Protein AF-0000000087528826 (afdb_homodimer)

Structure (mmCIF, N/CA/C/O backbone):
data_AF-0000000087528826-model_v1
#
loop_
_entity.id
_entity.type
_entity.pdbx_description
1 polymer 'AAA ATPase domain-containing protein'
#
loop_
_atom_site.group_PDB
_atom_site.id
_atom_site.type_symbol
_atom_site.label_atom_id
_atom_site.label_alt_id
_atom_site.label_comp_id
_atom_site.label_asym_id
_atom_site.label_entity_id
_atom_site.label_seq_id
_atom_site.pdbx_PDB_ins_code
_atom_site.Cartn_x
_atom_site.Cartn_y
_atom_site.Cartn_z
_atom_site.occupancy
_atom_site.B_iso_or_equiv
_atom_site.auth_seq_id
_atom_site.auth_comp_id
_atom_site.auth_asym_id
_atom_site.auth_atom_id
_atom_site.pdbx_PDB_model_num
ATOM 1 N N . MET A 1 1 ? -8.898 23.094 -22.859 1 55.03 1 MET A N 1
ATOM 2 C CA . MET A 1 1 ? -9.219 23.172 -21.438 1 55.03 1 MET A CA 1
ATOM 3 C C . MET A 1 1 ? -9.359 24.625 -21 1 55.03 1 MET A C 1
ATOM 5 O O . MET A 1 1 ? -10.336 25 -20.344 1 55.03 1 MET A O 1
ATOM 9 N N . ALA A 1 2 ? -8.43 25.484 -21.453 1 52.28 2 ALA A N 1
ATOM 10 C CA . ALA A 1 2 ? -8.445 26.891 -21.078 1 52.28 2 ALA A CA 1
ATOM 11 C C . ALA A 1 2 ? -9.695 27.594 -21.594 1 52.28 2 ALA A C 1
ATOM 13 O O . ALA A 1 2 ? -10.297 28.406 -20.891 1 52.28 2 ALA A O 1
ATOM 14 N N . THR A 1 3 ? -10.031 27.234 -22.734 1 51.81 3 THR A N 1
ATOM 15 C CA . THR A 1 3 ? -11.203 27.875 -23.328 1 51.81 3 THR A CA 1
ATOM 16 C C . THR A 1 3 ? -12.469 27.484 -22.578 1 51.81 3 THR A C 1
ATOM 18 O O . THR A 1 3 ? -13.359 28.312 -22.375 1 51.81 3 THR A O 1
ATOM 21 N N . VAL A 1 4 ? -12.492 26.25 -22.141 1 56.53 4 VAL A N 1
ATOM 22 C CA . VAL A 1 4 ? -13.656 25.75 -21.422 1 56.53 4 VAL A CA 1
ATOM 23 C C . VAL A 1 4 ? -13.797 26.5 -20.094 1 56.53 4 VAL A C 1
ATOM 25 O O . VAL A 1 4 ? -14.898 26.922 -19.719 1 56.53 4 VAL A O 1
ATOM 28 N N . LEU A 1 5 ? -12.648 26.75 -19.516 1 59.44 5 LEU A N 1
ATOM 29 C CA . LEU A 1 5 ? -12.625 27.422 -18.219 1 59.44 5 LEU A CA 1
ATOM 30 C C . LEU A 1 5 ? -13.094 28.875 -18.359 1 59.44 5 LEU A C 1
ATOM 32 O O . LEU A 1 5 ? -13.805 29.375 -17.484 1 59.44 5 LEU A O 1
ATOM 36 N N . ALA A 1 6 ? -12.703 29.406 -19.469 1 56.25 6 ALA A N 1
ATOM 37 C CA . ALA A 1 6 ? -13.07 30.781 -19.75 1 56.25 6 ALA A CA 1
ATOM 38 C C . ALA A 1 6 ? -14.57 30.938 -19.953 1 56.25 6 ALA A C 1
ATOM 40 O O . ALA A 1 6 ? -15.172 31.906 -19.469 1 56.25 6 ALA A O 1
ATOM 41 N N . GLU A 1 7 ? -15.109 30.016 -20.578 1 58.19 7 GLU A N 1
ATOM 42 C CA . GLU A 1 7 ? -16.531 30.062 -20.859 1 58.19 7 GLU A CA 1
ATOM 43 C C . GLU A 1 7 ? -17.375 29.844 -19.609 1 58.19 7 GLU A C 1
ATOM 45 O O . GLU A 1 7 ? -18.438 30.438 -19.453 1 58.19 7 GLU A O 1
ATOM 50 N N . LEU A 1 8 ? -16.844 29.062 -18.719 1 60.78 8 LEU A N 1
ATOM 51 C CA . LEU A 1 8 ? -17.562 28.766 -17.469 1 60.78 8 LEU A CA 1
ATOM 52 C C . LEU A 1 8 ? -17.625 30 -16.578 1 60.78 8 LEU A C 1
ATOM 54 O O . LEU A 1 8 ? -18.594 30.188 -15.844 1 60.78 8 LEU A O 1
ATOM 58 N N . THR A 1 9 ? -16.594 30.844 -16.656 1 59.03 9 THR A N 1
ATOM 59 C CA . THR A 1 9 ? -16.5 32.031 -15.789 1 59.03 9 THR A CA 1
ATOM 60 C C . THR A 1 9 ? -17.344 33.156 -16.344 1 59.03 9 THR A C 1
ATOM 62 O O . THR A 1 9 ? -17.719 34.094 -15.617 1 59.03 9 THR A O 1
ATOM 65 N N . SER A 1 10 ? -17.438 33.188 -17.625 1 55.78 10 SER A N 1
ATOM 66 C CA . SER A 1 10 ? -18.078 34.344 -18.219 1 55.78 10 SER A CA 1
ATOM 67 C C . SER A 1 10 ? -19.562 34.375 -17.906 1 55.78 10 SER A C 1
ATOM 69 O O . SER A 1 10 ? -20.172 35.469 -17.859 1 55.78 10 SER A O 1
ATOM 71 N N . GLU A 1 11 ? -20.406 33.312 -17.953 1 53.75 11 GLU A N 1
ATOM 72 C CA . GLU A 1 11 ? -21.844 33.5 -18.109 1 53.75 11 GLU A CA 1
ATOM 73 C C . GLU A 1 11 ? -22.547 33.594 -16.766 1 53.75 11 GLU A C 1
ATOM 75 O O . GLU A 1 11 ? -22.875 32.562 -16.156 1 53.75 11 GLU A O 1
ATOM 80 N N . GLU A 1 12 ? -22.25 34.562 -16.016 1 49.72 12 GLU A N 1
ATOM 81 C CA . GLU A 1 12 ? -23.062 34.875 -14.859 1 49.72 12 GLU A CA 1
ATOM 82 C C . GLU A 1 12 ? -24.562 34.75 -15.172 1 49.72 12 GLU A C 1
ATOM 84 O O . GLU A 1 12 ? -25.391 34.875 -14.273 1 49.72 12 GLU A O 1
ATOM 89 N N . GLY A 1 13 ? -24.953 35.219 -16.312 1 47.28 13 GLY A N 1
ATOM 90 C CA . GLY A 1 13 ? -26.266 35.812 -16.422 1 47.28 13 GLY A CA 1
ATOM 91 C C . GLY A 1 13 ? -27.391 34.781 -16.219 1 47.28 13 GLY A C 1
ATOM 92 O O . GLY A 1 13 ? -28.375 35.062 -15.531 1 47.28 13 GLY A O 1
ATOM 93 N N . GLN A 1 14 ? -27.781 33.938 -17.25 1 49.28 14 GLN A N 1
ATOM 94 C CA . GLN A 1 14 ? -29.188 33.531 -17.312 1 49.28 14 GLN A CA 1
ATOM 95 C C . GLN A 1 14 ? -29.453 32.344 -16.406 1 49.28 14 GLN A C 1
ATOM 97 O O . GLN A 1 14 ? -28.875 31.266 -16.594 1 49.28 14 GLN A O 1
ATOM 102 N N . GLN A 1 15 ? -29.828 32.562 -15.18 1 52.69 15 GLN A N 1
ATOM 103 C CA . GLN A 1 15 ? -30.234 31.719 -14.055 1 52.69 15 GLN A CA 1
ATOM 104 C C . GLN A 1 15 ? -30.938 30.453 -14.531 1 52.69 15 GLN A C 1
ATOM 106 O O . GLN A 1 15 ? -30.891 29.422 -13.859 1 52.69 15 GLN A O 1
ATOM 111 N N . ASP A 1 16 ? -31.766 30.531 -15.539 1 56.53 16 ASP A N 1
ATOM 112 C CA . ASP A 1 16 ? -32.844 29.547 -15.711 1 56.53 16 ASP A CA 1
ATOM 113 C C . ASP A 1 16 ? -32.312 28.312 -16.469 1 56.53 16 ASP A C 1
ATOM 115 O O . ASP A 1 16 ? -33.062 27.359 -16.688 1 56.53 16 ASP A O 1
ATOM 119 N N . ASN A 1 17 ? -31.125 28.328 -17.062 1 64 17 ASN A N 1
ATOM 120 C CA . ASN A 1 17 ? -30.875 27.188 -17.938 1 64 17 ASN A CA 1
ATOM 121 C C . ASN A 1 17 ? -29.906 26.203 -17.297 1 64 17 ASN A C 1
ATOM 123 O O . ASN A 1 17 ? -28.984 26.594 -16.578 1 64 17 ASN A O 1
ATOM 127 N N . LEU A 1 18 ? -30.297 24.953 -17.328 1 72.38 18 LEU A N 1
ATOM 128 C CA . LEU A 1 18 ? -29.422 23.844 -16.969 1 72.38 18 LEU A CA 1
ATOM 129 C C . LEU A 1 18 ? -28.156 23.844 -17.828 1 72.38 18 LEU A C 1
ATOM 131 O O . LEU A 1 18 ? -28.234 23.828 -19.047 1 72.38 18 LEU A O 1
ATOM 135 N N . ARG A 1 19 ? -27.047 24.141 -17.359 1 82.69 19 ARG A N 1
ATOM 136 C CA . ARG A 1 19 ? -25.766 24.125 -18.047 1 82.69 19 ARG A CA 1
ATOM 137 C C . ARG A 1 19 ? -24.969 22.859 -17.703 1 82.69 19 ARG A C 1
ATOM 139 O O . ARG A 1 19 ? -24.844 22.5 -16.531 1 82.69 19 ARG A O 1
ATOM 146 N N . ILE A 1 20 ? -24.672 22.094 -18.781 1 85.38 20 ILE A N 1
ATOM 147 C CA . ILE A 1 20 ? -23.891 20.875 -18.641 1 85.38 20 ILE A CA 1
ATOM 148 C C . ILE A 1 20 ? -22.547 21.031 -19.359 1 85.38 20 ILE A C 1
ATOM 150 O O . ILE A 1 20 ? -22.5 21.5 -20.5 1 85.38 20 ILE A O 1
ATOM 154 N N . LEU A 1 21 ? -21.453 20.812 -18.672 1 86.5 21 LEU A N 1
ATOM 155 C CA . LEU A 1 21 ? -20.125 20.766 -19.25 1 86.5 21 LEU A CA 1
ATOM 156 C C . LEU A 1 21 ? -19.625 19.312 -19.344 1 86.5 21 LEU A C 1
ATOM 158 O O . LEU A 1 21 ? -19.547 18.609 -18.328 1 86.5 21 LEU A O 1
ATOM 162 N N . LEU A 1 22 ? -19.406 18.844 -20.594 1 89.31 22 LEU A N 1
ATOM 163 C CA . LEU A 1 22 ? -18.859 17.516 -20.844 1 89.31 22 LEU A CA 1
ATOM 164 C C . LEU A 1 22 ? -17.375 17.594 -21.203 1 89.31 22 LEU A C 1
ATOM 166 O O . LEU A 1 22 ? -16.984 18.328 -22.109 1 89.31 22 LEU A O 1
ATOM 170 N N . ILE A 1 23 ? -16.562 16.906 -20.359 1 89.69 23 ILE A N 1
ATOM 171 C CA . ILE A 1 23 ? -15.125 16.875 -20.625 1 89.69 23 ILE A CA 1
ATOM 172 C C . ILE A 1 23 ? -14.68 15.43 -20.828 1 89.69 23 ILE A C 1
ATOM 174 O O . ILE A 1 23 ? -14.859 14.578 -19.953 1 89.69 23 ILE A O 1
ATOM 178 N N . GLU A 1 24 ? -14.125 15.211 -21.984 1 90 24 GLU A N 1
ATOM 179 C CA . GLU A 1 24 ? -13.648 13.867 -22.312 1 90 24 GLU A CA 1
ATOM 180 C C . GLU A 1 24 ? -12.148 13.75 -22.078 1 90 24 GLU A C 1
ATOM 182 O O . GLU A 1 24 ? -11.359 14.531 -22.625 1 90 24 GLU A O 1
ATOM 187 N N . GLU A 1 25 ? -11.766 12.867 -21.156 1 90.12 25 GLU A N 1
ATOM 188 C CA . GLU A 1 25 ? -10.391 12.461 -20.906 1 90.12 25 GLU A CA 1
ATOM 189 C C . GLU A 1 25 ? -9.492 13.672 -20.688 1 90.12 25 GLU A C 1
ATOM 191 O O . GLU A 1 25 ? -8.5 13.859 -21.391 1 90.12 25 GLU A O 1
ATOM 196 N N . PRO A 1 26 ? -9.812 14.445 -19.703 1 88.56 26 PRO A N 1
ATOM 197 C CA . PRO A 1 26 ? -9.008 15.641 -19.422 1 88.56 26 PRO A CA 1
ATOM 198 C C . PRO A 1 26 ? -7.559 15.312 -19.078 1 88.56 26 PRO A C 1
ATOM 200 O O . PRO A 1 26 ? -6.703 16.203 -19.062 1 88.56 26 PRO A O 1
ATOM 203 N N . GLU A 1 27 ? -7.23 13.984 -18.828 1 88.38 27 GLU A N 1
ATOM 204 C CA . GLU A 1 27 ? -5.879 13.586 -18.469 1 88.38 27 GLU A CA 1
ATOM 205 C C . GLU A 1 27 ? -4.949 13.602 -19.672 1 88.38 27 GLU A C 1
ATOM 207 O O . GLU A 1 27 ? -3.725 13.555 -19.531 1 88.38 27 GLU A O 1
ATOM 212 N N . ALA A 1 28 ? -5.566 13.711 -20.828 1 84.38 28 ALA A N 1
ATOM 213 C CA . ALA A 1 28 ? -4.73 13.664 -22.031 1 84.38 28 ALA A CA 1
ATOM 214 C C . ALA A 1 28 ? -3.723 14.812 -22.047 1 84.38 28 ALA A C 1
ATOM 216 O O . ALA A 1 28 ? -4.098 15.977 -21.906 1 84.38 28 ALA A O 1
ATOM 217 N N . HIS A 1 29 ? -2.52 14.461 -21.922 1 82.69 29 HIS A N 1
ATOM 218 C CA . HIS A 1 29 ? -1.377 15.352 -22.078 1 82.69 29 HIS A CA 1
ATOM 219 C C . HIS A 1 29 ? -1.161 16.203 -20.828 1 82.69 29 HIS A C 1
ATOM 221 O O . HIS A 1 29 ? -0.531 17.25 -20.891 1 82.69 29 HIS A O 1
ATOM 227 N N . LEU A 1 30 ? -1.771 15.781 -19.734 1 85.56 30 LEU A N 1
ATOM 228 C CA . LEU A 1 30 ? -1.551 16.516 -18.484 1 85.56 30 LEU A CA 1
ATOM 229 C C . LEU A 1 30 ? -0.756 15.664 -17.5 1 85.56 30 LEU A C 1
ATOM 231 O O . LEU A 1 30 ? -0.985 14.453 -17.391 1 85.56 30 LEU A O 1
ATOM 235 N N . HIS A 1 31 ? 0.155 16.328 -16.875 1 88.69 31 HIS A N 1
ATOM 236 C CA . HIS A 1 31 ? 0.881 15.711 -15.766 1 88.69 31 HIS A CA 1
ATOM 237 C C . HIS A 1 31 ? -0.059 15.352 -14.617 1 88.69 31 HIS A C 1
ATOM 239 O O . HIS A 1 31 ? -1.013 16.078 -14.344 1 88.69 31 HIS A O 1
ATOM 245 N N . PRO A 1 32 ? 0.167 14.25 -13.914 1 86.69 32 PRO A N 1
ATOM 246 C CA . PRO A 1 32 ? -0.735 13.766 -12.867 1 86.69 32 PRO A CA 1
ATOM 247 C C . PRO A 1 32 ? -1.094 14.852 -11.852 1 86.69 32 PRO A C 1
ATOM 249 O O . PRO A 1 32 ? -2.266 15.008 -11.5 1 86.69 32 PRO A O 1
ATOM 252 N N . GLN A 1 33 ? -0.202 15.625 -11.469 1 83.25 33 GLN A N 1
ATOM 253 C CA . GLN A 1 33 ? -0.462 16.656 -10.477 1 83.25 33 GLN A CA 1
ATOM 254 C C . GLN A 1 33 ? -1.394 17.734 -11.023 1 83.25 33 GLN A C 1
ATOM 256 O O . GLN A 1 33 ? -2.234 18.266 -10.305 1 83.25 33 GLN A O 1
ATOM 261 N N . LEU A 1 34 ? -1.265 18.016 -12.266 1 85.19 34 LEU A N 1
ATOM 262 C CA . LEU A 1 34 ? -2.109 19.016 -12.906 1 85.19 34 LEU A CA 1
ATOM 263 C C . LEU A 1 34 ? -3.521 18.484 -13.117 1 85.19 34 LEU A C 1
ATOM 265 O O . LEU A 1 34 ? -4.488 19.25 -13.086 1 85.19 34 LEU A O 1
ATOM 269 N N . GLN A 1 35 ? -3.6 17.125 -13.328 1 88.25 35 GLN A N 1
ATOM 270 C CA . GLN A 1 35 ? -4.914 16.5 -13.43 1 88.25 35 GLN A CA 1
ATOM 271 C C . GLN A 1 35 ? -5.742 16.75 -12.172 1 88.25 35 GLN A C 1
ATOM 273 O O . GLN A 1 35 ? -6.906 17.141 -12.258 1 88.25 35 GLN A O 1
ATOM 278 N N . ILE A 1 36 ? -5.105 16.641 -11.062 1 86.75 36 ILE A N 1
ATOM 279 C CA . ILE A 1 36 ? -5.777 16.766 -9.773 1 86.75 36 ILE A CA 1
ATOM 280 C C . ILE A 1 36 ? -6.203 18.219 -9.57 1 86.75 36 ILE A C 1
ATOM 282 O O . ILE A 1 36 ? -7.34 18.484 -9.164 1 86.75 36 ILE A O 1
ATOM 286 N N . ARG A 1 37 ? -5.316 19.156 -9.852 1 85.12 37 ARG A N 1
ATOM 287 C CA . ARG A 1 37 ? -5.625 20.562 -9.703 1 85.12 37 ARG A CA 1
ATOM 288 C C . ARG A 1 37 ? -6.785 20.969 -10.609 1 85.12 37 ARG A C 1
ATOM 290 O O . ARG A 1 37 ? -7.66 21.734 -10.195 1 85.12 37 ARG A O 1
ATOM 297 N N . PHE A 1 38 ? -6.758 20.406 -11.773 1 87.62 38 PHE A N 1
ATOM 298 C CA . PHE A 1 38 ? -7.809 20.703 -12.734 1 87.62 38 PHE A CA 1
ATOM 299 C C . PHE A 1 38 ? -9.156 20.203 -12.234 1 87.62 38 PHE A C 1
ATOM 301 O O . PHE A 1 38 ? -10.156 20.922 -12.312 1 87.62 38 PHE A O 1
ATOM 308 N N . LEU A 1 39 ? -9.164 19.062 -11.734 1 88.56 39 LEU A N 1
ATOM 309 C CA . LEU A 1 39 ? -10.398 18.469 -11.234 1 88.56 39 LEU A CA 1
ATOM 310 C C . LEU A 1 39 ? -10.945 19.281 -10.055 1 88.56 39 LEU A C 1
ATOM 312 O O . LEU A 1 39 ? -12.156 19.484 -9.953 1 88.56 39 LEU A O 1
ATOM 316 N N . ARG A 1 40 ? -10.102 19.672 -9.172 1 86.12 40 ARG A N 1
ATOM 317 C CA . ARG A 1 40 ? -10.516 20.469 -8.023 1 86.12 40 ARG A CA 1
ATOM 318 C C . ARG A 1 40 ? -11.102 21.812 -8.469 1 86.12 40 ARG A C 1
ATOM 320 O O . ARG A 1 40 ? -12.102 22.266 -7.906 1 86.12 40 ARG A O 1
ATOM 327 N N . PHE A 1 41 ? -10.461 22.359 -9.43 1 86.12 41 PHE A N 1
ATOM 328 C CA . PHE A 1 41 ? -10.953 23.609 -9.992 1 86.12 41 PHE A CA 1
ATOM 329 C C . PHE A 1 41 ? -12.352 23.422 -10.578 1 86.12 41 PHE A C 1
ATOM 331 O O . PHE A 1 41 ? -13.25 24.234 -10.328 1 86.12 41 PHE A O 1
ATOM 338 N N . LEU A 1 42 ? -12.562 22.312 -11.281 1 87.81 42 LEU A N 1
ATOM 339 C CA . LEU A 1 42 ? -13.859 22.016 -11.883 1 87.81 42 LEU A CA 1
ATOM 340 C C . LEU A 1 42 ? -14.922 21.797 -10.805 1 87.81 42 LEU A C 1
ATOM 342 O O . LEU A 1 42 ? -16.047 22.266 -10.945 1 87.81 42 LEU A O 1
ATOM 346 N N . GLU A 1 43 ? -14.562 21.109 -9.812 1 87.69 43 GLU A N 1
ATOM 347 C CA . GLU A 1 43 ? -15.492 20.828 -8.711 1 87.69 43 GLU A CA 1
ATOM 348 C C . GLU A 1 43 ? -15.922 22.125 -8.023 1 87.69 43 GLU A C 1
ATOM 350 O O . GLU A 1 43 ? -17.109 22.312 -7.746 1 87.69 43 GLU A O 1
ATOM 355 N N . GLU A 1 44 ? -14.961 22.984 -7.781 1 85.88 44 GLU A N 1
ATOM 356 C CA . GLU A 1 44 ? -15.242 24.266 -7.125 1 85.88 44 GLU A CA 1
ATOM 357 C C . GLU A 1 44 ? -16.141 25.141 -7.992 1 85.88 44 GLU A C 1
ATOM 359 O O . GLU A 1 44 ? -17.094 25.75 -7.5 1 85.88 44 GLU A O 1
ATOM 364 N N . LYS A 1 45 ? -15.859 25.188 -9.211 1 84.75 45 LYS A N 1
ATOM 365 C CA . LYS A 1 45 ? -16.641 26 -10.133 1 84.75 45 LYS A CA 1
ATOM 366 C C . LYS A 1 45 ? -18.062 25.469 -10.273 1 84.75 45 LYS A C 1
ATOM 368 O O . LYS A 1 45 ? -19.016 26.234 -10.359 1 84.75 45 LYS A O 1
ATOM 373 N N . ALA A 1 46 ? -18.156 24.172 -10.336 1 86.25 46 ALA A N 1
ATOM 374 C CA . ALA A 1 46 ? -19.469 23.562 -10.438 1 86.25 46 ALA A CA 1
ATOM 375 C C . ALA A 1 46 ? -20.328 23.906 -9.227 1 86.25 46 ALA A C 1
ATOM 377 O O . ALA A 1 46 ? -21.516 24.219 -9.375 1 86.25 46 ALA A O 1
ATOM 378 N N . LYS A 1 47 ? -19.781 23.906 -8.102 1 85.56 47 LYS A N 1
ATOM 379 C CA . LYS A 1 47 ? -20.5 24.234 -6.875 1 85.56 47 LYS A CA 1
ATOM 380 C C . LYS A 1 47 ? -20.906 25.703 -6.848 1 85.56 47 LYS A C 1
ATOM 382 O O . LYS A 1 47 ? -22.016 26.047 -6.438 1 85.56 47 LYS A O 1
ATOM 387 N N . GLU A 1 48 ? -20.062 26.531 -7.332 1 85.06 48 GLU A N 1
ATOM 388 C CA . GLU A 1 48 ? -20.281 27.984 -7.32 1 85.06 48 GLU A CA 1
ATOM 389 C C . GLU A 1 48 ? -21.328 28.391 -8.336 1 85.06 48 GLU A C 1
ATOM 391 O O . GLU A 1 48 ? -22.141 29.281 -8.07 1 85.06 48 GLU A O 1
ATOM 396 N N . THR A 1 49 ? -21.375 27.766 -9.453 1 82.62 49 THR A N 1
ATOM 397 C CA . THR A 1 49 ? -22.188 28.25 -10.57 1 82.62 49 THR A CA 1
ATOM 398 C C . THR A 1 49 ? -23.438 27.391 -10.742 1 82.62 49 THR A C 1
ATOM 400 O O . THR A 1 49 ? -24.359 27.766 -11.445 1 82.62 49 THR A O 1
ATOM 403 N N . GLY A 1 50 ? -23.375 26.172 -10.156 1 84.38 50 GLY A N 1
ATOM 404 C CA . GLY A 1 50 ? -24.484 25.25 -10.305 1 84.38 50 GLY A CA 1
ATOM 405 C C . GLY A 1 50 ? -24.453 24.469 -11.609 1 84.38 50 GLY A C 1
ATOM 406 O O . GLY A 1 50 ? -25.406 23.766 -11.945 1 84.38 50 GLY A O 1
ATOM 407 N N . ILE A 1 51 ? -23.406 24.594 -12.328 1 84.69 51 ILE A N 1
ATOM 408 C CA . ILE A 1 51 ? -23.234 23.859 -13.578 1 84.69 51 ILE A CA 1
ATOM 409 C C . ILE A 1 51 ? -22.953 22.391 -13.281 1 84.69 51 ILE A C 1
ATOM 411 O O . ILE A 1 51 ? -22.203 22.078 -12.352 1 84.69 51 ILE A O 1
ATOM 415 N N . GLN A 1 52 ? -23.562 21.531 -14.047 1 88.31 52 GLN A N 1
ATOM 416 C CA . GLN A 1 52 ? -23.234 20.109 -13.961 1 88.31 52 GLN A CA 1
ATOM 417 C C . GLN A 1 52 ? -22.031 19.75 -14.828 1 88.31 52 GLN A C 1
ATOM 419 O O . GLN A 1 52 ? -22 20.078 -16.016 1 88.31 52 GLN A O 1
ATOM 424 N N . VAL A 1 53 ? -21.078 19.156 -14.195 1 89.88 53 VAL A N 1
ATOM 425 C CA . VAL A 1 53 ? -19.875 18.75 -14.914 1 89.88 53 VAL A CA 1
ATOM 426 C C . VAL A 1 53 ? -19.797 17.234 -15 1 89.88 53 VAL A C 1
ATOM 428 O O . VAL A 1 53 ? -19.938 16.531 -13.984 1 89.88 53 VAL A O 1
ATOM 431 N N . ILE A 1 54 ? -19.656 16.703 -16.266 1 92.06 54 ILE A N 1
ATOM 432 C CA . ILE A 1 54 ? -19.484 15.273 -16.5 1 92.06 54 ILE A CA 1
ATOM 433 C C . ILE A 1 54 ? -18.125 15.023 -17.141 1 92.06 54 ILE A C 1
ATOM 435 O O . ILE A 1 54 ? -17.812 15.602 -18.188 1 92.06 54 ILE A O 1
ATOM 439 N N . VAL A 1 55 ? -17.344 14.195 -16.453 1 92.75 55 VAL A N 1
ATOM 440 C CA . VAL A 1 55 ? -15.992 13.898 -16.922 1 92.75 55 VAL A CA 1
ATOM 441 C C . VAL A 1 55 ? -15.859 12.398 -17.188 1 92.75 55 VAL A C 1
ATOM 443 O O . VAL A 1 55 ? -16.266 11.578 -16.359 1 92.75 55 VAL A O 1
ATOM 446 N N . THR A 1 56 ? -15.391 12.008 -18.406 1 93.19 56 THR A N 1
ATOM 447 C CA . THR A 1 56 ? -14.984 10.625 -18.641 1 93.19 56 THR A CA 1
ATOM 448 C C . THR A 1 56 ? -13.477 10.477 -18.484 1 93.19 56 THR A C 1
ATOM 450 O O . THR A 1 56 ? -12.711 11.375 -18.844 1 93.19 56 THR A O 1
ATOM 453 N N . THR A 1 57 ? -13.008 9.438 -17.875 1 93.38 57 THR A N 1
ATOM 454 C CA . THR A 1 57 ? -11.578 9.289 -17.656 1 93.38 57 THR A CA 1
ATOM 455 C C . THR A 1 57 ? -11.18 7.816 -17.609 1 93.38 57 THR A C 1
ATOM 457 O O . THR A 1 57 ? -11.992 6.961 -17.266 1 93.38 57 THR A O 1
ATOM 460 N N . HIS A 1 58 ? -9.992 7.523 -18.109 1 89.69 58 HIS A N 1
ATOM 461 C CA . HIS A 1 58 ? -9.32 6.25 -17.875 1 89.69 58 HIS A CA 1
ATOM 462 C C . HIS A 1 58 ? -8.109 6.418 -16.969 1 89.69 58 HIS A C 1
ATOM 464 O O . HIS A 1 58 ? -7.25 5.539 -16.891 1 89.69 58 HIS A O 1
ATOM 470 N N . SER A 1 59 ? -8.047 7.5 -16.234 1 91.19 59 SER A N 1
ATOM 471 C CA . SER A 1 59 ? -6.91 7.797 -15.375 1 91.19 59 SER A CA 1
ATOM 472 C C . SER A 1 59 ? -7.195 7.391 -13.93 1 91.19 59 SER A C 1
ATOM 474 O O . SER A 1 59 ? -8.102 7.938 -13.289 1 91.19 59 SER A O 1
ATOM 476 N N . PRO A 1 60 ? -6.363 6.445 -13.445 1 91.56 60 PRO A N 1
ATOM 477 C CA . PRO A 1 60 ? -6.52 6.125 -12.023 1 91.56 60 PRO A CA 1
ATOM 478 C C . PRO A 1 60 ? -6.305 7.332 -11.117 1 91.56 60 PRO A C 1
ATOM 480 O O . PRO A 1 60 ? -6.961 7.461 -10.086 1 91.56 60 PRO A O 1
ATOM 483 N N . VAL A 1 61 ? -5.465 8.234 -11.531 1 91.81 61 VAL A N 1
ATOM 484 C CA . VAL A 1 61 ? -5.148 9.43 -10.75 1 91.81 61 VAL A CA 1
ATOM 485 C C . VAL A 1 61 ? -6.395 10.305 -10.617 1 91.81 61 VAL A C 1
ATOM 487 O O . VAL A 1 61 ? -6.758 10.703 -9.508 1 91.81 61 VAL A O 1
ATOM 490 N N . LEU A 1 62 ? -7.09 10.492 -11.672 1 92 62 LEU A N 1
ATOM 491 C CA . LEU A 1 62 ? -8.297 11.32 -11.656 1 92 62 LEU A CA 1
ATOM 492 C C . LEU A 1 62 ? -9.422 10.609 -10.906 1 92 62 LEU A C 1
ATOM 494 O O . LEU A 1 62 ? -10.078 11.219 -10.055 1 92 62 LEU A O 1
ATOM 498 N N . ALA A 1 63 ? -9.562 9.359 -11.195 1 92.19 63 ALA A N 1
ATOM 499 C CA . ALA A 1 63 ? -10.656 8.602 -10.602 1 92.19 63 ALA A CA 1
ATOM 500 C C . ALA A 1 63 ? -10.508 8.523 -9.078 1 92.19 63 ALA A C 1
ATOM 502 O O . ALA A 1 63 ? -11.5 8.5 -8.352 1 92.19 63 ALA A O 1
ATOM 503 N N . SER A 1 64 ? -9.289 8.523 -8.656 1 92.25 64 SER A N 1
ATOM 504 C CA . SER A 1 64 ? -9.016 8.383 -7.227 1 92.25 64 SER A CA 1
ATOM 505 C C . SER A 1 64 ? -9.148 9.711 -6.5 1 92.25 64 SER A C 1
ATOM 507 O O . SER A 1 64 ? -9.148 9.758 -5.27 1 92.25 64 SER A O 1
ATOM 509 N N . SER A 1 65 ? -9.289 10.805 -7.25 1 89.62 65 SER A N 1
ATOM 510 C CA . SER A 1 65 ? -9.258 12.133 -6.648 1 89.62 65 SER A CA 1
ATOM 511 C C . SER A 1 65 ? -10.664 12.688 -6.461 1 89.62 65 SER A C 1
ATOM 513 O O . SER A 1 65 ? -10.836 13.852 -6.094 1 89.62 65 SER A O 1
ATOM 515 N N . VAL A 1 66 ? -11.688 11.859 -6.738 1 89.25 66 VAL A N 1
ATOM 516 C CA . VAL A 1 66 ? -13.07 12.297 -6.594 1 89.25 66 VAL A CA 1
ATOM 517 C C . VAL A 1 66 ? -13.812 11.359 -5.641 1 89.25 66 VAL A C 1
ATOM 519 O O . VAL A 1 66 ? -13.406 10.211 -5.441 1 89.25 66 VAL A O 1
ATOM 522 N N . SER A 1 67 ? -14.852 11.867 -5.152 1 88.44 67 SER A N 1
ATOM 523 C CA . SER A 1 67 ? -15.672 11.07 -4.238 1 88.44 67 SER A CA 1
ATOM 524 C C . SER A 1 67 ? -16.344 9.914 -4.965 1 88.44 67 SER A C 1
ATOM 526 O O . SER A 1 67 ? -16.734 10.039 -6.125 1 88.44 67 SER A O 1
ATOM 528 N N . LEU A 1 68 ? -16.562 8.828 -4.242 1 93.56 68 LEU A N 1
ATOM 529 C CA . LEU A 1 68 ? -17.25 7.668 -4.797 1 93.56 68 LEU A CA 1
ATOM 530 C C . LEU A 1 68 ? -18.688 8.016 -5.148 1 93.56 68 LEU A C 1
ATOM 532 O O . LEU A 1 68 ? -19.281 7.426 -6.062 1 93.56 68 LEU A O 1
ATOM 536 N N . ASP A 1 69 ? -19.219 9.031 -4.512 1 92.44 69 ASP A N 1
ATOM 537 C CA . ASP A 1 69 ? -20.609 9.414 -4.703 1 92.44 69 ASP A CA 1
ATOM 538 C C . ASP A 1 69 ? -20.844 9.984 -6.098 1 92.44 69 ASP A C 1
ATOM 540 O O . ASP A 1 69 ? -21.953 9.969 -6.609 1 92.44 69 ASP A O 1
ATOM 544 N N . THR A 1 70 ? -19.781 10.461 -6.727 1 92.25 70 THR A N 1
ATOM 545 C CA . THR A 1 70 ? -19.922 11.117 -8.023 1 92.25 70 THR A CA 1
ATOM 546 C C . THR A 1 70 ? -19.297 10.266 -9.125 1 92.25 70 THR A C 1
ATOM 548 O O . THR A 1 70 ? -19.078 10.75 -10.242 1 92.25 70 THR A O 1
ATOM 551 N N . THR A 1 71 ? -19.062 8.992 -8.836 1 95.19 71 THR A N 1
ATOM 552 C CA . THR A 1 71 ? -18.359 8.141 -9.789 1 95.19 71 THR A CA 1
ATOM 553 C C . THR A 1 71 ? -19.312 7.09 -10.367 1 95.19 71 THR A C 1
ATOM 555 O O . THR A 1 71 ? -20.047 6.43 -9.625 1 95.19 71 THR A O 1
ATOM 558 N N . VAL A 1 72 ? -19.391 7.035 -11.688 1 96.31 72 VAL A N 1
ATOM 559 C CA . VAL A 1 72 ? -20.109 5.988 -12.406 1 96.31 72 VAL A CA 1
ATOM 560 C C . VAL A 1 72 ? -19.109 5.094 -13.141 1 96.31 72 VAL A C 1
ATOM 562 O O . VAL A 1 72 ? -18.312 5.574 -13.945 1 96.31 72 VAL A O 1
ATOM 565 N N . HIS A 1 73 ? -19.172 3.824 -12.82 1 95.69 73 HIS A N 1
ATOM 566 C CA . HIS A 1 73 ? -18.281 2.83 -13.398 1 95.69 73 HIS A CA 1
ATOM 567 C C . HIS A 1 73 ? -18.922 2.164 -14.617 1 95.69 73 HIS A C 1
ATOM 569 O O . HIS A 1 73 ? -20.062 1.716 -14.555 1 95.69 73 HIS A O 1
ATOM 575 N N . LEU A 1 74 ? -18.219 2.174 -15.727 1 94.12 74 LEU A N 1
ATOM 576 C CA . LEU A 1 74 ? -18.688 1.51 -16.938 1 94.12 74 LEU A CA 1
ATOM 577 C C . LEU A 1 74 ? -17.891 0.24 -17.203 1 94.12 74 LEU A C 1
ATOM 579 O O . LEU A 1 74 ? -16.656 0.271 -17.219 1 94.12 74 LEU A O 1
ATOM 583 N N . ALA A 1 75 ? -18.562 -0.881 -17.344 1 91.31 75 ALA A N 1
ATOM 584 C CA . ALA A 1 75 ? -17.922 -2.16 -17.625 1 91.31 75 ALA A CA 1
ATOM 585 C C . ALA A 1 75 ? -18.844 -3.068 -18.438 1 91.31 75 ALA A C 1
ATOM 587 O O . ALA A 1 75 ? -20.047 -2.838 -18.516 1 91.31 75 ALA A O 1
ATOM 588 N N . LEU A 1 76 ? -18.172 -4.02 -19.062 1 86.56 76 LEU A N 1
ATOM 589 C CA . LEU A 1 76 ? -18.938 -5.066 -19.734 1 86.56 76 LEU A CA 1
ATOM 590 C C . LEU A 1 76 ? -19.328 -6.176 -18.75 1 86.56 76 LEU A C 1
ATOM 592 O O . LEU A 1 76 ? -18.469 -6.656 -18 1 86.56 76 LEU A O 1
ATOM 596 N N . ASP A 1 77 ? -20.578 -6.484 -18.75 1 83.5 77 ASP A N 1
ATOM 597 C CA . ASP A 1 77 ? -21.016 -7.562 -17.859 1 83.5 77 ASP A CA 1
ATOM 598 C C . ASP A 1 77 ? -20.797 -8.93 -18.5 1 83.5 77 ASP A C 1
ATOM 600 O O . ASP A 1 77 ? -20.172 -9.023 -19.562 1 83.5 77 ASP A O 1
ATOM 604 N N . SER A 1 78 ? -21.172 -9.922 -17.781 1 78.44 78 SER A N 1
ATOM 605 C CA . SER A 1 78 ? -20.953 -11.289 -18.25 1 78.44 78 SER A CA 1
ATOM 606 C C . SER A 1 78 ? -21.609 -11.539 -19.594 1 78.44 78 SER A C 1
ATOM 608 O O . SER A 1 78 ? -21.172 -12.414 -20.359 1 78.44 78 SER A O 1
ATOM 610 N N . SER A 1 79 ? -22.641 -10.75 -19.969 1 81.69 79 SER A N 1
ATOM 611 C CA . SER A 1 79 ? -23.328 -10.875 -21.25 1 81.69 79 SER A CA 1
ATOM 612 C C . SER A 1 79 ? -22.734 -9.945 -22.297 1 81.69 79 SER A C 1
ATOM 614 O O . SER A 1 79 ? -23.344 -9.719 -23.344 1 81.69 79 SER A O 1
ATOM 616 N N . ARG A 1 80 ? -21.703 -9.312 -21.938 1 85 80 ARG A N 1
ATOM 617 C CA . ARG A 1 80 ? -21 -8.398 -22.828 1 85 80 ARG A CA 1
ATOM 618 C C . ARG A 1 80 ? -21.828 -7.164 -23.125 1 85 80 ARG A C 1
ATOM 620 O O . ARG A 1 80 ? -21.797 -6.641 -24.25 1 85 80 ARG A O 1
ATOM 627 N N . LYS A 1 81 ? -22.641 -6.863 -22.25 1 89.56 81 LYS A N 1
ATOM 628 C CA . LYS A 1 81 ? -23.375 -5.609 -22.297 1 89.56 81 LYS A CA 1
ATOM 629 C C . LYS A 1 81 ? -22.766 -4.57 -21.359 1 89.56 81 LYS A C 1
ATOM 631 O O . LYS A 1 81 ? -22.297 -4.91 -20.281 1 89.56 81 LYS A O 1
ATOM 636 N N . VAL A 1 82 ? -22.797 -3.355 -21.859 1 90.81 82 VAL A N 1
ATOM 637 C CA . VAL A 1 82 ? -22.25 -2.277 -21.031 1 90.81 82 VAL A CA 1
ATOM 638 C C . VAL A 1 82 ? -23.156 -2.029 -19.828 1 90.81 82 VAL A C 1
ATOM 640 O O . VAL A 1 82 ? -24.359 -1.852 -19.984 1 90.81 82 VAL A O 1
ATOM 643 N N . LYS A 1 83 ? -22.625 -2.064 -18.719 1 92.62 83 LYS A N 1
ATOM 644 C CA . LYS A 1 83 ? -23.328 -1.748 -17.484 1 92.62 83 LYS A CA 1
ATOM 645 C C . LYS A 1 83 ? -22.734 -0.519 -16.812 1 92.62 83 LYS A C 1
ATOM 647 O O . LYS A 1 83 ? -21.516 -0.445 -16.609 1 92.62 83 LYS A O 1
ATOM 652 N N . ALA A 1 84 ? -23.562 0.468 -16.594 1 94.75 84 ALA A N 1
ATOM 653 C CA . ALA A 1 84 ? -23.188 1.639 -15.805 1 94.75 84 ALA A CA 1
ATOM 654 C C . ALA A 1 84 ? -23.594 1.466 -14.336 1 94.75 84 ALA A C 1
ATOM 656 O O . ALA A 1 84 ? -24.766 1.267 -14.031 1 94.75 84 ALA A O 1
ATOM 657 N N . THR A 1 85 ? -22.656 1.468 -13.492 1 94.88 85 THR A N 1
ATOM 658 C CA . THR A 1 85 ? -22.922 1.296 -12.07 1 94.88 85 THR A CA 1
ATOM 659 C C . THR A 1 85 ? -22.5 2.541 -11.289 1 94.88 85 THR A C 1
ATOM 661 O O . THR A 1 85 ? -21.312 2.879 -11.234 1 94.88 85 THR A O 1
ATOM 664 N N . ALA A 1 86 ? -23.469 3.209 -10.734 1 95.5 86 ALA A N 1
ATOM 665 C CA . ALA A 1 86 ? -23.141 4.285 -9.805 1 95.5 86 ALA A CA 1
ATOM 666 C C . ALA A 1 86 ? -22.594 3.729 -8.492 1 95.5 86 ALA A C 1
ATOM 668 O O . ALA A 1 86 ? -23.266 2.934 -7.828 1 95.5 86 ALA A O 1
ATOM 669 N N . LEU A 1 87 ? -21.469 4.148 -8.086 1 95.06 87 LEU A N 1
ATOM 670 C CA . LEU A 1 87 ? -20.859 3.613 -6.867 1 95.06 87 LEU A CA 1
ATOM 671 C C . LEU A 1 87 ? -21.688 3.982 -5.641 1 95.06 87 LEU A C 1
ATOM 673 O O . LEU A 1 87 ? -21.703 3.24 -4.656 1 95.06 87 LEU A O 1
ATOM 677 N N . ALA A 1 88 ? -22.391 5.082 -5.73 1 92.56 88 ALA A N 1
ATOM 678 C CA . ALA A 1 88 ? -23.281 5.508 -4.652 1 92.56 88 ALA A CA 1
ATOM 679 C C . ALA A 1 88 ? -24.359 4.477 -4.398 1 92.56 88 ALA A C 1
ATOM 681 O O . ALA A 1 88 ? -24.922 4.398 -3.297 1 92.56 88 ALA A O 1
ATOM 682 N N . ASP A 1 89 ? -24.625 3.633 -5.348 1 93.44 89 ASP A N 1
ATOM 683 C CA . ASP A 1 89 ? -25.734 2.682 -5.262 1 93.44 89 ASP A CA 1
ATOM 684 C C . ASP A 1 89 ? -25.234 1.294 -4.863 1 93.44 89 ASP A C 1
ATOM 686 O O . ASP A 1 89 ? -26 0.332 -4.848 1 93.44 89 ASP A O 1
ATOM 690 N N . CYS A 1 90 ? -24.016 1.19 -4.531 1 93.56 90 CYS A N 1
ATOM 691 C CA . CYS A 1 90 ? -23.422 -0.107 -4.215 1 93.56 90 CYS A CA 1
ATOM 692 C C . CYS A 1 90 ? -23.609 -0.444 -2.74 1 93.56 90 CYS A C 1
ATOM 694 O O . CYS A 1 90 ? -22.953 -1.346 -2.221 1 93.56 90 CYS A O 1
ATOM 696 N N . GLY A 1 91 ? -24.391 0.289 -2.027 1 92.44 91 GLY A N 1
ATOM 697 C CA . GLY A 1 91 ? -24.75 -0.044 -0.658 1 92.44 91 GLY A CA 1
ATOM 698 C C . GLY A 1 91 ? -23.609 0.176 0.326 1 92.44 91 GLY A C 1
ATOM 699 O O . GLY A 1 91 ? -23.547 -0.48 1.367 1 92.44 91 GLY A O 1
ATOM 700 N N . LEU A 1 92 ? -22.703 1.022 0.01 1 93.06 92 LEU A N 1
ATOM 701 C CA . LEU A 1 92 ? -21.609 1.334 0.921 1 93.06 92 LEU A CA 1
ATOM 702 C C . LEU A 1 92 ? -22.094 2.184 2.09 1 93.06 92 LEU A C 1
ATOM 704 O O . LEU A 1 92 ? -22.875 3.119 1.898 1 93.06 92 LEU A O 1
ATOM 708 N N . SER A 1 93 ? -21.719 1.781 3.295 1 91.5 93 SER A N 1
ATOM 709 C CA . SER A 1 93 ? -21.938 2.686 4.418 1 91.5 93 SER A CA 1
ATOM 710 C C . SER A 1 93 ? -21.141 3.973 4.254 1 91.5 93 SER A C 1
ATOM 712 O O . SER A 1 93 ? -20.203 4.031 3.447 1 91.5 93 SER A O 1
ATOM 714 N N . LYS A 1 94 ? -21.516 5 4.941 1 90.44 94 LYS A N 1
ATOM 715 C CA . LYS A 1 94 ? -20.766 6.254 4.91 1 90.44 94 LYS A CA 1
ATOM 716 C C . LYS A 1 94 ? -19.312 6.039 5.305 1 90.44 94 LYS A C 1
ATOM 718 O O . LYS A 1 94 ? -18.406 6.578 4.664 1 90.44 94 LYS A O 1
ATOM 723 N N . GLU A 1 95 ? -19.109 5.199 6.277 1 86.94 95 GLU A N 1
ATOM 724 C CA . GLU A 1 95 ? -17.766 4.906 6.762 1 86.94 95 GLU A CA 1
ATOM 725 C C . GLU A 1 95 ? -16.938 4.215 5.688 1 86.94 95 GLU A C 1
ATOM 727 O O . GLU A 1 95 ? -15.773 4.562 5.477 1 86.94 95 GLU A O 1
ATOM 732 N N . SER A 1 96 ? -17.531 3.289 5.051 1 91.38 96 SER A N 1
ATOM 733 C CA . SER A 1 96 ? -16.828 2.551 4.008 1 91.38 96 SER A CA 1
ATOM 734 C C . SER A 1 96 ? -16.516 3.443 2.814 1 91.38 96 SER A C 1
ATOM 736 O O . SER A 1 96 ? -15.414 3.383 2.26 1 91.38 96 SER A O 1
ATOM 738 N N . LYS A 1 97 ? -17.484 4.238 2.496 1 93.31 97 LYS A N 1
ATOM 739 C CA . LYS A 1 97 ? -17.281 5.164 1.385 1 93.31 97 LYS A CA 1
ATOM 740 C C . LYS A 1 97 ? -16.125 6.113 1.667 1 93.31 97 LYS A C 1
ATOM 742 O O . LYS A 1 97 ? -15.258 6.312 0.814 1 93.31 97 LYS A O 1
ATOM 747 N N . ASP A 1 98 ? -16.125 6.66 2.83 1 90.69 98 ASP A N 1
ATOM 748 C CA . ASP A 1 98 ? -15.055 7.582 3.225 1 90.69 98 ASP A CA 1
ATOM 749 C C . ASP A 1 98 ? -13.703 6.879 3.248 1 90.69 98 ASP A C 1
ATOM 751 O O . ASP A 1 98 ? -12.695 7.445 2.814 1 90.69 98 ASP A O 1
ATOM 755 N N . PHE A 1 99 ? -13.703 5.695 3.723 1 90.5 99 PHE A N 1
ATOM 756 C CA . PHE A 1 99 ? -12.469 4.926 3.793 1 90.5 99 PHE A CA 1
ATOM 757 C C . PHE A 1 99 ? -11.922 4.652 2.396 1 90.5 99 PHE A C 1
ATOM 759 O O . PHE A 1 99 ? -10.75 4.93 2.121 1 90.5 99 PHE A O 1
ATOM 766 N N . ILE A 1 100 ? -12.789 4.16 1.562 1 93.44 100 ILE A N 1
ATOM 767 C CA . ILE A 1 100 ? -12.359 3.787 0.218 1 93.44 100 ILE A CA 1
ATOM 768 C C . ILE A 1 100 ? -11.906 5.031 -0.544 1 93.44 100 ILE A C 1
ATOM 770 O O . ILE A 1 100 ? -10.883 5.008 -1.231 1 93.44 100 ILE A O 1
ATOM 774 N N . SER A 1 101 ? -12.648 6.09 -0.379 1 92.19 101 SER A N 1
ATOM 775 C CA . SER A 1 101 ? -12.297 7.336 -1.055 1 92.19 101 SER A CA 1
ATOM 776 C C . SER A 1 101 ? -10.906 7.816 -0.639 1 92.19 101 SER A C 1
ATOM 778 O O . SER A 1 101 ? -10.086 8.156 -1.489 1 92.19 101 SER A O 1
ATOM 780 N N . ARG A 1 102 ? -10.664 7.816 0.591 1 90.12 102 ARG A N 1
ATOM 781 C CA . ARG A 1 102 ? -9.375 8.266 1.094 1 90.12 102 ARG A CA 1
ATOM 782 C C . ARG A 1 102 ? -8.258 7.309 0.675 1 90.12 102 ARG A C 1
ATOM 784 O O . ARG A 1 102 ? -7.164 7.742 0.313 1 90.12 102 ARG A O 1
ATOM 791 N N . TRP A 1 103 ? -8.547 6.066 0.784 1 90.81 103 TRP A N 1
ATOM 792 C CA . TRP A 1 103 ? -7.582 5.051 0.382 1 90.81 103 TRP A CA 1
ATOM 793 C C . TRP A 1 103 ? -7.203 5.207 -1.088 1 90.81 103 TRP A C 1
ATOM 795 O O . TRP A 1 103 ? -6.023 5.18 -1.438 1 90.81 103 TRP A O 1
ATOM 805 N N . LEU A 1 104 ? -8.195 5.422 -1.922 1 91.25 104 LEU A N 1
ATOM 806 C CA . LEU A 1 104 ? -7.961 5.637 -3.346 1 91.25 104 LEU A CA 1
ATOM 807 C C . LEU A 1 104 ? -7.152 6.91 -3.572 1 91.25 104 LEU A C 1
ATOM 809 O O . LEU A 1 104 ? -6.227 6.926 -4.387 1 91.25 104 LEU A O 1
ATOM 813 N N . ASP A 1 105 ? -7.457 7.867 -2.842 1 88.56 105 ASP A N 1
ATOM 814 C CA . ASP A 1 105 ? -6.777 9.156 -2.984 1 88.56 105 ASP A CA 1
ATOM 815 C C . ASP A 1 105 ? -5.293 9.031 -2.654 1 88.56 105 ASP A C 1
ATOM 817 O O . ASP A 1 105 ? -4.453 9.641 -3.314 1 88.56 105 ASP A O 1
ATOM 821 N N . VAL A 1 106 ? -5.031 8.227 -1.716 1 85.81 106 VAL A N 1
ATOM 822 C CA . VAL A 1 106 ? -3.658 8.125 -1.232 1 85.81 106 VAL A CA 1
ATOM 823 C C . VAL A 1 106 ? -2.879 7.141 -2.098 1 85.81 106 VAL A C 1
ATOM 825 O O . VAL A 1 106 ? -1.69 7.34 -2.361 1 85.81 106 VAL A O 1
ATOM 828 N N . THR A 1 107 ? -3.494 6.141 -2.617 1 87.38 107 THR A N 1
ATOM 829 C CA . THR A 1 107 ? -2.781 5.078 -3.312 1 87.38 107 THR A CA 1
ATOM 830 C C . THR A 1 107 ? -2.822 5.293 -4.82 1 87.38 107 THR A C 1
ATOM 832 O O . THR A 1 107 ? -2.025 4.711 -5.559 1 87.38 107 THR A O 1
ATOM 835 N N . LYS A 1 108 ? -3.793 6.012 -5.289 1 89.19 108 LYS A N 1
ATOM 836 C CA . LYS A 1 108 ? -4.047 6.172 -6.719 1 89.19 108 LYS A CA 1
ATOM 837 C C . LYS A 1 108 ? -4.18 4.816 -7.41 1 89.19 108 LYS A C 1
ATOM 839 O O . LYS A 1 108 ? -3.672 4.629 -8.516 1 89.19 108 LYS A O 1
ATOM 844 N N . SER A 1 109 ? -4.887 3.939 -6.812 1 88.38 109 SER A N 1
ATOM 845 C CA . SER A 1 109 ? -5.004 2.539 -7.207 1 88.38 109 SER A CA 1
ATOM 846 C C . SER A 1 109 ? -5.754 2.398 -8.531 1 88.38 109 SER A C 1
ATOM 848 O O . SER A 1 109 ? -6.605 3.227 -8.852 1 88.38 109 SER A O 1
ATOM 850 N N . THR A 1 110 ? -5.484 1.264 -9.219 1 90.25 110 THR A N 1
ATOM 851 C CA . THR A 1 110 ? -6.148 0.936 -10.477 1 90.25 110 THR A CA 1
ATOM 852 C C . THR A 1 110 ? -7.391 0.086 -10.227 1 90.25 110 THR A C 1
ATOM 854 O O . THR A 1 110 ? -7.957 -0.482 -11.164 1 90.25 110 THR A O 1
ATOM 857 N N . LEU A 1 111 ? -7.871 0.008 -9.086 1 91.75 111 LEU A N 1
ATOM 858 C CA . LEU A 1 111 ? -8.969 -0.855 -8.656 1 91.75 111 LEU A CA 1
ATOM 859 C C . LEU A 1 111 ? -10.172 -0.698 -9.57 1 91.75 111 LEU A C 1
ATOM 861 O O . LEU A 1 111 ? -10.773 -1.69 -9.992 1 91.75 111 LEU A O 1
ATOM 865 N N . LEU A 1 112 ? -10.492 0.481 -10.008 1 92.12 112 LEU A N 1
ATOM 866 C CA . LEU A 1 112 ? -11.727 0.776 -10.734 1 92.12 112 LEU A CA 1
ATOM 867 C C . LEU A 1 112 ? -11.547 0.525 -12.234 1 92.12 112 LEU A C 1
ATOM 869 O O . LEU A 1 112 ? -12.508 0.63 -13 1 92.12 112 LEU A O 1
ATOM 873 N N . PHE A 1 113 ? -10.336 0.116 -12.633 1 91.75 113 PHE A N 1
ATOM 874 C CA . PHE A 1 113 ? -10.078 -0.016 -14.062 1 91.75 113 PHE A CA 1
ATOM 875 C C . PHE A 1 113 ? -9.68 -1.446 -14.406 1 91.75 113 PHE A C 1
ATOM 877 O O . PHE A 1 113 ? -9.289 -1.729 -15.547 1 91.75 113 PHE A O 1
ATOM 884 N N . ALA A 1 114 ? -9.797 -2.32 -13.461 1 91.38 114 ALA A N 1
ATOM 885 C CA . ALA A 1 114 ? -9.453 -3.721 -13.688 1 91.38 114 ALA A CA 1
ATOM 886 C C . ALA A 1 114 ? -10.633 -4.488 -14.273 1 91.38 114 ALA A C 1
ATOM 888 O O . ALA A 1 114 ? -11.789 -4.117 -14.07 1 91.38 114 ALA A O 1
ATOM 889 N N . LYS A 1 115 ? -10.32 -5.504 -15.016 1 91.12 115 LYS A N 1
ATOM 890 C CA . LYS A 1 115 ? -11.344 -6.438 -15.477 1 91.12 115 LYS A CA 1
ATOM 891 C C . LYS A 1 115 ? -11.641 -7.496 -14.414 1 91.12 115 LYS A C 1
ATOM 893 O O . LYS A 1 115 ? -12.719 -8.094 -14.406 1 91.12 115 LYS A O 1
ATOM 898 N N . GLY A 1 116 ? -10.758 -7.77 -13.664 1 94.56 116 GLY A N 1
ATOM 899 C CA . GLY A 1 116 ? -10.805 -8.609 -12.477 1 94.56 116 GLY A CA 1
ATOM 900 C C . GLY A 1 116 ? -9.883 -8.133 -11.375 1 94.56 116 GLY A C 1
ATOM 901 O O . GLY A 1 116 ? -8.891 -7.445 -11.633 1 94.56 116 GLY A O 1
ATOM 902 N N . VAL A 1 117 ? -10.242 -8.477 -10.133 1 96.19 117 VAL A N 1
ATOM 903 C CA . VAL A 1 117 ? -9.477 -7.945 -9.016 1 96.19 117 VAL A CA 1
ATOM 904 C C . VAL A 1 117 ? -9.094 -9.078 -8.062 1 96.19 117 VAL A C 1
ATOM 906 O O . VAL A 1 117 ? -9.906 -9.961 -7.777 1 96.19 117 VAL A O 1
ATOM 909 N N . ILE A 1 118 ? -7.867 -9.07 -7.652 1 97.81 118 ILE A N 1
ATOM 910 C CA . ILE A 1 118 ? -7.398 -9.906 -6.551 1 97.81 118 ILE A CA 1
ATOM 911 C C . ILE A 1 118 ? -6.98 -9.023 -5.379 1 97.81 118 ILE A C 1
ATOM 913 O O . ILE A 1 118 ? -6.035 -8.242 -5.492 1 97.81 118 ILE A O 1
ATOM 917 N N . MET A 1 119 ? -7.684 -9.125 -4.301 1 96.88 119 MET A N 1
ATOM 918 C CA . MET A 1 119 ? -7.371 -8.352 -3.102 1 96.88 119 MET A CA 1
ATOM 919 C C . MET A 1 119 ? -6.535 -9.172 -2.125 1 96.88 119 MET A C 1
ATOM 921 O O . MET A 1 119 ? -6.891 -10.305 -1.804 1 96.88 119 MET A O 1
ATOM 925 N N . VAL A 1 120 ? -5.461 -8.586 -1.699 1 96.75 120 VAL A N 1
ATOM 926 C CA . VAL A 1 120 ? -4.598 -9.266 -0.733 1 96.75 120 VAL A CA 1
ATOM 927 C C . VAL A 1 120 ? -4.398 -8.367 0.489 1 96.75 120 VAL A C 1
ATOM 929 O O . VAL A 1 120 ? -4.621 -7.16 0.425 1 96.75 120 VAL A O 1
ATOM 932 N N . GLU A 1 121 ? -3.922 -8.898 1.564 1 92.62 121 GLU A N 1
ATOM 933 C CA . GLU A 1 121 ? -3.814 -8.18 2.832 1 92.62 121 GLU A CA 1
ATOM 934 C C . GLU A 1 121 ? -2.523 -7.367 2.9 1 92.62 121 GLU A C 1
ATOM 936 O O . GLU A 1 121 ? -2.52 -6.242 3.4 1 92.62 121 GLU A O 1
ATOM 941 N N . GLY A 1 122 ? -1.514 -7.918 2.334 1 91.88 122 GLY A N 1
ATOM 942 C CA . GLY A 1 122 ? -0.229 -7.281 2.578 1 91.88 122 GLY A CA 1
ATOM 943 C C . GLY A 1 122 ? 0.656 -7.23 1.347 1 91.88 122 GLY A C 1
ATOM 944 O O . GLY A 1 122 ? 0.328 -7.824 0.316 1 91.88 122 GLY A O 1
ATOM 945 N N . ILE A 1 123 ? 1.817 -6.566 1.531 1 91.19 123 ILE A N 1
ATOM 946 C CA . ILE A 1 123 ? 2.742 -6.301 0.434 1 91.19 123 ILE A CA 1
ATOM 947 C C . ILE A 1 123 ? 3.436 -7.598 0.02 1 91.19 123 ILE A C 1
ATOM 949 O O . ILE A 1 123 ? 3.742 -7.797 -1.158 1 91.19 123 ILE A O 1
ATOM 953 N N . ALA A 1 124 ? 3.65 -8.492 0.941 1 94.06 124 ALA A N 1
ATOM 954 C CA . ALA A 1 124 ? 4.305 -9.758 0.622 1 94.06 124 ALA A CA 1
ATOM 955 C C . ALA A 1 124 ? 3.527 -10.523 -0.446 1 94.06 124 ALA A C 1
ATOM 957 O O . ALA A 1 124 ? 4.105 -10.984 -1.434 1 94.06 124 ALA A O 1
ATOM 958 N N . GLU A 1 125 ? 2.232 -10.633 -0.265 1 96.31 125 GLU A N 1
ATOM 959 C CA . GLU A 1 125 ? 1.385 -11.273 -1.266 1 96.31 125 GLU A CA 1
ATOM 960 C C . GLU A 1 125 ? 1.445 -10.531 -2.598 1 96.31 125 GLU A C 1
ATOM 962 O O . GLU A 1 125 ? 1.641 -11.141 -3.648 1 96.31 125 GLU A O 1
ATOM 967 N N . ALA A 1 126 ? 1.327 -9.258 -2.486 1 94.75 126 ALA A N 1
ATOM 968 C CA . ALA A 1 126 ? 1.264 -8.445 -3.695 1 94.75 126 ALA A CA 1
ATOM 969 C C . ALA A 1 126 ? 2.508 -8.641 -4.555 1 94.75 126 ALA A C 1
ATOM 971 O O . ALA A 1 126 ? 2.426 -8.648 -5.785 1 94.75 126 ALA A O 1
ATOM 972 N N . LEU A 1 127 ? 3.625 -8.82 -3.932 1 94.81 127 LEU A N 1
ATOM 973 C CA . LEU A 1 127 ? 4.891 -8.922 -4.648 1 94.81 127 LEU A CA 1
ATOM 974 C C . LEU A 1 127 ? 5.047 -10.305 -5.277 1 94.81 127 LEU A C 1
ATOM 976 O O . LEU A 1 127 ? 5.594 -10.43 -6.375 1 94.81 127 LEU A O 1
ATOM 980 N N . VAL A 1 128 ? 4.566 -11.328 -4.645 1 97.56 128 VAL A N 1
ATOM 981 C CA . VAL A 1 128 ? 4.84 -12.703 -5.07 1 97.56 128 VAL A CA 1
ATOM 982 C C . VAL A 1 128 ? 3.709 -13.195 -5.969 1 97.56 128 VAL A C 1
ATOM 984 O O . VAL A 1 128 ? 3.93 -14.031 -6.852 1 97.56 128 VAL A O 1
ATOM 987 N N . PHE A 1 129 ? 2.543 -12.688 -5.824 1 97.62 129 PHE A N 1
ATOM 988 C CA . PHE A 1 129 ? 1.319 -13.227 -6.406 1 97.62 129 PHE A CA 1
ATOM 989 C C . PHE A 1 129 ? 1.419 -13.281 -7.926 1 97.62 129 PHE A C 1
ATOM 991 O O . PHE A 1 129 ? 1.024 -14.273 -8.547 1 97.62 129 PHE A O 1
ATOM 998 N N . PRO A 1 130 ? 1.978 -12.25 -8.57 1 95.75 130 PRO A N 1
ATOM 999 C CA . PRO A 1 130 ? 2.074 -12.305 -10.031 1 95.75 130 PRO A CA 1
ATOM 1000 C C . PRO A 1 130 ? 2.867 -13.508 -10.523 1 95.75 130 PRO A C 1
ATOM 1002 O O . PRO A 1 130 ? 2.498 -14.125 -11.531 1 95.75 130 PRO A O 1
ATOM 1005 N N . GLU A 1 131 ? 3.928 -13.836 -9.812 1 96.75 131 GLU A N 1
ATOM 1006 C CA . GLU A 1 131 ? 4.742 -14.977 -10.211 1 96.75 131 GLU A CA 1
ATOM 1007 C C . GLU A 1 131 ? 4 -16.297 -9.969 1 96.75 131 GLU A C 1
ATOM 1009 O O . GLU A 1 131 ? 4.125 -17.234 -10.758 1 96.75 131 GLU A O 1
ATOM 1014 N N . LEU A 1 132 ? 3.254 -16.406 -8.906 1 98.12 132 LEU A N 1
ATOM 1015 C CA . LEU A 1 132 ? 2.438 -17.578 -8.648 1 98.12 132 LEU A CA 1
ATOM 1016 C C . LEU A 1 132 ? 1.335 -17.719 -9.695 1 98.12 132 LEU A C 1
ATOM 1018 O O . LEU A 1 132 ? 1.072 -18.812 -10.188 1 98.12 132 LEU A O 1
ATOM 1022 N N . ALA A 1 133 ? 0.739 -16.609 -9.984 1 97.88 133 ALA A N 1
ATOM 1023 C CA . ALA A 1 133 ? -0.346 -16.609 -10.969 1 97.88 133 ALA A CA 1
ATOM 1024 C C . ALA A 1 133 ? 0.141 -17.094 -12.328 1 97.88 133 ALA A C 1
ATOM 1026 O O . ALA A 1 133 ? -0.569 -17.828 -13.023 1 97.88 133 ALA A O 1
ATOM 1027 N N . LYS A 1 134 ? 1.32 -16.688 -12.719 1 96.94 134 LYS A N 1
ATOM 1028 C CA . LYS A 1 134 ? 1.901 -17.141 -13.977 1 96.94 134 LYS A CA 1
ATOM 1029 C C . LYS A 1 134 ? 1.949 -18.656 -14.047 1 96.94 134 LYS A C 1
ATOM 1031 O O . LYS A 1 134 ? 1.568 -19.25 -15.055 1 96.94 134 LYS A O 1
ATOM 1036 N N . ARG A 1 135 ? 2.34 -19.234 -13 1 97.12 135 ARG A N 1
ATOM 1037 C CA . ARG A 1 135 ? 2.434 -20.688 -12.93 1 97.12 135 ARG A CA 1
ATOM 1038 C C . ARG A 1 135 ? 1.052 -21.328 -13.016 1 97.12 135 ARG A C 1
ATOM 1040 O O . ARG A 1 135 ? 0.87 -22.344 -13.695 1 97.12 135 ARG A O 1
ATOM 1047 N N . VAL A 1 136 ? 0.121 -20.781 -12.359 1 97.62 136 VAL A N 1
ATOM 1048 C CA . VAL A 1 136 ? -1.245 -21.297 -12.367 1 97.62 136 VAL A CA 1
ATOM 1049 C C . VAL A 1 136 ? -1.813 -21.219 -13.781 1 97.62 136 VAL A C 1
ATOM 1051 O O . VAL A 1 136 ? -2.416 -22.188 -14.266 1 97.62 136 VAL A O 1
ATOM 1054 N N . LEU A 1 137 ? -1.631 -20.125 -14.43 1 97.25 137 LEU A N 1
ATOM 1055 C CA . LEU A 1 137 ? -2.197 -19.891 -15.75 1 97.25 137 LEU A CA 1
ATOM 1056 C C . LEU A 1 137 ? -1.525 -20.781 -16.797 1 97.25 137 LEU A C 1
ATOM 1058 O O . LEU A 1 137 ? -2.191 -21.312 -17.688 1 97.25 137 LEU A O 1
ATOM 1062 N N . ILE A 1 138 ? -0.2 -20.953 -16.656 1 96.25 138 ILE A N 1
ATOM 1063 C CA . ILE A 1 138 ? 0.52 -21.844 -17.562 1 96.25 138 ILE A CA 1
ATOM 1064 C C . ILE A 1 138 ? -0.002 -23.266 -17.406 1 96.25 138 ILE A C 1
ATOM 1066 O O . ILE A 1 138 ? -0.284 -23.953 -18.391 1 96.25 138 ILE A O 1
ATOM 1070 N N . ASN A 1 139 ? -0.111 -23.672 -16.188 1 95.94 139 ASN A N 1
ATOM 1071 C CA . ASN A 1 139 ? -0.624 -25.016 -15.922 1 95.94 139 ASN A CA 1
ATOM 1072 C C . ASN A 1 139 ? -2.049 -25.188 -16.438 1 95.94 139 ASN A C 1
ATOM 1074 O O . ASN A 1 139 ? -2.391 -26.234 -17 1 95.94 139 ASN A O 1
ATOM 1078 N N . HIS A 1 140 ? -2.873 -24.188 -16.219 1 96.69 140 HIS A N 1
ATOM 1079 C CA . HIS A 1 140 ? -4.234 -24.203 -16.75 1 96.69 140 HIS A CA 1
ATOM 1080 C C . HIS A 1 140 ? -4.238 -24.375 -18.266 1 96.69 140 HIS A C 1
ATOM 1082 O O . HIS A 1 140 ? -5.004 -25.188 -18.797 1 96.69 140 HIS A O 1
ATOM 1088 N N . ASN A 1 141 ? -3.43 -23.625 -18.938 1 96.56 141 ASN A N 1
ATOM 1089 C CA . ASN A 1 141 ? -3.379 -23.625 -20.406 1 96.56 141 ASN A CA 1
ATOM 1090 C C . ASN A 1 141 ? -2.875 -24.953 -20.953 1 96.56 141 ASN A C 1
ATOM 1092 O O . ASN A 1 141 ? -3.221 -25.344 -22.062 1 96.56 141 ASN A O 1
ATOM 1096 N N . ASN A 1 142 ? -2.059 -25.656 -20.203 1 96 142 ASN A N 1
ATOM 1097 C CA . ASN A 1 142 ? -1.526 -26.953 -20.609 1 96 142 ASN A CA 1
ATOM 1098 C C . ASN A 1 142 ? -2.623 -28 -20.688 1 96 142 ASN A C 1
ATOM 1100 O O . ASN A 1 142 ? -2.521 -28.953 -21.469 1 96 142 ASN A O 1
ATOM 1104 N N . ILE A 1 143 ? -3.684 -27.859 -19.938 1 95.38 143 ILE A N 1
ATOM 1105 C CA . ILE A 1 143 ? -4.719 -28.875 -19.891 1 95.38 143 ILE A CA 1
ATOM 1106 C C . ILE A 1 143 ? -6 -28.359 -20.531 1 95.38 143 ILE A C 1
ATOM 1108 O O . ILE A 1 143 ? -6.914 -29.141 -20.828 1 95.38 143 ILE A O 1
ATOM 1112 N N . ALA A 1 144 ? -6.113 -27.109 -20.672 1 94.31 144 ALA A N 1
ATOM 1113 C CA . ALA A 1 144 ? -7.328 -26.469 -21.188 1 94.31 144 ALA A CA 1
ATOM 1114 C C . ALA A 1 144 ? -7.449 -26.641 -22.688 1 94.31 144 ALA A C 1
ATOM 1116 O O . ALA A 1 144 ? -6.441 -26.766 -23.391 1 94.31 144 ALA A O 1
ATOM 1117 N N . LYS A 1 145 ? -8.719 -26.656 -23.234 1 95.5 145 LYS A N 1
ATOM 1118 C CA . LYS A 1 145 ? -8.992 -26.562 -24.672 1 95.5 145 LYS A CA 1
ATOM 1119 C C . LYS A 1 145 ? -8.57 -25.219 -25.234 1 95.5 145 LYS A C 1
ATOM 1121 O O . LYS A 1 145 ? -8.484 -24.234 -24.5 1 95.5 145 LYS A O 1
ATOM 1126 N N . PRO A 1 146 ? -8.25 -25.141 -26.438 1 93.25 146 PRO A N 1
ATOM 1127 C CA . PRO A 1 146 ? -7.766 -23.891 -27.062 1 93.25 146 PRO A CA 1
ATOM 1128 C C . PRO A 1 146 ? -8.688 -22.703 -26.781 1 93.25 146 PRO A C 1
ATOM 1130 O O . PRO A 1 146 ? -8.211 -21.594 -26.531 1 93.25 146 PRO A O 1
ATOM 1133 N N . GLU A 1 147 ? -9.984 -22.906 -26.734 1 91.75 147 GLU A N 1
ATOM 1134 C CA . GLU A 1 147 ? -10.945 -21.828 -26.531 1 91.75 147 GLU A CA 1
ATOM 1135 C C . GLU A 1 147 ? -10.984 -21.375 -25.078 1 91.75 147 GLU A C 1
ATOM 1137 O O . GLU A 1 147 ? -11.461 -20.281 -24.766 1 91.75 147 GLU A O 1
ATOM 1142 N N . ASP A 1 148 ? -10.414 -22.172 -24.219 1 93.38 148 ASP A N 1
ATOM 1143 C CA . ASP A 1 148 ? -10.484 -21.906 -22.781 1 93.38 148 ASP A CA 1
ATOM 1144 C C . ASP A 1 148 ? -9.148 -21.375 -22.266 1 93.38 148 ASP A C 1
ATOM 1146 O O . ASP A 1 148 ? -9.008 -21.094 -21.062 1 93.38 148 ASP A O 1
ATOM 1150 N N . LYS A 1 149 ? -8.219 -21.25 -23.156 1 95.31 149 LYS A N 1
ATOM 1151 C CA . LYS A 1 149 ? -6.895 -20.797 -22.75 1 95.31 149 LYS A CA 1
ATOM 1152 C C . LYS A 1 149 ? -6.93 -19.312 -22.344 1 95.31 149 LYS A C 1
ATOM 1154 O O . LYS A 1 149 ? -7.719 -18.547 -22.875 1 95.31 149 LYS A O 1
ATOM 1159 N N . LEU A 1 150 ? -6.145 -19 -21.391 1 95.31 150 LEU A N 1
ATOM 1160 C CA . LEU A 1 150 ? -6.012 -17.656 -20.844 1 95.31 150 LEU A CA 1
ATOM 1161 C C . LEU A 1 150 ? -4.621 -17.078 -21.109 1 95.31 150 LEU A C 1
ATOM 1163 O O . LEU A 1 150 ? -3.684 -17.844 -21.375 1 95.31 150 LEU A O 1
ATOM 1167 N N . PRO A 1 151 ? -4.516 -15.758 -21.109 1 93.25 151 PRO A N 1
ATOM 1168 C CA . PRO A 1 151 ? -3.16 -15.203 -21.109 1 93.25 151 PRO A CA 1
ATOM 1169 C C . PRO A 1 151 ? -2.314 -15.703 -19.953 1 93.25 151 PRO A C 1
ATOM 1171 O O . PRO A 1 151 ? -2.855 -16.125 -18.922 1 93.25 151 PRO A O 1
ATOM 1174 N N . VAL A 1 152 ? -1.053 -15.539 -20.062 1 93.31 152 VAL A N 1
ATOM 1175 C CA . VAL A 1 152 ? -0.153 -16.219 -19.125 1 93.31 152 VAL A CA 1
ATOM 1176 C C . VAL A 1 152 ? 0.157 -15.305 -17.938 1 93.31 152 VAL A C 1
ATOM 1178 O O . VAL A 1 152 ? 0.74 -15.742 -16.953 1 93.31 152 VAL A O 1
ATOM 1181 N N . THR A 1 153 ? -0.191 -14.031 -18.016 1 93.19 153 THR A N 1
ATOM 1182 C CA . THR A 1 153 ? 0.035 -13.117 -16.891 1 93.19 153 THR A CA 1
ATOM 1183 C C . THR A 1 153 ? -1.268 -12.438 -16.469 1 93.19 153 THR A C 1
ATOM 1185 O O . THR A 1 153 ? -2.18 -12.273 -17.297 1 93.19 153 THR A O 1
ATOM 1188 N N . LEU A 1 154 ? -1.332 -12.016 -15.219 1 93.62 154 LEU A N 1
ATOM 1189 C CA . LEU A 1 154 ? -2.504 -11.305 -14.711 1 93.62 154 LEU A CA 1
ATOM 1190 C C . LEU A 1 154 ? -2.727 -10.008 -15.484 1 93.62 154 LEU A C 1
ATOM 1192 O O . LEU A 1 154 ? -3.863 -9.664 -15.812 1 93.62 154 LEU A O 1
ATOM 1196 N N . SER A 1 155 ? -1.66 -9.398 -15.781 1 88.19 155 SER A N 1
ATOM 1197 C CA . SER A 1 155 ? -1.75 -8.133 -16.5 1 88.19 155 SER A CA 1
ATOM 1198 C C . SER A 1 155 ? -2.418 -8.32 -17.859 1 88.19 155 SER A C 1
ATOM 1200 O O . SER A 1 155 ? -3.281 -7.535 -18.25 1 88.19 155 SER A O 1
ATOM 1202 N N . GLU A 1 156 ? -2.064 -9.375 -18.516 1 89.12 156 GLU A N 1
ATOM 1203 C CA . GLU A 1 156 ? -2.643 -9.656 -19.828 1 89.12 156 GLU A CA 1
ATOM 1204 C C . GLU A 1 156 ? -4.102 -10.094 -19.703 1 89.12 156 GLU A C 1
ATOM 1206 O O . GLU A 1 156 ? -4.883 -9.938 -20.656 1 89.12 156 GLU A O 1
ATOM 1211 N N . CYS A 1 157 ? -4.43 -10.617 -18.578 1 92.25 157 CYS A N 1
ATOM 1212 C CA . CYS A 1 157 ? -5.812 -10.992 -18.312 1 92.25 157 CYS A CA 1
ATOM 1213 C C . CYS A 1 157 ? -6.641 -9.773 -17.906 1 92.25 157 CYS A C 1
ATOM 1215 O O . CYS A 1 157 ? -7.859 -9.867 -17.781 1 92.25 157 CYS A O 1
ATOM 1217 N N . GLY A 1 158 ? -5.961 -8.609 -17.656 1 90.56 158 GLY A N 1
ATOM 1218 C CA . GLY A 1 158 ? -6.641 -7.422 -17.156 1 90.56 158 GLY A CA 1
ATOM 1219 C C . GLY A 1 158 ? -6.957 -7.492 -15.68 1 90.56 158 GLY A C 1
ATOM 1220 O O . GLY A 1 158 ? -7.844 -6.785 -15.195 1 90.56 158 GLY A O 1
ATOM 1221 N N . VAL A 1 159 ? -6.289 -8.383 -14.984 1 94.31 159 VAL A N 1
ATOM 1222 C CA . VAL A 1 159 ? -6.543 -8.57 -13.562 1 94.31 159 VAL A CA 1
ATOM 1223 C C . VAL A 1 159 ? -5.527 -7.777 -12.742 1 94.31 159 VAL A C 1
ATOM 1225 O O . VAL A 1 159 ? -4.328 -7.824 -13.023 1 94.31 159 VAL A O 1
ATOM 1228 N N . SER A 1 160 ? -6.008 -7.004 -11.742 1 93.44 160 SER A N 1
ATOM 1229 C CA . SER A 1 160 ? -5.141 -6.223 -10.867 1 93.44 160 SER A CA 1
ATOM 1230 C C . SER A 1 160 ? -5.051 -6.844 -9.477 1 93.44 160 SER A C 1
ATOM 1232 O O . SER A 1 160 ? -6.055 -7.312 -8.938 1 93.44 160 SER A O 1
ATOM 1234 N N . VAL A 1 161 ? -3.814 -6.926 -9.008 1 95.38 161 VAL A N 1
ATOM 1235 C CA . VAL A 1 161 ? -3.598 -7.305 -7.617 1 95.38 161 VAL A CA 1
ATOM 1236 C C . VAL A 1 161 ? -3.598 -6.059 -6.738 1 95.38 161 VAL A C 1
ATOM 1238 O O . VAL A 1 161 ? -2.785 -5.152 -6.934 1 95.38 161 VAL A O 1
ATOM 1241 N N . ILE A 1 162 ? -4.512 -6 -5.805 1 94.56 162 ILE A N 1
ATOM 1242 C CA . ILE A 1 162 ? -4.699 -4.828 -4.957 1 94.56 162 ILE A CA 1
ATOM 1243 C C . ILE A 1 162 ? -4.297 -5.16 -3.521 1 94.56 162 ILE A C 1
ATOM 1245 O O . ILE A 1 162 ? -4.918 -6.012 -2.877 1 94.56 162 ILE A O 1
ATOM 1249 N N . ASN A 1 163 ? -3.266 -4.477 -3.053 1 93.31 163 ASN A N 1
ATOM 1250 C CA . ASN A 1 163 ? -2.852 -4.594 -1.659 1 93.31 163 ASN A CA 1
ATOM 1251 C C . ASN A 1 163 ? -3.672 -3.682 -0.751 1 93.31 163 ASN A C 1
ATOM 1253 O O . ASN A 1 163 ? -3.562 -2.457 -0.831 1 93.31 163 ASN A O 1
ATOM 1257 N N . LEU A 1 164 ? -4.398 -4.242 0.147 1 90.38 164 LEU A N 1
ATOM 1258 C CA . LEU A 1 164 ? -5.27 -3.463 1.021 1 90.38 164 LEU A CA 1
ATOM 1259 C C . LEU A 1 164 ? -4.48 -2.869 2.186 1 90.38 164 LEU A C 1
ATOM 1261 O O . LEU A 1 164 ? -4.957 -1.952 2.857 1 90.38 164 LEU A O 1
ATOM 1265 N N . ASN A 1 165 ? -3.215 -3.385 2.422 1 84.69 165 ASN A N 1
ATOM 1266 C CA . ASN A 1 165 ? -2.375 -2.938 3.527 1 84.69 165 ASN A CA 1
ATOM 1267 C C . ASN A 1 165 ? -3.08 -3.107 4.871 1 84.69 165 ASN A C 1
ATOM 1269 O O . ASN A 1 165 ? -3.117 -2.178 5.68 1 84.69 165 ASN A O 1
ATOM 1273 N N . GLY A 1 166 ? -3.727 -4.172 5.098 1 80.25 166 GLY A N 1
ATOM 1274 C CA . GLY A 1 166 ? -4.516 -4.457 6.285 1 80.25 166 GLY A CA 1
ATOM 1275 C C . GLY A 1 166 ? -5.793 -5.219 5.984 1 80.25 166 GLY A C 1
ATOM 1276 O O . GLY A 1 166 ? -6.016 -5.641 4.848 1 80.25 166 GLY A O 1
ATOM 1277 N N . ILE A 1 167 ? -6.523 -5.379 7.027 1 74.69 167 ILE A N 1
ATOM 1278 C CA . ILE A 1 167 ? -7.723 -6.199 6.898 1 74.69 167 ILE A CA 1
ATOM 1279 C C . ILE A 1 167 ? -8.945 -5.301 6.73 1 74.69 167 ILE A C 1
ATOM 1281 O O . ILE A 1 167 ? -9.578 -4.914 7.719 1 74.69 167 ILE A O 1
ATOM 1285 N N . TYR A 1 168 ? -9.25 -4.973 5.422 1 85.94 168 TYR A N 1
ATOM 1286 C CA . TYR A 1 168 ? -10.344 -4.043 5.164 1 85.94 168 TYR A CA 1
ATOM 1287 C C . TYR A 1 168 ? -11.297 -4.605 4.121 1 85.94 168 TYR A C 1
ATOM 1289 O O . TYR A 1 168 ? -11.875 -3.855 3.328 1 85.94 168 TYR A O 1
ATOM 1297 N N . PHE A 1 169 ? -11.383 -5.883 4.152 1 90.19 169 PHE A N 1
ATOM 1298 C CA . PHE A 1 169 ? -12.148 -6.543 3.102 1 90.19 169 PHE A CA 1
ATOM 1299 C C . PHE A 1 169 ? -13.609 -6.098 3.133 1 90.19 169 PHE A C 1
ATOM 1301 O O . PHE A 1 169 ? -14.234 -5.938 2.084 1 90.19 169 PHE A O 1
ATOM 1308 N N . LYS A 1 170 ? -14.109 -5.848 4.285 1 88.5 170 LYS A N 1
ATOM 1309 C CA . LYS A 1 170 ? -15.516 -5.484 4.418 1 88.5 170 LYS A CA 1
ATOM 1310 C C . LYS A 1 170 ? -15.828 -4.207 3.641 1 88.5 170 LYS A C 1
ATOM 1312 O O . LYS A 1 170 ? -16.875 -4.105 3.002 1 88.5 170 LYS A O 1
ATOM 1317 N N . HIS A 1 171 ? -14.914 -3.266 3.699 1 90.19 171 HIS A N 1
ATOM 1318 C CA . HIS A 1 171 ? -15.117 -2.002 3 1 90.19 171 HIS A CA 1
ATOM 1319 C C . HIS A 1 171 ? -15.094 -2.199 1.488 1 90.19 171 HIS A C 1
ATOM 1321 O O . HIS A 1 171 ? -15.992 -1.733 0.782 1 90.19 171 HIS A O 1
ATOM 1327 N N . PHE A 1 172 ? -14.234 -2.973 1.009 1 93.44 172 PHE A N 1
ATOM 1328 C CA . PHE A 1 172 ? -13.953 -3.033 -0.422 1 93.44 172 PHE A CA 1
ATOM 1329 C C . PHE A 1 172 ? -14.836 -4.078 -1.099 1 93.44 172 PHE A C 1
ATOM 1331 O O . PHE A 1 172 ? -15.312 -3.863 -2.217 1 93.44 172 PHE A O 1
ATOM 1338 N N . MET A 1 173 ? -15.07 -5.188 -0.449 1 93.25 173 MET A N 1
ATOM 1339 C CA . MET A 1 173 ? -15.82 -6.273 -1.069 1 93.25 173 MET A CA 1
ATOM 1340 C C . MET A 1 173 ? -17.266 -5.859 -1.33 1 93.25 173 MET A C 1
ATOM 1342 O O . MET A 1 173 ? -17.906 -6.367 -2.254 1 93.25 173 MET A O 1
ATOM 1346 N N . GLN A 1 174 ? -17.75 -4.914 -0.54 1 93.62 174 GLN A N 1
ATOM 1347 C CA . GLN A 1 174 ? -19.109 -4.414 -0.724 1 93.62 174 GLN A CA 1
ATOM 1348 C C . GLN A 1 174 ? -19.297 -3.857 -2.131 1 93.62 174 GLN A C 1
ATOM 1350 O O . GLN A 1 174 ? -20.406 -3.895 -2.672 1 93.62 174 GLN A O 1
ATOM 1355 N N . LEU A 1 175 ? -18.266 -3.398 -2.777 1 93.88 175 LEU A N 1
ATOM 1356 C CA . LEU A 1 175 ? -18.328 -2.879 -4.141 1 93.88 175 LEU A CA 1
ATOM 1357 C C . LEU A 1 175 ? -18.672 -3.986 -5.129 1 93.88 175 LEU A C 1
ATOM 1359 O O . LEU A 1 175 ? -19.234 -3.719 -6.199 1 93.88 175 LEU A O 1
ATOM 1363 N N . PHE A 1 176 ? -18.344 -5.203 -4.707 1 93.31 176 PHE A N 1
ATOM 1364 C CA . PHE A 1 176 ? -18.406 -6.301 -5.664 1 93.31 176 PHE A CA 1
ATOM 1365 C C . PHE A 1 176 ? -19.516 -7.289 -5.289 1 93.31 176 PHE A C 1
ATOM 1367 O O . PHE A 1 176 ? -19.906 -8.133 -6.102 1 93.31 176 PHE A O 1
ATOM 1374 N N . CYS A 1 177 ? -19.906 -7.203 -4.055 1 92.25 177 CYS A N 1
ATOM 1375 C CA . CYS A 1 177 ? -20.969 -8.07 -3.566 1 92.25 177 CYS A CA 1
ATOM 1376 C C . CYS A 1 177 ? -21.781 -7.375 -2.477 1 92.25 177 CYS A C 1
ATOM 1378 O O . CYS A 1 177 ? -21.219 -6.652 -1.649 1 92.25 177 CYS A O 1
ATOM 1380 N N . ASP A 1 178 ? -23 -7.57 -2.48 1 90.5 178 ASP A N 1
ATOM 1381 C CA . ASP A 1 178 ? -23.844 -6.992 -1.445 1 90.5 178 ASP A CA 1
ATOM 1382 C C . ASP A 1 178 ? -23.719 -7.758 -0.131 1 90.5 178 ASP A C 1
ATOM 1384 O O . ASP A 1 178 ? -24.344 -8.797 0.053 1 90.5 178 ASP A O 1
ATOM 1388 N N . LEU A 1 179 ? -22.953 -7.211 0.749 1 86.94 179 LEU A N 1
ATOM 1389 C CA . LEU A 1 179 ? -22.703 -7.84 2.043 1 86.94 179 LEU A CA 1
ATOM 1390 C C . LEU A 1 179 ? -23.812 -7.492 3.033 1 86.94 179 LEU A C 1
ATOM 1392 O O . LEU A 1 179 ? -23.906 -8.094 4.105 1 86.94 179 LEU A O 1
ATOM 1396 N N . THR A 1 180 ? -24.656 -6.551 2.729 1 82.31 180 THR A N 1
ATOM 1397 C CA . THR A 1 180 ? -25.688 -6.043 3.631 1 82.31 180 THR A CA 1
ATOM 1398 C C . THR A 1 180 ? -27.031 -6.684 3.33 1 82.31 180 THR A C 1
ATOM 1400 O O . THR A 1 180 ? -27.984 -6.527 4.098 1 82.31 180 THR A O 1
ATOM 1403 N N . ASP A 1 181 ? -27.266 -7.402 2.336 1 78.38 181 ASP A N 1
ATOM 1404 C CA . ASP A 1 181 ? -28.516 -8.016 1.906 1 78.38 181 ASP A CA 1
ATOM 1405 C C . ASP A 1 181 ? -29.562 -6.961 1.595 1 78.38 181 ASP A C 1
ATOM 1407 O O . ASP A 1 181 ? -30.75 -7.145 1.902 1 78.38 181 ASP A O 1
ATOM 1411 N N . LYS A 1 182 ? -29.25 -5.797 1.151 1 81.75 182 LYS A N 1
ATOM 1412 C CA . LYS A 1 182 ? -30.172 -4.715 0.84 1 81.75 182 LYS A CA 1
ATOM 1413 C C . LYS A 1 182 ? -30.406 -4.598 -0.664 1 81.75 182 LYS A C 1
ATOM 1415 O O . LYS A 1 182 ? -30.922 -3.592 -1.143 1 81.75 182 LYS A O 1
ATOM 1420 N N . ASN A 1 183 ? -30 -5.516 -1.411 1 85.88 183 ASN A N 1
ATOM 1421 C CA . ASN A 1 183 ? -30.141 -5.535 -2.863 1 85.88 183 ASN A CA 1
ATOM 1422 C C . ASN A 1 183 ? -29.453 -4.336 -3.512 1 85.88 183 ASN A C 1
ATOM 1424 O O . AS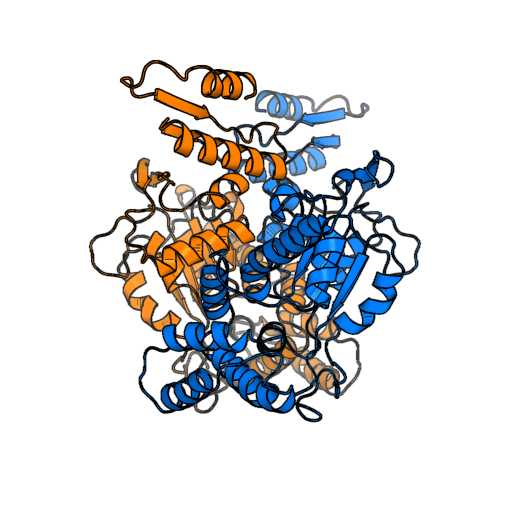N A 1 183 ? -30.047 -3.658 -4.352 1 85.88 183 ASN A O 1
ATOM 1428 N N . SER A 1 184 ? -28.312 -4.094 -3.061 1 90 184 SER A N 1
ATOM 1429 C CA . SER A 1 184 ? -27.5 -3.018 -3.619 1 90 184 SER A CA 1
ATOM 1430 C C . SER A 1 184 ? -26.828 -3.451 -4.918 1 90 184 SER A C 1
ATOM 1432 O O . SER A 1 184 ? -26.703 -4.648 -5.188 1 90 184 SER A O 1
ATOM 1434 N N . ASP A 1 185 ? -26.5 -2.486 -5.762 1 91.88 185 ASP A N 1
ATOM 1435 C CA . ASP A 1 185 ? -25.75 -2.773 -6.98 1 91.88 185 ASP A CA 1
ATOM 1436 C C . ASP A 1 185 ? -24.328 -3.219 -6.66 1 91.88 185 ASP A C 1
ATOM 1438 O O . ASP A 1 185 ? -23.844 -3.033 -5.539 1 91.88 185 ASP A O 1
ATOM 1442 N N . SER A 1 186 ? -23.734 -3.916 -7.578 1 92.69 186 SER A N 1
ATOM 1443 C CA . SER A 1 186 ? -22.344 -4.328 -7.48 1 92.69 186 SER A CA 1
ATOM 1444 C C . SER A 1 186 ? -21.625 -4.168 -8.82 1 92.69 186 SER A C 1
ATOM 1446 O O . SER A 1 186 ? -22.25 -4.207 -9.875 1 92.69 186 SER A O 1
ATOM 1448 N N . LEU A 1 187 ? -20.375 -3.869 -8.742 1 93.44 187 LEU A N 1
ATOM 1449 C CA . LEU A 1 187 ? -19.578 -3.865 -9.969 1 93.44 187 LEU A CA 1
ATOM 1450 C C . LEU A 1 187 ? -19.625 -5.23 -10.648 1 93.44 187 LEU A C 1
ATOM 1452 O O . LEU A 1 187 ? -19.531 -6.262 -9.984 1 93.44 187 LEU A O 1
ATOM 1456 N N . PRO A 1 188 ? -19.812 -5.219 -11.898 1 92.31 188 PRO A N 1
ATOM 1457 C CA . PRO A 1 188 ? -19.922 -6.488 -12.625 1 92.31 188 PRO A CA 1
ATOM 1458 C C . PRO A 1 188 ? -18.562 -7.094 -12.953 1 92.31 188 PRO A C 1
ATOM 1460 O O . PRO A 1 188 ? -18.297 -7.43 -14.109 1 92.31 188 PRO A O 1
ATOM 1463 N N . LEU A 1 189 ? -17.688 -7.152 -12.016 1 92.94 189 LEU A N 1
ATOM 1464 C CA . LEU A 1 189 ? -16.328 -7.684 -12.156 1 92.94 189 LEU A CA 1
ATOM 1465 C C . LEU A 1 189 ? -16.078 -8.781 -11.125 1 92.94 189 LEU A C 1
ATOM 1467 O O . LEU A 1 189 ? -16.578 -8.711 -10 1 92.94 189 LEU A O 1
ATOM 1471 N N . ARG A 1 190 ? -15.266 -9.719 -11.523 1 95 190 ARG A N 1
ATOM 1472 C CA . ARG A 1 190 ? -14.898 -10.789 -10.602 1 95 190 ARG A CA 1
ATOM 1473 C C . ARG A 1 190 ? -13.844 -10.312 -9.609 1 95 190 ARG A C 1
ATOM 1475 O O . ARG A 1 190 ? -12.844 -9.703 -10 1 95 190 ARG A O 1
ATOM 1482 N N . CYS A 1 191 ? -14.156 -10.539 -8.414 1 96.75 191 CYS A N 1
ATOM 1483 C CA . CYS A 1 191 ? -13.25 -10.164 -7.328 1 96.75 191 CYS A CA 1
ATOM 1484 C C . CYS A 1 191 ? -12.906 -11.367 -6.461 1 96.75 191 CYS A C 1
ATOM 1486 O O . CYS A 1 191 ? -13.805 -12.07 -5.988 1 96.75 191 CYS A O 1
ATOM 1488 N N . ALA A 1 192 ? -11.625 -11.617 -6.309 1 97.94 192 ALA A N 1
ATOM 1489 C CA . ALA A 1 192 ? -11.141 -12.633 -5.379 1 97.94 192 ALA A CA 1
ATOM 1490 C C . ALA A 1 192 ? -10.328 -12 -4.25 1 97.94 192 ALA A C 1
ATOM 1492 O O . ALA A 1 192 ? -9.406 -11.219 -4.504 1 97.94 192 ALA A O 1
ATOM 1493 N N . GLY A 1 193 ? -10.719 -12.297 -3.029 1 97.5 193 GLY A N 1
ATOM 1494 C CA . GLY A 1 193 ? -9.93 -11.891 -1.874 1 97.5 193 GLY A CA 1
ATOM 1495 C C . GLY A 1 193 ? -9.172 -13.039 -1.242 1 97.5 193 GLY A C 1
ATOM 1496 O O . GLY A 1 193 ? -9.633 -14.18 -1.257 1 97.5 193 GLY A O 1
ATOM 1497 N N . LEU A 1 194 ? -8 -12.773 -0.776 1 97.81 194 LEU A N 1
ATOM 1498 C CA . LEU A 1 194 ? -7.211 -13.719 -0.002 1 97.81 194 LEU A CA 1
ATOM 1499 C C . LEU A 1 194 ? -6.875 -13.156 1.374 1 97.81 194 LEU A C 1
ATOM 1501 O O . LEU A 1 194 ? -6.285 -12.078 1.48 1 97.81 194 LEU A O 1
ATOM 1505 N N . THR A 1 195 ? -7.262 -13.828 2.428 1 96.19 195 THR A N 1
ATOM 1506 C CA . THR A 1 195 ? -6.965 -13.406 3.791 1 96.19 195 THR A CA 1
ATOM 1507 C C . THR A 1 195 ? -6.301 -14.531 4.574 1 96.19 195 THR A C 1
ATOM 1509 O O . THR A 1 195 ? -6.461 -15.711 4.242 1 96.19 195 THR A O 1
ATOM 1512 N N . ASP A 1 196 ? -5.504 -14.141 5.543 1 95.38 196 ASP A N 1
ATOM 1513 C CA . ASP A 1 196 ? -4.871 -15.125 6.414 1 95.38 196 ASP A CA 1
ATOM 1514 C C . ASP A 1 196 ? -5.867 -15.68 7.43 1 95.38 196 ASP A C 1
ATOM 1516 O O . ASP A 1 196 ? -6.766 -14.961 7.883 1 95.38 196 ASP A O 1
ATOM 1520 N N . ASN A 1 197 ? -5.703 -16.906 7.77 1 95.44 197 ASN A N 1
ATOM 1521 C CA . ASN A 1 197 ? -6.496 -17.547 8.82 1 95.44 197 ASN A CA 1
ATOM 1522 C C . ASN A 1 197 ? -6.113 -17.016 10.203 1 95.44 197 ASN A C 1
ATOM 1524 O O . ASN A 1 197 ? -6.977 -16.797 11.055 1 95.44 197 ASN A O 1
ATOM 1528 N N . ASP A 1 198 ? -4.855 -16.812 10.461 1 91.38 198 ASP A N 1
ATOM 1529 C CA . ASP A 1 198 ? -4.305 -16.297 11.711 1 91.38 198 ASP A CA 1
ATOM 1530 C C . ASP A 1 198 ? -4.875 -17.031 12.914 1 91.38 198 ASP A C 1
ATOM 1532 O O . ASP A 1 198 ? -5.543 -16.422 13.758 1 91.38 198 ASP A O 1
ATOM 1536 N N . PRO A 1 199 ? -4.48 -18.266 13.047 1 90.75 199 PRO A N 1
ATOM 1537 C CA . PRO A 1 199 ? -5.031 -19.016 14.18 1 90.75 199 PRO A CA 1
ATOM 1538 C C . PRO A 1 199 ? -4.539 -18.5 15.531 1 90.75 199 PRO A C 1
ATOM 1540 O O . PRO A 1 199 ? -3.541 -17.781 15.594 1 90.75 199 PRO A O 1
ATOM 1543 N N . ASP A 1 200 ? -5.344 -18.812 16.562 1 81.62 200 ASP A N 1
ATOM 1544 C CA . ASP A 1 200 ? -4.953 -18.516 17.922 1 81.62 200 ASP A CA 1
ATOM 1545 C C . ASP A 1 200 ? -3.713 -19.297 18.328 1 81.62 200 ASP A C 1
ATOM 1547 O O . ASP A 1 200 ? -3.762 -20.531 18.438 1 81.62 200 ASP A O 1
ATOM 1551 N N . SER A 1 201 ? -2.711 -18.656 18.562 1 74 201 SER A N 1
ATOM 1552 C CA . SER A 1 201 ? -1.434 -19.281 18.875 1 74 201 SER A CA 1
ATOM 1553 C C . SER A 1 201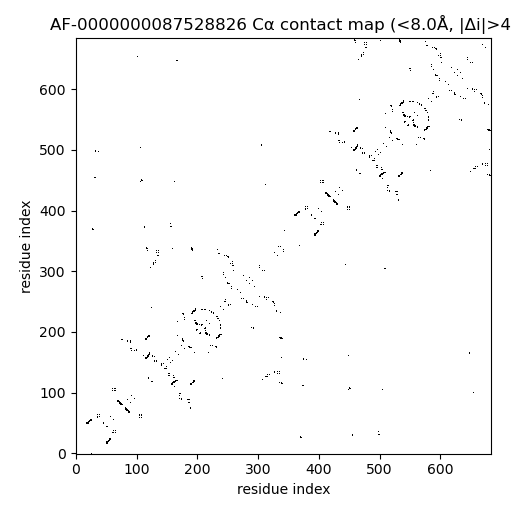 ? -1.526 -20.125 20.141 1 74 201 SER A C 1
ATOM 1555 O O . SER A 1 201 ? -0.771 -21.078 20.328 1 74 201 SER A O 1
ATOM 1557 N N . GLU A 1 202 ? -2.344 -19.734 20.953 1 72.25 202 GLU A N 1
ATOM 1558 C CA . GLU A 1 202 ? -2.492 -20.453 22.219 1 72.25 202 GLU A CA 1
ATOM 1559 C C . GLU A 1 202 ? -3.102 -21.828 21.984 1 72.25 202 GLU A C 1
ATOM 1561 O O . GLU A 1 202 ? -2.863 -22.766 22.766 1 72.25 202 GLU A O 1
ATOM 1566 N N . LYS A 1 203 ? -3.74 -22.016 20.953 1 72 203 LYS A N 1
ATOM 1567 C CA . LYS A 1 203 ? -4.438 -23.266 20.703 1 72 203 LYS A CA 1
ATOM 1568 C C . LYS A 1 203 ? -3.621 -24.172 19.781 1 72 203 LYS A C 1
ATOM 1570 O O . LYS A 1 203 ? -3.412 -25.359 20.078 1 72 203 LYS A O 1
ATOM 1575 N N . LEU A 1 204 ? -3.25 -23.578 18.641 1 80.44 204 LEU A N 1
ATOM 1576 C CA . LEU A 1 204 ? -2.447 -24.312 17.672 1 80.44 204 LEU A CA 1
ATOM 1577 C C . LEU A 1 204 ? -1.557 -23.375 16.875 1 80.44 204 LEU A C 1
ATOM 1579 O O . LEU A 1 204 ? -2.047 -22.609 16.047 1 80.44 204 LEU A O 1
ATOM 1583 N N . GLU A 1 205 ? -0.365 -23.578 17 1 87.25 205 GLU A N 1
ATOM 1584 C CA . GLU A 1 205 ? 0.604 -22.688 16.391 1 87.25 205 GLU A CA 1
ATOM 1585 C C . GLU A 1 205 ? 1.036 -23.188 15.023 1 87.25 205 GLU A C 1
ATOM 1587 O O . GLU A 1 205 ? 1.424 -22.391 14.156 1 87.25 205 GLU A O 1
ATOM 1592 N N . LYS A 1 206 ? 0.93 -24.531 14.844 1 94.94 206 LYS A N 1
ATOM 1593 C CA . LYS A 1 206 ? 1.439 -25.156 13.625 1 94.94 206 LYS A CA 1
ATOM 1594 C C . LYS A 1 206 ? 0.38 -26.031 12.969 1 94.94 206 LYS A C 1
ATOM 1596 O O . LYS A 1 206 ? 0.514 -27.25 12.945 1 94.94 206 LYS A O 1
ATOM 1601 N N . PRO A 1 207 ? -0.624 -25.391 12.359 1 95.12 207 PRO A N 1
ATOM 1602 C CA . PRO A 1 207 ? -1.696 -26.172 11.734 1 95.12 207 PRO A CA 1
ATOM 1603 C C . PRO A 1 207 ? -1.243 -26.891 10.469 1 95.12 207 PRO A C 1
ATOM 1605 O O . PRO A 1 207 ? -0.311 -26.438 9.797 1 95.12 207 PRO A O 1
ATOM 1608 N N . THR A 1 208 ? -1.804 -28.047 10.156 1 94.81 208 THR A N 1
ATOM 1609 C CA . THR A 1 208 ? -1.608 -28.812 8.93 1 94.81 208 THR A CA 1
ATOM 1610 C C . THR A 1 208 ? -2.943 -29.078 8.234 1 94.81 208 THR A C 1
ATOM 1612 O O . THR A 1 208 ? -4.004 -28.766 8.789 1 94.81 208 THR A O 1
ATOM 1615 N N . LYS A 1 209 ? -2.887 -29.547 7.016 1 91.75 209 LYS A N 1
ATOM 1616 C CA . LYS A 1 209 ? -4.105 -29.844 6.273 1 91.75 209 LYS A CA 1
ATOM 1617 C C . LYS A 1 209 ? -4.957 -30.891 7.008 1 91.75 209 LYS A C 1
ATOM 1619 O O . LYS A 1 209 ? -6.188 -30.812 6.992 1 91.75 209 LYS A O 1
ATOM 1624 N N . ASP A 1 210 ? -4.258 -31.75 7.621 1 91.88 210 ASP A N 1
ATOM 1625 C CA . ASP A 1 210 ? -4.941 -32.812 8.352 1 91.88 210 ASP A CA 1
ATOM 1626 C C . ASP A 1 210 ? -5.398 -32.312 9.727 1 91.88 210 ASP A C 1
ATOM 1628 O O . ASP A 1 210 ? -6.293 -32.906 10.336 1 91.88 210 ASP A O 1
ATOM 1632 N N . ASN A 1 211 ? -4.789 -31.312 10.227 1 92.94 211 ASN A N 1
ATOM 1633 C CA . ASN A 1 211 ? -5.125 -30.703 11.508 1 92.94 211 ASN A CA 1
ATOM 1634 C C . ASN A 1 211 ? -5.23 -29.188 11.414 1 92.94 211 ASN A C 1
ATOM 1636 O O . ASN A 1 211 ? -4.398 -28.469 11.961 1 92.94 211 ASN A O 1
ATOM 1640 N N . PRO A 1 212 ? -6.312 -28.797 10.844 1 92.88 212 PRO A N 1
ATOM 1641 C CA . PRO A 1 212 ? -6.477 -27.344 10.672 1 92.88 212 PRO A CA 1
ATOM 1642 C C . PRO A 1 212 ? -6.84 -26.625 11.969 1 92.88 212 PRO A C 1
ATOM 1644 O O . PRO A 1 212 ? -7.324 -27.266 12.914 1 92.88 212 PRO A O 1
ATOM 1647 N N . ALA A 1 213 ? -6.523 -25.391 12.047 1 93.06 213 ALA A N 1
ATOM 1648 C CA . ALA A 1 213 ? -6.859 -24.562 13.203 1 93.06 213 ALA A CA 1
ATOM 1649 C C . ALA A 1 213 ? -7.996 -23.594 12.875 1 93.06 213 ALA A C 1
ATOM 1651 O O . ALA A 1 213 ? -8.156 -23.188 11.727 1 93.06 213 ALA A O 1
ATOM 1652 N N . GLU A 1 214 ? -8.703 -23.25 13.938 1 91.56 214 GLU A N 1
ATOM 1653 C CA . GLU A 1 214 ? -9.711 -22.203 13.773 1 91.56 214 GLU A CA 1
ATOM 1654 C C . GLU A 1 214 ? -9.062 -20.828 13.734 1 91.56 214 GLU A C 1
ATOM 1656 O O . GLU A 1 214 ? -8.18 -20.531 14.539 1 91.56 214 GLU A O 1
ATOM 1661 N N . GLY A 1 215 ? -9.516 -20.078 12.797 1 92.19 215 GLY A N 1
ATOM 1662 C CA . GLY A 1 215 ? -8.922 -18.766 12.602 1 92.19 215 GLY A CA 1
ATOM 1663 C C . GLY A 1 215 ? -9.578 -17.688 13.438 1 92.19 215 GLY A C 1
ATOM 1664 O O . GLY A 1 215 ? -10.75 -17.797 13.812 1 92.19 215 GLY A O 1
ATOM 1665 N N . LYS A 1 216 ? -8.852 -16.578 13.648 1 88.56 216 LYS A N 1
ATOM 1666 C CA . LYS A 1 216 ? -9.359 -15.453 14.422 1 88.56 216 LYS A CA 1
ATOM 1667 C C . LYS A 1 216 ? -9.516 -14.211 13.539 1 88.56 216 LYS A C 1
ATOM 1669 O O . LYS A 1 216 ? -10.07 -13.203 13.977 1 88.56 216 LYS A O 1
ATOM 1674 N N . ASN A 1 217 ? -9.07 -14.328 12.383 1 89.31 217 ASN A N 1
ATOM 1675 C CA . ASN A 1 217 ? -9.156 -13.18 11.484 1 89.31 217 ASN A CA 1
ATOM 1676 C C . ASN A 1 217 ? -10.602 -12.773 11.234 1 89.31 217 ASN A C 1
ATOM 1678 O O . ASN A 1 217 ? -11.422 -13.602 10.844 1 89.31 217 ASN A O 1
ATOM 1682 N N . HIS A 1 218 ? -10.938 -11.516 11.32 1 85.44 218 HIS A N 1
ATOM 1683 C CA . HIS A 1 218 ? -12.297 -11.008 11.211 1 85.44 218 HIS A CA 1
ATOM 1684 C C . HIS A 1 218 ? -12.828 -11.156 9.789 1 85.44 218 HIS A C 1
ATOM 1686 O O . HIS A 1 218 ? -14.039 -11.281 9.586 1 85.44 218 HIS A O 1
ATOM 1692 N N . ALA A 1 219 ? -11.977 -11.164 8.867 1 90.62 219 ALA A N 1
ATOM 1693 C CA . ALA A 1 219 ? -12.383 -11.242 7.465 1 90.62 219 ALA A CA 1
ATOM 1694 C C . ALA A 1 219 ? -13.023 -12.594 7.16 1 90.62 219 ALA A C 1
ATOM 1696 O O . ALA A 1 219 ? -13.75 -12.727 6.172 1 90.62 219 ALA A O 1
ATOM 1697 N N . LEU A 1 220 ? -12.781 -13.594 8.016 1 93.5 220 LEU A N 1
ATOM 1698 C CA . LEU A 1 220 ? -13.25 -14.953 7.758 1 93.5 220 LEU A CA 1
ATOM 1699 C C . LEU A 1 220 ? -14.773 -15.008 7.762 1 93.5 220 LEU A C 1
ATOM 1701 O O . LEU A 1 220 ? -15.367 -15.852 7.094 1 93.5 220 LEU A O 1
ATOM 1705 N N . SER A 1 221 ? -15.375 -14.133 8.484 1 92.38 221 SER A N 1
ATOM 1706 C CA . SER A 1 221 ? -16.828 -14.109 8.57 1 92.38 221 SER A CA 1
ATOM 1707 C C . SER A 1 221 ? -17.453 -13.711 7.238 1 92.38 221 SER A C 1
ATOM 1709 O O . SER A 1 221 ? -18.656 -13.914 7.023 1 92.38 221 SER A O 1
ATOM 1711 N N . LEU A 1 222 ? -16.688 -13.164 6.301 1 93.81 222 LEU A N 1
ATOM 1712 C CA . LEU A 1 222 ? -17.203 -12.664 5.031 1 93.81 222 LEU A CA 1
ATOM 1713 C C . LEU A 1 222 ? -17.188 -13.766 3.971 1 93.81 222 LEU A C 1
ATOM 1715 O O . LEU A 1 222 ? -17.766 -13.594 2.893 1 93.81 222 LEU A O 1
ATOM 1719 N N . ILE A 1 223 ? -16.594 -14.922 4.258 1 95.19 223 ILE A N 1
ATOM 1720 C CA . ILE A 1 223 ? -16.375 -15.969 3.268 1 95.19 223 ILE A CA 1
ATOM 1721 C C . ILE A 1 223 ? -17.719 -16.484 2.762 1 95.19 223 ILE A C 1
ATOM 1723 O O . ILE A 1 223 ? -17.938 -16.578 1.553 1 95.19 223 ILE A O 1
ATOM 1727 N N . ASP A 1 224 ? -18.562 -16.75 3.645 1 94 224 ASP A N 1
ATOM 1728 C CA . ASP A 1 224 ? -19.844 -17.328 3.264 1 94 224 ASP A CA 1
ATOM 1729 C C . ASP A 1 224 ? -20.688 -16.328 2.475 1 94 224 ASP A C 1
ATOM 1731 O O . ASP A 1 224 ? -21.375 -16.703 1.521 1 94 224 ASP A O 1
ATOM 1735 N N . LYS A 1 225 ? -20.625 -15.102 2.857 1 91.88 225 LYS A N 1
ATOM 1736 C CA . LYS A 1 225 ? -21.359 -14.062 2.143 1 91.88 225 LYS A CA 1
ATOM 1737 C C . LYS A 1 225 ? -20.812 -13.867 0.736 1 91.88 225 LYS A C 1
ATOM 1739 O O . LYS A 1 225 ? -21.562 -13.703 -0.222 1 91.88 225 LYS A O 1
ATOM 1744 N N . ALA A 1 226 ? -19.547 -13.875 0.633 1 93.56 226 ALA A N 1
ATOM 1745 C CA . ALA A 1 226 ? -18.891 -13.711 -0.663 1 93.56 226 ALA A CA 1
ATOM 1746 C C . ALA A 1 226 ? -19.25 -14.859 -1.604 1 93.56 226 ALA A C 1
ATOM 1748 O O . ALA A 1 226 ? -19.438 -14.648 -2.805 1 93.56 226 ALA A O 1
ATOM 1749 N N . LYS A 1 227 ? -19.375 -16.016 -1.04 1 92.69 227 LYS A N 1
ATOM 1750 C CA . LYS A 1 227 ? -19.656 -17.203 -1.827 1 92.69 227 LYS A CA 1
ATOM 1751 C C . LYS A 1 227 ? -21.031 -17.125 -2.48 1 92.69 227 LYS A C 1
ATOM 1753 O O . LYS A 1 227 ? -21.266 -17.734 -3.529 1 92.69 227 LYS A O 1
ATOM 1758 N N . LYS A 1 228 ? -21.891 -16.406 -1.955 1 90.25 228 LYS A N 1
ATOM 1759 C CA . LYS A 1 228 ? -23.25 -16.281 -2.461 1 90.25 228 LYS A CA 1
ATOM 1760 C C . LYS A 1 228 ? -23.328 -15.32 -3.641 1 90.25 228 LYS A C 1
ATOM 1762 O O . LYS A 1 228 ? -24.281 -15.336 -4.41 1 90.25 228 LYS A O 1
ATOM 1767 N N . SER A 1 229 ? -22.344 -14.531 -3.756 1 90.62 229 SER A N 1
ATOM 1768 C CA . SER A 1 229 ? -22.297 -13.562 -4.844 1 90.62 229 SER A CA 1
ATOM 1769 C C . SER A 1 229 ? -21.797 -14.203 -6.137 1 90.62 229 SER A C 1
ATOM 1771 O O . SER A 1 229 ? -20.938 -15.094 -6.105 1 90.62 229 SER A O 1
ATOM 1773 N N . PRO A 1 230 ? -22.297 -13.773 -7.219 1 89.25 230 PRO A N 1
ATOM 1774 C CA . PRO A 1 230 ? -21.781 -14.289 -8.492 1 89.25 230 PRO A CA 1
ATOM 1775 C C . PRO A 1 230 ? -20.406 -13.734 -8.844 1 89.25 230 PRO A C 1
ATOM 1777 O O . PRO A 1 230 ? -19.719 -14.273 -9.719 1 89.25 230 PRO A O 1
ATOM 1780 N N . ASN A 1 231 ? -19.969 -12.703 -8.18 1 91.69 231 ASN A N 1
ATOM 1781 C CA . ASN A 1 231 ? -18.781 -12.008 -8.641 1 91.69 231 ASN A CA 1
ATOM 1782 C C . ASN A 1 231 ? -17.688 -12.008 -7.59 1 91.69 231 ASN A C 1
ATOM 1784 O O . ASN A 1 231 ? -16.562 -11.57 -7.855 1 91.69 231 ASN A O 1
ATOM 1788 N N . CYS A 1 232 ? -17.969 -12.555 -6.48 1 95.06 232 CYS A N 1
ATOM 1789 C CA . CYS A 1 232 ? -16.984 -12.383 -5.414 1 95.06 232 CYS A CA 1
ATOM 1790 C C . CYS A 1 232 ? -16.672 -13.711 -4.746 1 95.06 232 CYS A C 1
ATOM 1792 O O . CYS A 1 232 ? -17.547 -14.562 -4.586 1 95.06 232 CYS A O 1
ATOM 1794 N N . ARG A 1 233 ? -15.43 -13.898 -4.43 1 97.12 233 ARG A N 1
ATOM 1795 C CA . ARG A 1 233 ? -14.953 -15.016 -3.613 1 97.12 233 ARG A CA 1
ATOM 1796 C C . ARG A 1 233 ? -13.898 -14.555 -2.615 1 97.12 233 ARG A C 1
ATOM 1798 O O . ARG A 1 233 ? -13.102 -13.664 -2.918 1 97.12 233 ARG A O 1
ATOM 1805 N N . LEU A 1 234 ? -13.93 -15.078 -1.443 1 97 234 LEU A N 1
ATOM 1806 C CA . LEU A 1 234 ? -12.906 -14.859 -0.43 1 97 234 LEU A CA 1
ATOM 1807 C C . LEU A 1 234 ? -12.273 -16.188 0.002 1 97 234 LEU A C 1
ATOM 1809 O O . LEU A 1 234 ? -12.984 -17.109 0.414 1 97 234 LEU A O 1
ATOM 1813 N N . TYR A 1 235 ? -10.961 -16.281 -0.167 1 97.44 235 TYR A N 1
ATOM 1814 C CA . TYR A 1 235 ? -10.219 -17.484 0.158 1 97.44 235 TYR A CA 1
ATOM 1815 C C . TYR A 1 235 ? -9.328 -17.266 1.376 1 97.44 235 TYR A C 1
ATOM 1817 O O . TYR A 1 235 ? -8.898 -16.156 1.649 1 97.44 235 TYR A O 1
ATOM 1825 N N . THR A 1 236 ? -9.102 -18.297 2.088 1 96.69 236 THR A N 1
ATOM 1826 C CA . THR A 1 236 ? -8.211 -18.25 3.24 1 96.69 236 THR A CA 1
ATOM 1827 C C . THR A 1 236 ? -7.203 -19.391 3.195 1 96.69 236 THR A C 1
ATOM 1829 O O . THR A 1 236 ? -7.277 -20.25 2.32 1 96.69 236 THR A O 1
ATOM 1832 N N . ASN A 1 237 ? -6.199 -19.297 4.035 1 96.44 237 ASN A N 1
ATOM 1833 C CA . ASN A 1 237 ? -5.133 -20.297 4.117 1 96.44 237 ASN A CA 1
ATOM 1834 C C . ASN A 1 237 ? -5.141 -21.016 5.465 1 96.44 237 ASN A C 1
ATOM 1836 O O . ASN A 1 237 ? -6.129 -20.953 6.199 1 96.44 237 ASN A O 1
ATOM 1840 N N . LEU A 1 238 ? -4.109 -21.875 5.727 1 94.94 238 LEU A N 1
ATOM 1841 C CA . LEU A 1 238 ? -3.977 -22.609 6.977 1 94.94 238 LEU A CA 1
ATOM 1842 C C . LEU A 1 238 ? -3.596 -21.688 8.125 1 94.94 238 LEU A C 1
ATOM 1844 O O . LEU A 1 238 ? -4.094 -21.828 9.242 1 94.94 238 LEU A O 1
ATOM 1848 N N . LYS A 1 239 ? -2.68 -20.797 7.875 1 96.06 239 LYS A N 1
ATOM 1849 C CA . LYS A 1 239 ? -2.182 -19.906 8.914 1 96.06 239 LYS A CA 1
ATOM 1850 C C . LYS A 1 239 ? -1.879 -18.516 8.359 1 96.06 239 LYS A C 1
ATOM 1852 O O . LYS A 1 239 ? -2.666 -17.578 8.531 1 96.06 239 LYS A O 1
ATOM 1857 N N . THR A 1 240 ? -0.781 -18.406 7.602 1 96.44 240 THR A N 1
ATOM 1858 C CA . THR A 1 240 ? -0.37 -17.188 6.934 1 96.44 240 THR A CA 1
ATOM 1859 C C . THR A 1 240 ? 0.144 -17.484 5.527 1 96.44 240 THR A C 1
ATOM 1861 O O . THR A 1 240 ? 0.398 -18.641 5.184 1 96.44 240 THR A O 1
ATOM 1864 N N . PHE A 1 241 ? 0.261 -16.469 4.711 1 97.75 241 PHE A N 1
ATOM 1865 C CA . PHE A 1 241 ? 0.705 -16.578 3.324 1 97.75 241 PHE A CA 1
ATOM 1866 C C . PHE A 1 241 ? 2.041 -17.312 3.238 1 97.75 241 PHE A C 1
ATOM 1868 O O . PHE A 1 241 ? 2.176 -18.281 2.5 1 97.75 241 PHE A O 1
ATOM 1875 N N . GLU A 1 242 ? 3.037 -16.906 4.062 1 97.88 242 GLU A N 1
ATOM 1876 C CA . GLU A 1 242 ? 4.387 -17.469 4.039 1 97.88 242 GLU A CA 1
ATOM 1877 C C . GLU A 1 242 ? 4.395 -18.906 4.535 1 97.88 242 GLU A C 1
ATOM 1879 O O . GLU A 1 242 ? 5.059 -19.766 3.951 1 97.88 242 GLU A O 1
ATOM 1884 N N . TYR A 1 243 ? 3.654 -19.156 5.582 1 97.88 243 TYR A N 1
ATOM 1885 C CA . TYR A 1 243 ? 3.57 -20.5 6.16 1 97.88 243 TYR A CA 1
ATOM 1886 C C . TYR A 1 243 ? 2.98 -21.484 5.16 1 97.88 243 TYR A C 1
ATOM 1888 O O . TYR A 1 243 ? 3.518 -22.578 4.973 1 97.88 243 TYR A O 1
ATOM 1896 N N . ASP A 1 244 ? 1.947 -21.094 4.527 1 97.81 244 ASP A N 1
ATOM 1897 C CA . ASP A 1 244 ? 1.256 -21.984 3.59 1 97.81 244 ASP A CA 1
ATOM 1898 C C . ASP A 1 244 ? 2.123 -22.266 2.367 1 97.81 244 ASP A C 1
ATOM 1900 O O . ASP A 1 244 ? 2.119 -23.391 1.85 1 97.81 244 ASP A O 1
ATOM 1904 N N . LEU A 1 245 ? 2.818 -21.266 1.865 1 98.25 245 LEU A N 1
ATOM 1905 C CA . LEU A 1 245 ? 3.744 -21.5 0.765 1 98.25 245 LEU A CA 1
ATOM 1906 C C . LEU A 1 245 ? 4.805 -22.531 1.161 1 98.25 245 LEU A C 1
ATOM 1908 O O . LEU A 1 245 ? 5.133 -23.422 0.379 1 98.25 245 LEU A O 1
ATOM 1912 N N . ALA A 1 246 ? 5.34 -22.391 2.387 1 97.88 246 ALA A N 1
ATOM 1913 C CA . ALA A 1 246 ? 6.387 -23.281 2.871 1 97.88 246 ALA A CA 1
ATOM 1914 C C . ALA A 1 246 ? 5.871 -24.719 3.002 1 97.88 246 ALA A C 1
ATOM 1916 O O . ALA A 1 246 ? 6.602 -25.672 2.74 1 97.88 246 ALA A O 1
ATOM 1917 N N . MET A 1 247 ? 4.625 -24.859 3.355 1 96.81 247 MET A N 1
ATOM 1918 C CA . MET A 1 247 ? 4.02 -26.172 3.611 1 96.81 247 MET A CA 1
ATOM 1919 C C . MET A 1 247 ? 3.699 -26.875 2.305 1 96.81 247 MET A C 1
ATOM 1921 O O . MET A 1 247 ? 3.51 -28.094 2.289 1 96.81 247 MET A O 1
ATOM 1925 N N . GLU A 1 248 ? 3.635 -26.141 1.202 1 96.31 248 GLU A N 1
ATOM 1926 C CA . GLU A 1 248 ? 3.129 -26.688 -0.054 1 96.31 248 GLU A CA 1
ATOM 1927 C C . GLU A 1 248 ? 4.23 -27.406 -0.824 1 96.31 248 GLU A C 1
ATOM 1929 O O . GLU A 1 248 ? 5.27 -26.828 -1.128 1 96.31 248 GLU A O 1
ATOM 1934 N N . GLY A 1 249 ? 3.994 -28.688 -1.122 1 93.88 249 GLY A N 1
ATOM 1935 C CA . GLY A 1 249 ? 4.922 -29.453 -1.938 1 93.88 249 GLY A CA 1
ATOM 1936 C C . GLY A 1 249 ? 6.344 -29.422 -1.412 1 93.88 249 GLY A C 1
ATOM 1937 O O . GLY A 1 249 ? 6.578 -29.703 -0.234 1 93.88 249 GLY A O 1
ATOM 1938 N N . GLY A 1 250 ? 7.312 -29.172 -2.293 1 94.75 250 GLY A N 1
ATOM 1939 C CA . GLY A 1 250 ? 8.719 -29.078 -1.928 1 94.75 250 GLY A CA 1
ATOM 1940 C C . GLY A 1 250 ? 9.219 -27.641 -1.876 1 94.75 250 GLY A C 1
ATOM 1941 O O . GLY A 1 250 ? 10.391 -27.375 -2.139 1 94.75 250 GLY A O 1
ATOM 1942 N N . ASN A 1 251 ? 8.352 -26.656 -1.583 1 97.44 251 ASN A N 1
ATOM 1943 C CA . ASN A 1 251 ? 8.656 -25.234 -1.688 1 97.44 251 ASN A CA 1
ATOM 1944 C C . ASN A 1 251 ? 9.781 -24.828 -0.733 1 97.44 251 ASN A C 1
ATOM 1946 O O . ASN A 1 251 ? 10.469 -23.828 -0.96 1 97.44 251 ASN A O 1
ATOM 1950 N N . LEU A 1 252 ? 9.938 -25.641 0.329 1 97.62 252 LEU A N 1
ATOM 1951 C CA . LEU A 1 252 ? 11.008 -25.359 1.276 1 97.62 252 LEU A CA 1
ATOM 1952 C C . LEU A 1 252 ? 12.367 -25.422 0.594 1 97.62 252 LEU A C 1
ATOM 1954 O O . LEU A 1 252 ? 13.297 -24.719 0.988 1 97.62 252 LEU A O 1
ATOM 1958 N N . ASN A 1 253 ? 12.5 -26.25 -0.457 1 96.56 253 ASN A N 1
ATOM 1959 C CA . ASN A 1 253 ? 13.742 -26.344 -1.217 1 96.56 253 ASN A CA 1
ATOM 1960 C C . ASN A 1 253 ? 14.094 -25.031 -1.891 1 96.56 253 ASN A C 1
ATOM 1962 O O . ASN A 1 253 ? 15.258 -24.781 -2.211 1 96.56 253 ASN A O 1
ATOM 1966 N N . VAL A 1 254 ? 13.133 -24.219 -2.104 1 97.44 254 VAL A N 1
ATOM 1967 C CA . VAL A 1 254 ? 13.336 -22.938 -2.764 1 97.44 254 VAL A CA 1
ATOM 1968 C C . VAL A 1 254 ? 13.398 -21.828 -1.719 1 97.44 254 VAL A C 1
ATOM 1970 O O . VAL A 1 254 ? 14.273 -20.953 -1.779 1 97.44 254 VAL A O 1
ATOM 1973 N N . MET A 1 255 ? 12.539 -21.875 -0.692 1 98.19 255 MET A N 1
ATOM 1974 C CA . MET A 1 255 ? 12.359 -20.781 0.252 1 98.19 255 MET A CA 1
ATOM 1975 C C . MET A 1 255 ? 13.523 -20.703 1.229 1 98.19 255 MET A C 1
ATOM 1977 O O . MET A 1 255 ? 13.93 -19.609 1.631 1 98.19 255 MET A O 1
ATOM 1981 N N . ILE A 1 256 ? 14.062 -21.859 1.606 1 97.75 256 ILE A N 1
ATOM 1982 C CA . ILE A 1 256 ? 15.148 -21.875 2.578 1 97.75 256 ILE A CA 1
ATOM 1983 C C . ILE A 1 256 ? 16.391 -21.234 1.977 1 97.75 256 ILE A C 1
ATOM 1985 O O . ILE A 1 256 ? 17 -20.344 2.582 1 97.75 256 ILE A O 1
ATOM 1989 N N . PRO A 1 257 ? 16.797 -21.594 0.729 1 96.81 257 PRO A N 1
ATOM 1990 C CA . PRO A 1 257 ? 17.953 -20.922 0.122 1 96.81 257 PRO A CA 1
ATOM 1991 C C . PRO A 1 257 ? 17.734 -19.422 -0.023 1 96.81 257 PRO A C 1
ATOM 1993 O O . PRO A 1 257 ? 18.672 -18.641 0.141 1 96.81 257 PRO A O 1
ATOM 1996 N N . VAL A 1 258 ? 16.531 -18.969 -0.331 1 96.75 258 VAL A N 1
ATOM 1997 C CA . VAL A 1 258 ? 16.219 -17.547 -0.448 1 96.75 258 VAL A CA 1
ATOM 1998 C C . VAL A 1 258 ? 16.469 -16.859 0.89 1 96.75 258 VAL A C 1
ATOM 2000 O O . VAL A 1 258 ? 17.094 -15.797 0.94 1 96.75 258 VAL A O 1
ATOM 2003 N N . PHE A 1 259 ? 16.031 -17.531 1.918 1 97.25 259 PHE A N 1
ATOM 2004 C CA . PHE A 1 259 ? 16.203 -16.984 3.258 1 97.25 259 PHE A CA 1
ATOM 2005 C C . PHE A 1 259 ? 17.688 -16.906 3.619 1 97.25 259 PHE A C 1
ATOM 2007 O O . PHE A 1 259 ? 18.156 -15.906 4.152 1 97.25 259 PHE A O 1
ATOM 2014 N N . LEU A 1 260 ? 18.406 -17.922 3.322 1 96.06 260 LEU A N 1
ATOM 2015 C CA . LEU A 1 260 ? 19.828 -18 3.654 1 96.06 260 LEU A CA 1
ATOM 2016 C C . LEU A 1 260 ? 20.609 -16.906 2.943 1 96.06 260 LEU A C 1
ATOM 2018 O O . LEU A 1 260 ? 21.594 -16.406 3.484 1 96.06 260 LEU A O 1
ATOM 2022 N N . LYS A 1 261 ? 20.188 -16.516 1.794 1 92.88 261 LYS A N 1
ATOM 2023 C CA . LYS A 1 261 ? 20.859 -15.469 1.038 1 92.88 261 LYS A CA 1
ATOM 2024 C C . LYS A 1 261 ? 20.625 -14.102 1.666 1 92.88 261 LYS A C 1
ATOM 2026 O O . LYS A 1 261 ? 21.422 -13.172 1.466 1 92.88 261 LYS A O 1
ATOM 2031 N N . ILE A 1 262 ? 19.547 -13.961 2.416 1 90.06 262 ILE A N 1
ATOM 2032 C CA . ILE A 1 262 ? 19.219 -12.695 3.049 1 90.06 262 ILE A CA 1
ATOM 2033 C C . ILE A 1 262 ? 20.031 -12.531 4.336 1 90.06 262 ILE A C 1
ATOM 2035 O O . ILE A 1 262 ? 20.344 -11.414 4.738 1 90.06 262 ILE A O 1
ATOM 2039 N N . LEU A 1 263 ? 20.359 -13.656 4.945 1 88.75 263 LEU A N 1
ATOM 2040 C CA . LEU A 1 263 ? 21.094 -13.625 6.207 1 88.75 263 LEU A CA 1
ATOM 2041 C C . LEU A 1 263 ? 22.531 -13.148 5.992 1 88.75 263 LEU A C 1
ATOM 2043 O O . LEU A 1 263 ? 23.234 -13.648 5.105 1 88.75 263 LEU A O 1
ATOM 2047 N N . ASP A 1 264 ? 22.891 -12.18 6.699 1 78.31 264 ASP A N 1
ATOM 2048 C CA . ASP A 1 264 ? 24.234 -11.625 6.566 1 78.31 264 ASP A CA 1
ATOM 2049 C C . ASP A 1 264 ? 25.188 -12.227 7.598 1 78.31 264 ASP A C 1
ATOM 2051 O O . ASP A 1 264 ? 26.406 -12.18 7.422 1 78.31 264 ASP A O 1
ATOM 2055 N N . THR A 1 265 ? 24.641 -12.805 8.719 1 80.62 265 THR A N 1
ATOM 2056 C CA . THR A 1 265 ? 25.5 -13.266 9.805 1 80.62 265 THR A CA 1
ATOM 2057 C C . THR A 1 265 ? 25.594 -14.789 9.82 1 80.62 265 THR A C 1
ATOM 2059 O O . THR A 1 265 ? 24.672 -15.469 9.352 1 80.62 265 THR A O 1
ATOM 2062 N N . ASP A 1 266 ? 26.719 -15.25 10.25 1 82.06 266 ASP A N 1
ATOM 2063 C CA . ASP A 1 266 ? 26.969 -16.688 10.336 1 82.06 266 ASP A CA 1
ATOM 2064 C C . ASP A 1 266 ? 26.672 -17.203 11.742 1 82.06 266 ASP A C 1
ATOM 2066 O O . ASP A 1 266 ? 27.469 -17.953 12.32 1 82.06 266 ASP A O 1
ATOM 2070 N N . GLY A 1 267 ? 25.594 -16.984 12.219 1 88.88 267 GLY A N 1
ATOM 2071 C CA . GLY A 1 267 ? 25.234 -17.406 13.562 1 88.88 267 GLY A CA 1
ATOM 2072 C C . GLY A 1 267 ? 24.453 -18.703 13.594 1 88.88 267 GLY A C 1
ATOM 2073 O O . GLY A 1 267 ? 24.484 -19.484 12.641 1 88.88 267 GLY A O 1
ATOM 2074 N N . ASP A 1 268 ? 23.828 -19.016 14.695 1 92.06 268 ASP A N 1
ATOM 2075 C CA . ASP A 1 268 ? 23.109 -20.25 14.969 1 92.06 268 ASP A CA 1
ATOM 2076 C C . ASP A 1 268 ? 21.922 -20.422 14.023 1 92.06 268 ASP A C 1
ATOM 2078 O O . ASP A 1 268 ? 21.594 -21.531 13.617 1 92.06 268 ASP A O 1
ATOM 2082 N N . ILE A 1 269 ? 21.453 -19.422 13.648 1 93.56 269 ILE A N 1
ATOM 2083 C CA . ILE A 1 269 ? 20.297 -19.469 12.758 1 93.56 269 ILE A CA 1
ATOM 2084 C C . ILE A 1 269 ? 20.719 -20.016 11.398 1 93.56 269 ILE A C 1
ATOM 2086 O O . ILE A 1 269 ? 20.047 -20.875 10.836 1 93.56 269 ILE A O 1
ATOM 2090 N N . ARG A 1 270 ? 21.781 -19.516 10.859 1 94.44 270 ARG A N 1
ATOM 2091 C CA . ARG A 1 270 ? 22.266 -20 9.578 1 94.44 270 ARG A CA 1
ATOM 2092 C C . ARG A 1 270 ? 22.594 -21.484 9.633 1 94.44 270 ARG A C 1
ATOM 2094 O O . ARG A 1 270 ? 22.281 -22.234 8.703 1 94.44 270 ARG A O 1
ATOM 2101 N N . LYS A 1 271 ? 23.203 -21.922 10.688 1 95.44 271 LYS A N 1
ATOM 2102 C CA . LYS A 1 271 ? 23.547 -23.328 10.852 1 95.44 271 LYS A CA 1
ATOM 2103 C C . LYS A 1 271 ? 22.281 -24.188 10.828 1 95.44 271 LYS A C 1
ATOM 2105 O O . LYS A 1 271 ? 22.25 -25.219 10.148 1 95.44 271 LYS A O 1
ATOM 2110 N N . THR A 1 272 ? 21.328 -23.734 11.523 1 96.44 272 THR A N 1
ATOM 2111 C CA . THR A 1 272 ? 20.062 -24.469 11.594 1 96.44 272 THR A CA 1
ATOM 2112 C C . THR A 1 272 ? 19.422 -24.562 10.219 1 96.44 272 THR A C 1
ATOM 2114 O O . THR A 1 272 ? 18.984 -25.641 9.805 1 96.44 272 THR A O 1
ATOM 2117 N N . PHE A 1 273 ? 19.391 -23.516 9.516 1 96.56 273 PHE A N 1
ATOM 2118 C CA . PHE A 1 273 ? 18.703 -23.5 8.234 1 96.56 273 PHE A CA 1
ATOM 2119 C C . PHE A 1 273 ? 19.531 -24.188 7.156 1 96.56 273 PHE A C 1
ATOM 2121 O O . PHE A 1 273 ? 18.984 -24.672 6.164 1 96.56 273 PHE A O 1
ATOM 2128 N N . ASN A 1 274 ? 20.828 -24.234 7.34 1 96 274 ASN A N 1
ATOM 2129 C CA . ASN A 1 274 ? 21.641 -25.078 6.461 1 96 274 ASN A CA 1
ATOM 2130 C C . ASN A 1 274 ? 21.297 -26.547 6.621 1 96 274 ASN A C 1
ATOM 2132 O O . ASN A 1 274 ? 21.281 -27.297 5.645 1 96 274 ASN A O 1
ATOM 2136 N N . LYS A 1 275 ? 21.062 -26.922 7.828 1 96.06 275 LYS A N 1
ATOM 2137 C CA . LYS A 1 275 ? 20.625 -28.297 8.07 1 96.06 275 LYS A CA 1
ATOM 2138 C C . LYS A 1 275 ? 19.281 -28.562 7.41 1 96.06 275 LYS A C 1
ATOM 2140 O O . LYS A 1 275 ? 19.078 -29.625 6.809 1 96.06 275 LYS A O 1
ATOM 2145 N N . TYR A 1 276 ? 18.312 -27.609 7.555 1 96 276 TYR A N 1
ATOM 2146 C CA . TYR A 1 276 ? 17.016 -27.734 6.895 1 96 276 TYR A CA 1
ATOM 2147 C C . TYR A 1 276 ? 17.188 -27.891 5.387 1 96 276 TYR A C 1
ATOM 2149 O O . TYR A 1 276 ? 16.453 -28.656 4.75 1 96 276 TYR A O 1
ATOM 2157 N N . ASN A 1 277 ? 18.141 -27.125 4.855 1 95.12 277 ASN A N 1
ATOM 2158 C CA . ASN A 1 277 ? 18.359 -27.078 3.414 1 95.12 277 ASN A CA 1
ATOM 2159 C C . ASN A 1 277 ? 18.859 -28.422 2.883 1 95.12 277 ASN A C 1
ATOM 2161 O O . ASN A 1 277 ? 18.672 -28.734 1.707 1 95.12 277 ASN A O 1
ATOM 2165 N N . GLN A 1 278 ? 19.375 -29.297 3.689 1 93.31 278 GLN A N 1
ATOM 2166 C CA . GLN A 1 278 ? 19.969 -30.578 3.289 1 93.31 278 GLN A CA 1
ATOM 2167 C C . GLN A 1 278 ? 18.922 -31.688 3.271 1 93.31 278 GLN A C 1
ATOM 2169 O O . GLN A 1 278 ? 19.141 -32.75 2.688 1 93.31 278 GLN A O 1
ATOM 2174 N N . ILE A 1 279 ? 17.828 -31.516 3.859 1 90.38 279 ILE A N 1
ATOM 2175 C CA . ILE A 1 279 ? 16.797 -32.531 4.012 1 90.38 279 ILE A CA 1
ATOM 2176 C C . ILE A 1 279 ? 16.219 -32.875 2.645 1 90.38 279 ILE A C 1
ATOM 2178 O O . ILE A 1 279 ? 15.836 -34.031 2.395 1 90.38 279 ILE A O 1
ATOM 2182 N N . GLY A 1 280 ? 16.25 -31.938 1.677 1 87.62 280 GLY A N 1
ATOM 2183 C CA . GLY A 1 280 ? 15.602 -32.188 0.401 1 87.62 280 GLY A CA 1
ATOM 2184 C C . GLY A 1 280 ? 14.102 -32.375 0.521 1 87.62 280 GLY A C 1
ATOM 2185 O O . GLY A 1 280 ? 13.609 -33.5 0.515 1 87.62 280 GLY A O 1
ATOM 2186 N N . TRP A 1 281 ? 13.383 -31.391 0.447 1 90.38 281 TRP A N 1
ATOM 2187 C CA . TRP A 1 281 ? 11.945 -31.375 0.715 1 90.38 281 TRP A CA 1
ATOM 2188 C C . TRP A 1 281 ? 11.156 -31.781 -0.525 1 90.38 281 TRP A C 1
ATOM 2190 O O . TRP A 1 281 ? 11.414 -31.281 -1.623 1 90.38 281 TRP A O 1
ATOM 2200 N N . SER A 1 282 ? 10.555 -32.969 -0.511 1 85 282 SER A N 1
ATOM 2201 C CA . SER A 1 282 ? 9.68 -33.406 -1.597 1 85 282 SER A CA 1
ATOM 2202 C C . SER A 1 282 ? 8.305 -33.781 -1.072 1 85 282 SER A C 1
ATOM 2204 O O . SER A 1 282 ? 8.156 -34.125 0.104 1 85 282 SER A O 1
ATOM 2206 N N . ALA A 1 283 ? 7.355 -33.688 -1.952 1 75.75 283 ALA A N 1
ATOM 2207 C CA . ALA A 1 283 ? 5.996 -34.062 -1.573 1 75.75 283 ALA A CA 1
ATOM 2208 C C . ALA A 1 283 ? 5.93 -35.531 -1.185 1 75.75 283 ALA A C 1
ATOM 2210 O O . ALA A 1 283 ? 5.117 -35.906 -0.34 1 75.75 283 ALA A O 1
ATOM 2211 N N . SER A 1 284 ? 6.844 -36.25 -1.679 1 75.69 284 SER A N 1
ATOM 2212 C CA . SER A 1 284 ? 6.785 -37.719 -1.483 1 75.69 284 SER A CA 1
ATOM 2213 C C . SER A 1 284 ? 7.633 -38.125 -0.292 1 75.69 284 SER A C 1
ATOM 2215 O O . SER A 1 284 ? 7.355 -39.156 0.336 1 75.69 284 SER A O 1
ATOM 2217 N N . SER A 1 285 ? 8.508 -37.344 0.075 1 76.25 285 SER A N 1
ATOM 2218 C CA . SER A 1 285 ? 9.484 -37.812 1.044 1 76.25 285 SER A CA 1
ATOM 2219 C C . SER A 1 285 ? 9.281 -37.156 2.406 1 76.25 285 SER A C 1
ATOM 2221 O O . SER A 1 285 ? 9.836 -37.625 3.408 1 76.25 285 SER A O 1
ATOM 2223 N N . THR A 1 286 ? 8.5 -36.156 2.391 1 84.06 286 THR A N 1
ATOM 2224 C CA . THR A 1 286 ? 8.328 -35.438 3.654 1 84.06 286 THR A CA 1
ATOM 2225 C C . THR A 1 286 ? 6.848 -35.281 3.988 1 84.06 286 THR A C 1
ATOM 2227 O O . THR A 1 286 ? 6.02 -35.125 3.092 1 84.06 286 THR A O 1
ATOM 2230 N N . THR A 1 287 ? 6.598 -35.406 5.238 1 87.62 287 THR A N 1
ATOM 2231 C CA . THR A 1 287 ? 5.23 -35.281 5.727 1 87.62 287 THR A CA 1
ATOM 2232 C C . THR A 1 287 ? 4.957 -33.844 6.176 1 87.62 287 THR A C 1
ATOM 2234 O O . THR A 1 287 ? 5.891 -33.062 6.348 1 87.62 287 THR A O 1
ATOM 2237 N N . ASP A 1 288 ? 3.721 -33.531 6.363 1 91.12 288 ASP A N 1
ATOM 2238 C CA . ASP A 1 288 ? 3.326 -32.188 6.844 1 91.12 288 ASP A CA 1
ATOM 2239 C C . ASP A 1 288 ? 3.881 -31.938 8.242 1 91.12 288 ASP A C 1
ATOM 2241 O O . ASP A 1 288 ? 4.188 -30.797 8.594 1 91.12 288 ASP A O 1
ATOM 2245 N N . ASP A 1 289 ? 4.062 -33 8.938 1 90 289 ASP A N 1
ATOM 2246 C CA . ASP A 1 289 ? 4.582 -32.875 10.289 1 90 289 ASP A CA 1
ATOM 2247 C C . ASP A 1 289 ? 6.043 -32.438 10.273 1 90 289 ASP A C 1
ATOM 2249 O O . ASP A 1 289 ? 6.484 -31.688 11.156 1 90 289 ASP A O 1
ATOM 2253 N N . ASP A 1 290 ? 6.711 -32.938 9.344 1 91.12 290 ASP A N 1
ATOM 2254 C CA . ASP A 1 290 ? 8.102 -32.531 9.18 1 91.12 290 ASP A CA 1
ATOM 2255 C C . ASP A 1 290 ? 8.18 -31.062 8.75 1 91.12 290 ASP A C 1
ATOM 2257 O O . ASP A 1 290 ? 8.984 -30.297 9.289 1 91.12 290 ASP A O 1
ATOM 2261 N N . LYS A 1 291 ? 7.367 -30.75 7.863 1 95.5 291 LYS A N 1
ATOM 2262 C CA . LYS A 1 291 ? 7.438 -29.438 7.23 1 95.5 291 LYS A CA 1
ATOM 2263 C C . LYS A 1 291 ? 6.953 -28.344 8.188 1 95.5 291 LYS A C 1
ATOM 2265 O O . LYS A 1 291 ? 7.445 -27.203 8.141 1 95.5 291 LYS A O 1
ATOM 2270 N N . LYS A 1 292 ? 5.961 -28.719 9.031 1 95.69 292 LYS A N 1
ATOM 2271 C CA . LYS A 1 292 ? 5.316 -27.688 9.844 1 95.69 292 LYS A CA 1
ATOM 2272 C C . LYS A 1 292 ? 6.312 -27.031 10.797 1 95.69 292 LYS A C 1
ATOM 2274 O O . LYS A 1 292 ? 6.23 -25.828 11.055 1 95.69 292 LYS A O 1
ATOM 2279 N N . GLU A 1 293 ? 7.281 -27.766 11.289 1 95.31 293 GLU A N 1
ATOM 2280 C CA . GLU A 1 293 ? 8.281 -27.203 12.195 1 95.31 293 GLU A CA 1
ATOM 2281 C C . GLU A 1 293 ? 9.18 -26.203 11.477 1 95.31 293 GLU A C 1
ATOM 2283 O O . GLU A 1 293 ? 9.43 -25.109 11.984 1 95.31 293 GLU A O 1
ATOM 2288 N N . VAL A 1 294 ? 9.578 -26.625 10.328 1 96.56 294 VAL A N 1
ATOM 2289 C CA . VAL A 1 294 ? 10.5 -25.797 9.555 1 96.56 294 VAL A CA 1
ATOM 2290 C C . VAL A 1 294 ? 9.75 -24.578 9.008 1 96.56 294 VAL A C 1
ATOM 2292 O O . VAL A 1 294 ? 10.289 -23.469 9 1 96.56 294 VAL A O 1
ATOM 2295 N N . ALA A 1 295 ? 8.547 -24.812 8.57 1 97.38 295 ALA A N 1
ATOM 2296 C CA . ALA A 1 295 ? 7.719 -23.719 8.07 1 97.38 295 ALA A CA 1
ATOM 2297 C C . ALA A 1 295 ? 7.484 -22.672 9.148 1 97.38 295 ALA A C 1
ATOM 2299 O O . ALA A 1 295 ? 7.527 -21.469 8.875 1 97.38 295 ALA A O 1
ATOM 2300 N N . PHE A 1 296 ? 7.262 -23.125 10.32 1 96.81 296 PHE A N 1
ATOM 2301 C CA . PHE A 1 296 ? 7.023 -22.234 11.438 1 96.81 296 PHE A CA 1
ATOM 2302 C C . PHE A 1 296 ? 8.289 -21.453 11.789 1 96.81 296 PHE A C 1
ATOM 2304 O O . PHE A 1 296 ? 8.227 -20.25 12.031 1 96.81 296 PHE A O 1
ATOM 2311 N N . ASP A 1 297 ? 9.367 -22.156 11.836 1 96.25 297 ASP A N 1
ATOM 2312 C CA . ASP A 1 297 ? 10.641 -21.5 12.117 1 96.25 297 ASP A CA 1
ATOM 2313 C C . ASP A 1 297 ? 10.953 -20.438 11.055 1 96.25 297 ASP A C 1
ATOM 2315 O O . ASP A 1 297 ? 11.391 -19.328 11.383 1 96.25 297 ASP A O 1
ATOM 2319 N N . LEU A 1 298 ? 10.773 -20.812 9.82 1 97.31 298 LEU A N 1
ATOM 2320 C CA . LEU A 1 298 ? 11.008 -19.891 8.719 1 97.31 298 LEU A CA 1
ATOM 2321 C C . LEU A 1 298 ? 10.109 -18.656 8.828 1 97.31 298 LEU A C 1
ATOM 2323 O O . LEU A 1 298 ? 10.562 -17.531 8.617 1 97.31 298 LEU A O 1
ATOM 2327 N N . LEU A 1 299 ? 8.859 -18.844 9.164 1 96.88 299 LEU A N 1
ATOM 2328 C CA . LEU A 1 299 ? 7.914 -17.734 9.336 1 96.88 299 LEU A CA 1
ATOM 2329 C C . LEU A 1 299 ? 8.414 -16.75 10.383 1 96.88 299 LEU A C 1
ATOM 2331 O O . LEU A 1 299 ? 8.367 -15.539 10.164 1 96.88 299 LEU A O 1
ATOM 2335 N N . LYS A 1 300 ? 8.883 -17.266 11.477 1 94.5 300 LYS A N 1
ATOM 2336 C CA . LYS A 1 300 ? 9.383 -16.422 12.555 1 94.5 300 LYS A CA 1
ATOM 2337 C C . LYS A 1 300 ? 10.562 -15.562 12.086 1 94.5 300 LYS A C 1
ATOM 2339 O O . LYS A 1 300 ? 10.672 -14.391 12.445 1 94.5 300 LYS A O 1
ATOM 2344 N N . ARG A 1 301 ? 11.375 -16.156 11.297 1 94.44 301 ARG A N 1
ATOM 2345 C CA . ARG A 1 301 ? 12.547 -15.453 10.805 1 94.44 301 ARG A CA 1
ATOM 2346 C C . ARG A 1 301 ? 12.156 -14.406 9.766 1 94.44 301 ARG A C 1
ATOM 2348 O O . ARG A 1 301 ? 12.727 -13.312 9.727 1 94.44 301 ARG A O 1
ATOM 2355 N N . ILE A 1 302 ? 11.227 -14.75 8.93 1 94 302 ILE A N 1
ATOM 2356 C CA . ILE A 1 302 ? 10.734 -13.836 7.91 1 94 302 ILE A CA 1
ATOM 2357 C C . ILE A 1 302 ? 10.141 -12.594 8.578 1 94 302 ILE A C 1
ATOM 2359 O O . ILE A 1 302 ? 10.352 -11.469 8.109 1 94 302 ILE A O 1
ATOM 2363 N N . ASP A 1 303 ? 9.5 -12.789 9.648 1 89.69 303 ASP A N 1
ATOM 2364 C CA . ASP A 1 303 ? 8.898 -11.68 10.391 1 89.69 303 ASP A CA 1
ATOM 2365 C C . ASP A 1 303 ? 9.969 -10.734 10.914 1 89.69 303 ASP A C 1
ATOM 2367 O O . ASP A 1 303 ? 9.758 -9.523 10.984 1 89.69 303 ASP A O 1
ATOM 2371 N N . LYS A 1 304 ? 11.023 -11.281 11.242 1 85.56 304 LYS A N 1
ATOM 2372 C CA . LYS A 1 304 ? 12.109 -10.484 11.812 1 85.56 304 LYS A CA 1
ATOM 2373 C C . LYS A 1 304 ? 12.836 -9.695 10.734 1 85.56 304 LYS A C 1
ATOM 2375 O O . LYS A 1 304 ? 13.203 -8.539 10.945 1 85.56 304 LYS A O 1
ATOM 2380 N N . ILE A 1 305 ? 13.055 -10.312 9.586 1 85.94 305 ILE A N 1
ATOM 2381 C CA . ILE A 1 305 ? 13.812 -9.656 8.523 1 85.94 305 ILE A CA 1
ATOM 2382 C C . ILE A 1 305 ? 12.898 -8.711 7.754 1 85.94 305 ILE A C 1
ATOM 2384 O O . ILE A 1 305 ? 13.375 -7.77 7.109 1 85.94 305 ILE A O 1
ATOM 2388 N N . GLY A 1 306 ? 11.602 -8.945 7.785 1 87.06 306 GLY A N 1
ATOM 2389 C CA . GLY A 1 306 ? 10.641 -8.18 7.008 1 87.06 306 GLY A CA 1
ATOM 2390 C C . GLY A 1 306 ? 9.977 -8.992 5.906 1 87.06 306 GLY A C 1
ATOM 2391 O O . GLY A 1 306 ? 10.648 -9.438 4.977 1 87.06 306 GLY A O 1
ATOM 2392 N N . LYS A 1 307 ? 8.742 -9.07 5.953 1 90.69 307 LYS A N 1
ATOM 2393 C CA . LYS A 1 307 ? 7.949 -9.867 5.023 1 90.69 307 LYS A CA 1
ATOM 2394 C C . LYS A 1 307 ? 8.125 -9.383 3.59 1 90.69 307 LYS A C 1
ATOM 2396 O O . LYS A 1 307 ? 8.18 -10.188 2.656 1 90.69 307 LYS A O 1
ATOM 2401 N N . GLY A 1 308 ? 8.25 -8.141 3.451 1 90.44 308 GLY A N 1
ATOM 2402 C CA . GLY A 1 308 ? 8.414 -7.566 2.123 1 90.44 308 GLY A CA 1
ATOM 2403 C C . GLY A 1 308 ? 9.75 -7.91 1.487 1 90.44 308 GLY A C 1
ATOM 2404 O O . GLY A 1 308 ? 9.82 -8.195 0.29 1 90.44 308 GLY A O 1
ATOM 2405 N N . GLU A 1 309 ? 10.797 -7.883 2.275 1 90.25 309 GLU A N 1
ATOM 2406 C CA . GLU A 1 309 ? 12.133 -8.203 1.784 1 90.25 309 GLU A CA 1
ATOM 2407 C C . GLU A 1 309 ? 12.219 -9.656 1.321 1 90.25 309 GLU A C 1
ATOM 2409 O O . GLU A 1 309 ? 12.719 -9.938 0.232 1 90.25 309 GLU A O 1
ATOM 2414 N N . PHE A 1 310 ? 11.727 -10.523 2.131 1 95.25 310 PHE A N 1
ATOM 2415 C CA . PHE A 1 310 ? 11.727 -11.93 1.76 1 95.25 310 PHE A CA 1
ATOM 2416 C C . PHE A 1 310 ? 10.891 -12.164 0.509 1 95.25 310 PHE A C 1
ATOM 2418 O O . PHE A 1 310 ? 11.305 -12.891 -0.394 1 95.25 310 PHE A O 1
ATOM 2425 N N . ALA A 1 311 ? 9.703 -11.539 0.479 1 96.25 311 ALA A N 1
ATOM 2426 C CA . ALA A 1 311 ? 8.781 -11.703 -0.638 1 96.25 311 ALA A CA 1
ATOM 2427 C C . ALA A 1 311 ? 9.414 -11.258 -1.951 1 96.25 311 ALA A C 1
ATOM 2429 O O . ALA A 1 311 ? 9.25 -11.914 -2.982 1 96.25 311 ALA A O 1
ATOM 2430 N N . GLN A 1 312 ? 10.078 -10.203 -1.894 1 93.19 312 GLN A N 1
ATOM 2431 C CA . GLN A 1 312 ? 10.742 -9.695 -3.09 1 93.19 312 GLN A CA 1
ATOM 2432 C C . GLN A 1 312 ? 11.789 -10.688 -3.598 1 93.19 312 GLN A C 1
ATOM 2434 O O . GLN A 1 312 ? 11.859 -10.961 -4.797 1 93.19 312 GLN A O 1
ATOM 2439 N N . ARG A 1 313 ? 12.617 -11.188 -2.734 1 94.62 313 ARG A N 1
ATOM 2440 C CA . ARG A 1 313 ? 13.641 -12.148 -3.125 1 94.62 313 ARG A CA 1
ATOM 2441 C C . ARG A 1 313 ? 13.016 -13.43 -3.65 1 94.62 313 ARG A C 1
ATOM 2443 O O . ARG A 1 313 ? 13.516 -14.031 -4.605 1 94.62 313 ARG A O 1
ATOM 2450 N N . LEU A 1 314 ? 11.992 -13.836 -3.006 1 97.31 314 LEU A N 1
ATOM 2451 C CA . LEU A 1 314 ? 11.281 -15.023 -3.467 1 97.31 314 LEU A CA 1
ATOM 2452 C C . LEU A 1 314 ? 10.703 -14.805 -4.859 1 97.31 314 LEU A C 1
ATOM 2454 O O . LEU A 1 314 ? 10.812 -15.672 -5.727 1 97.31 314 LEU A O 1
ATOM 2458 N N . ALA A 1 315 ? 10.086 -13.664 -5.055 1 96.25 315 ALA A N 1
ATOM 2459 C CA . ALA A 1 315 ? 9.508 -13.336 -6.355 1 96.25 315 ALA A CA 1
ATOM 2460 C C . ALA A 1 315 ? 10.578 -13.352 -7.445 1 96.25 315 ALA A C 1
ATOM 2462 O O . ALA A 1 315 ? 10.336 -13.844 -8.555 1 96.25 315 ALA A O 1
ATOM 2463 N N . MET A 1 316 ? 11.727 -12.867 -7.141 1 93.62 316 MET A N 1
ATOM 2464 C CA . MET A 1 316 ? 12.828 -12.867 -8.102 1 93.62 316 MET A CA 1
ATOM 2465 C C . MET A 1 316 ? 13.234 -14.289 -8.469 1 93.62 316 MET A C 1
ATOM 2467 O O . MET A 1 316 ? 13.453 -14.594 -9.641 1 93.62 316 MET A O 1
ATOM 2471 N N . LYS A 1 317 ? 13.312 -15.07 -7.457 1 95.75 317 LYS A N 1
ATOM 2472 C CA . LYS A 1 317 ? 13.648 -16.469 -7.695 1 95.75 317 LYS A CA 1
ATOM 2473 C C . LYS A 1 317 ? 12.586 -17.141 -8.562 1 95.75 317 LYS A C 1
ATOM 2475 O O . LYS A 1 317 ? 12.914 -17.906 -9.469 1 95.75 317 LYS A O 1
ATOM 2480 N N . LEU A 1 318 ? 11.383 -16.844 -8.32 1 96.69 318 LEU A N 1
ATOM 2481 C CA . LEU A 1 318 ? 10.266 -17.484 -9.008 1 96.69 318 LEU A CA 1
ATOM 2482 C C . LEU A 1 318 ? 10.094 -16.922 -10.414 1 96.69 318 LEU A C 1
ATOM 2484 O O . LEU A 1 318 ? 9.391 -17.516 -11.242 1 96.69 318 LEU A O 1
ATOM 2488 N N . SER A 1 319 ? 10.656 -15.797 -10.664 1 92.25 319 SER A N 1
ATOM 2489 C CA . SER A 1 319 ? 10.57 -15.219 -12 1 92.25 319 SER A CA 1
ATOM 2490 C C . SER A 1 319 ? 11.297 -16.078 -13.023 1 92.25 319 SER A C 1
ATOM 2492 O O . SER A 1 319 ? 11.047 -15.969 -14.227 1 92.25 319 SER A O 1
ATOM 2494 N N . CYS A 1 320 ? 12.156 -16.906 -12.5 1 91 320 CYS A N 1
ATOM 2495 C CA . CYS A 1 320 ? 12.805 -17.891 -13.367 1 91 320 CYS A CA 1
ATOM 2496 C C . CYS A 1 320 ? 11.852 -19.047 -13.688 1 91 320 CYS A C 1
ATOM 2498 O O . CYS A 1 320 ? 11.398 -19.75 -12.789 1 91 320 CYS A O 1
ATOM 2500 N N . PRO A 1 321 ? 11.609 -19.312 -14.914 1 86.06 321 PRO A N 1
ATOM 2501 C CA . PRO A 1 321 ? 10.617 -20.328 -15.312 1 86.06 321 PRO A CA 1
ATOM 2502 C C . PRO A 1 321 ? 11.023 -21.734 -14.906 1 86.06 321 PRO A C 1
ATOM 2504 O O . PRO A 1 321 ? 10.156 -22.594 -14.695 1 86.06 321 PRO A O 1
ATOM 2507 N N . SER A 1 322 ? 12.258 -21.953 -14.758 1 90.5 322 SER A N 1
ATOM 2508 C CA . SER A 1 322 ? 12.734 -23.297 -14.484 1 90.5 322 SER A CA 1
ATOM 2509 C C . SER A 1 322 ? 12.578 -23.641 -13 1 90.5 322 SER A C 1
ATOM 2511 O O . SER A 1 322 ? 12.664 -24.812 -12.625 1 90.5 322 SER A O 1
ATOM 2513 N N . GLU A 1 323 ? 12.312 -22.656 -12.211 1 93.38 323 GLU A N 1
ATOM 2514 C CA . GLU A 1 323 ? 12.18 -22.906 -10.773 1 93.38 323 GLU A CA 1
ATOM 2515 C C . GLU A 1 323 ? 10.867 -23.594 -10.453 1 93.38 323 GLU A C 1
ATOM 2517 O O . GLU A 1 323 ? 9.789 -23.078 -10.758 1 93.38 323 GLU A O 1
ATOM 2522 N N . GLN A 1 324 ? 11.008 -24.797 -9.922 1 91.94 324 GLN A N 1
ATOM 2523 C CA . GLN A 1 324 ? 9.805 -25.516 -9.516 1 91.94 324 GLN A CA 1
ATOM 2524 C C . GLN A 1 324 ? 9.234 -24.969 -8.211 1 91.94 324 GLN A C 1
ATOM 2526 O O . GLN A 1 324 ? 9.977 -24.734 -7.254 1 91.94 324 GLN A O 1
ATOM 2531 N N . PHE A 1 325 ? 7.961 -24.672 -8.18 1 96.81 325 PHE A N 1
ATOM 2532 C CA . PHE A 1 325 ? 7.281 -24.125 -7.004 1 96.81 325 PHE A CA 1
ATOM 2533 C C . PHE A 1 325 ? 5.797 -24.469 -7.035 1 96.81 325 PHE A C 1
ATOM 2535 O O . PHE A 1 325 ? 5.105 -24.172 -8.008 1 96.81 325 PHE A O 1
ATOM 2542 N N . ALA A 1 326 ? 5.379 -25.141 -6.004 1 96.56 326 ALA A N 1
ATOM 2543 C CA . ALA A 1 326 ? 3.975 -25.547 -5.922 1 96.56 326 ALA A CA 1
ATOM 2544 C C . ALA A 1 326 ? 3.1 -24.391 -5.453 1 96.56 326 ALA A C 1
ATOM 2546 O O . ALA A 1 326 ? 3.494 -23.625 -4.57 1 96.56 326 ALA A O 1
ATOM 2547 N N . VAL A 1 327 ? 1.958 -24.234 -6.078 1 98 327 VAL A N 1
ATOM 2548 C CA . VAL A 1 327 ? 1.026 -23.172 -5.707 1 98 327 VAL A CA 1
ATOM 2549 C C . VAL A 1 327 ? -0.131 -23.75 -4.902 1 98 327 VAL A C 1
ATOM 2551 O O . VAL A 1 327 ? -0.807 -24.672 -5.359 1 98 327 VAL A O 1
ATOM 2554 N N . PRO A 1 328 ? -0.353 -23.25 -3.709 1 97.69 328 PRO A N 1
ATOM 2555 C CA . PRO A 1 328 ? -1.485 -23.734 -2.912 1 97.69 328 PRO A CA 1
ATOM 2556 C C . PRO A 1 328 ? -2.82 -23.594 -3.637 1 97.69 328 PRO A C 1
ATOM 2558 O O . PRO A 1 328 ? -3.008 -22.641 -4.406 1 97.69 328 PRO A O 1
ATOM 2561 N N . ASP A 1 329 ? -3.781 -24.406 -3.277 1 97.38 329 ASP A N 1
ATOM 2562 C CA . ASP A 1 329 ? -5.059 -24.5 -3.979 1 97.38 329 ASP A CA 1
ATOM 2563 C C . ASP A 1 329 ? -5.844 -23.188 -3.869 1 97.38 329 ASP A C 1
ATOM 2565 O O . ASP A 1 329 ? -6.48 -22.766 -4.836 1 97.38 329 ASP A O 1
ATOM 2569 N N . TYR A 1 330 ? -5.875 -22.594 -2.701 1 97.81 330 TYR A N 1
ATOM 2570 C CA . TYR A 1 330 ? -6.664 -21.375 -2.518 1 97.81 330 TYR A CA 1
ATOM 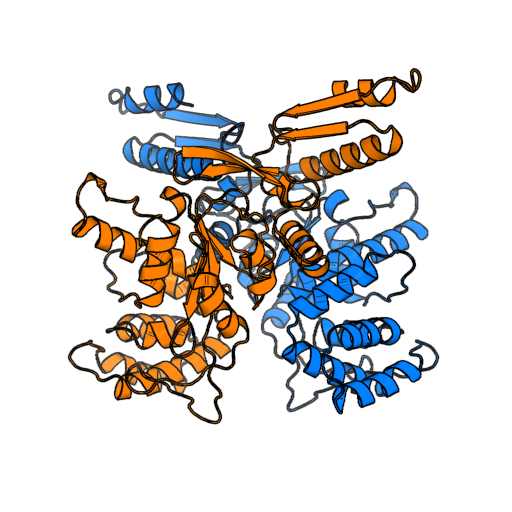2571 C C . TYR A 1 330 ? -6.164 -20.266 -3.428 1 97.81 330 TYR A C 1
ATOM 2573 O O . TYR A 1 330 ? -6.945 -19.422 -3.879 1 97.81 330 TYR A O 1
ATOM 2581 N N . ILE A 1 331 ? -4.871 -20.234 -3.717 1 98.5 331 ILE A N 1
ATOM 2582 C CA . ILE A 1 331 ? -4.301 -19.234 -4.625 1 98.5 331 ILE A CA 1
ATOM 2583 C C . ILE A 1 331 ? -4.688 -19.578 -6.062 1 98.5 331 ILE A C 1
ATOM 2585 O O . ILE A 1 331 ? -5.059 -18.703 -6.84 1 98.5 331 ILE A O 1
ATOM 2589 N N . LYS A 1 332 ? -4.598 -20.875 -6.41 1 98.19 332 LYS A N 1
ATOM 2590 C CA . LYS A 1 332 ? -5.008 -21.328 -7.738 1 98.19 332 LYS A CA 1
ATOM 2591 C C . LYS A 1 332 ? -6.445 -20.922 -8.039 1 98.19 332 LYS A C 1
ATOM 2593 O O . LYS A 1 332 ? -6.727 -20.359 -9.094 1 98.19 332 LYS A O 1
ATOM 2598 N N . LYS A 1 333 ? -7.297 -21.172 -7.102 1 98 333 LYS A N 1
ATOM 2599 C CA . LYS A 1 333 ? -8.711 -20.844 -7.262 1 98 333 LYS A CA 1
ATOM 2600 C C . LYS A 1 333 ? -8.922 -19.344 -7.414 1 98 333 LYS A C 1
ATOM 2602 O O . LYS A 1 333 ? -9.734 -18.906 -8.234 1 98 333 LYS A O 1
ATOM 2607 N N . ALA A 1 334 ? -8.219 -18.594 -6.629 1 98.44 334 ALA A N 1
ATOM 2608 C CA . ALA A 1 334 ? -8.344 -17.141 -6.684 1 98.44 334 ALA A CA 1
ATOM 2609 C C . ALA A 1 334 ? -7.926 -16.609 -8.047 1 98.44 334 ALA A C 1
ATOM 2611 O O . ALA A 1 334 ? -8.602 -15.75 -8.625 1 98.44 334 ALA A O 1
ATOM 2612 N N . VAL A 1 335 ? -6.809 -17.125 -8.586 1 98.44 335 VAL A N 1
ATOM 2613 C CA . VAL A 1 335 ? -6.273 -16.688 -9.867 1 98.44 335 VAL A CA 1
ATOM 2614 C C . VAL A 1 335 ? -7.27 -17.016 -10.977 1 98.44 335 VAL A C 1
ATOM 2616 O O . VAL A 1 335 ? -7.637 -16.156 -11.773 1 98.44 335 VAL A O 1
ATOM 2619 N N . LEU A 1 336 ? -7.695 -18.203 -10.992 1 97.88 336 LEU A N 1
ATOM 2620 C CA . LEU A 1 336 ? -8.609 -18.641 -12.039 1 97.88 336 LEU A CA 1
ATOM 2621 C C . LEU A 1 336 ? -9.938 -17.906 -11.953 1 97.88 336 LEU A C 1
ATOM 2623 O O . LEU A 1 336 ? -10.484 -17.469 -12.969 1 97.88 336 LEU A O 1
ATOM 2627 N N . TRP A 1 337 ? -10.43 -17.688 -10.734 1 97.38 337 TRP A N 1
ATOM 2628 C CA . TRP A 1 337 ? -11.664 -16.938 -10.547 1 97.38 337 TRP A CA 1
ATOM 2629 C C . TRP A 1 337 ? -11.547 -15.531 -11.117 1 97.38 337 TRP A C 1
ATOM 2631 O O . TRP A 1 337 ? -12.383 -15.102 -11.914 1 97.38 337 TRP A O 1
ATOM 2641 N N . ALA A 1 338 ? -10.523 -14.867 -10.719 1 97 338 ALA A N 1
ATOM 2642 C CA . ALA A 1 338 ? -10.344 -13.477 -11.117 1 97 338 ALA A CA 1
ATOM 2643 C C . ALA A 1 338 ? -10.164 -13.359 -12.633 1 97 338 ALA A C 1
ATOM 2645 O O . ALA A 1 338 ? -10.5 -12.336 -13.227 1 97 338 ALA A O 1
ATOM 2646 N N . CYS A 1 339 ? -9.664 -14.422 -13.227 1 95.56 339 CYS A N 1
ATOM 2647 C CA . CYS A 1 339 ? -9.422 -14.438 -14.664 1 95.56 339 CYS A CA 1
ATOM 2648 C C . CYS A 1 339 ? -10.641 -14.961 -15.414 1 95.56 339 CYS A C 1
ATOM 2650 O O . CYS A 1 339 ? -10.57 -15.211 -16.625 1 95.56 339 CYS A O 1
ATOM 2652 N N . GLY A 1 340 ? -11.695 -15.242 -14.766 1 91.69 340 GLY A N 1
ATOM 2653 C CA . GLY A 1 340 ? -12.945 -15.555 -15.43 1 91.69 340 GLY A CA 1
ATOM 2654 C C . GLY A 1 340 ? -13.234 -17.047 -15.492 1 91.69 340 GLY A C 1
ATOM 2655 O O . GLY A 1 340 ? -14.07 -17.484 -16.281 1 91.69 340 GLY A O 1
ATOM 2656 N N . ARG A 1 341 ? -12.508 -17.734 -14.648 1 88 341 ARG A N 1
ATOM 2657 C CA . ARG A 1 341 ? -12.734 -19.172 -14.617 1 88 341 ARG A CA 1
ATOM 2658 C C . ARG A 1 341 ? -13.227 -19.609 -13.242 1 88 341 ARG A C 1
ATOM 2660 O O . ARG A 1 341 ? -12.984 -18.938 -12.242 1 88 341 ARG A O 1
ATOM 2667 N N . ASN A 1 342 ? -14.008 -20.672 -13.258 1 83.19 342 ASN A N 1
ATOM 2668 C CA . ASN A 1 342 ? -14.523 -21.188 -12 1 83.19 342 ASN A CA 1
ATOM 2669 C C . ASN A 1 342 ? -13.648 -22.312 -11.453 1 83.19 342 ASN A C 1
ATOM 2671 O O . ASN A 1 342 ? -13.078 -23.094 -12.219 1 83.19 342 ASN A O 1
ATOM 2675 N N . MET B 1 1 ? -0.961 4.289 -33.562 1 55.47 1 MET B N 1
ATOM 2676 C CA . MET B 1 1 ? -0.269 3.18 -32.906 1 55.47 1 MET B CA 1
ATOM 2677 C C . MET B 1 1 ? -0.216 1.959 -33.812 1 55.47 1 MET B C 1
ATOM 2679 O O . MET B 1 1 ? 0.848 1.366 -34 1 55.47 1 MET B O 1
ATOM 2683 N N . ALA B 1 2 ? -1.34 1.659 -34.438 1 52.41 2 ALA B N 1
ATOM 2684 C CA . ALA B 1 2 ? -1.421 0.497 -35.344 1 52.41 2 ALA B CA 1
ATOM 2685 C C . ALA B 1 2 ? -0.476 0.643 -36.531 1 52.41 2 ALA B C 1
ATOM 2687 O O . ALA B 1 2 ? 0.183 -0.321 -36.906 1 52.41 2 ALA B O 1
ATOM 2688 N N . THR B 1 3 ? -0.432 1.788 -37 1 52.03 3 THR B N 1
ATOM 2689 C CA . THR B 1 3 ? 0.42 2.016 -38.156 1 52.03 3 THR B CA 1
ATOM 2690 C C . THR B 1 3 ? 1.893 1.866 -37.781 1 52.03 3 THR B C 1
ATOM 2692 O O . THR B 1 3 ? 2.678 1.31 -38.562 1 52.03 3 THR B O 1
ATOM 2695 N N . VAL B 1 4 ? 2.199 2.285 -36.594 1 56.84 4 VAL B N 1
ATOM 2696 C CA . VAL B 1 4 ? 3.578 2.201 -36.125 1 56.84 4 VAL B CA 1
ATOM 2697 C C . VAL B 1 4 ? 3.99 0.737 -35.969 1 56.84 4 VAL B C 1
ATOM 2699 O O . VAL B 1 4 ? 5.078 0.348 -36.406 1 56.84 4 VAL B O 1
ATOM 2702 N N . LEU B 1 5 ? 3.043 -0.039 -35.531 1 59.75 5 LEU B N 1
ATOM 2703 C CA . LEU B 1 5 ? 3.297 -1.46 -35.312 1 59.75 5 LEU B CA 1
ATOM 2704 C C . LEU B 1 5 ? 3.5 -2.18 -36.656 1 59.75 5 LEU B C 1
ATOM 2706 O O . LEU B 1 5 ? 4.352 -3.064 -36.75 1 59.75 5 LEU B O 1
ATOM 2710 N N . ALA B 1 6 ? 2.738 -1.702 -37.562 1 56.5 6 ALA B N 1
ATOM 2711 C CA . ALA B 1 6 ? 2.807 -2.295 -38.906 1 56.5 6 ALA B CA 1
ATOM 2712 C C . ALA B 1 6 ? 4.156 -2.023 -39.562 1 56.5 6 ALA B C 1
ATOM 2714 O O . ALA B 1 6 ? 4.727 -2.902 -40.219 1 56.5 6 ALA B O 1
ATOM 2715 N N . GLU B 1 7 ? 4.613 -0.899 -39.344 1 58.47 7 GLU B N 1
ATOM 2716 C CA . GLU B 1 7 ? 5.875 -0.504 -39.969 1 58.47 7 GLU B CA 1
ATOM 2717 C C . GLU B 1 7 ? 7.055 -1.223 -39.312 1 58.47 7 GLU B C 1
ATOM 2719 O O . GLU B 1 7 ? 8.031 -1.564 -40 1 58.47 7 GLU B O 1
ATOM 2724 N N . LEU B 1 8 ? 6.934 -1.5 -38.062 1 61.09 8 LEU B N 1
ATOM 2725 C CA . LEU B 1 8 ? 8 -2.178 -37.344 1 61.09 8 LEU B CA 1
ATOM 2726 C C . LEU B 1 8 ? 8.141 -3.623 -37.781 1 61.09 8 LEU B C 1
ATOM 2728 O O . LEU B 1 8 ? 9.242 -4.176 -37.781 1 61.09 8 LEU B O 1
ATOM 2732 N N . THR B 1 9 ? 7.016 -4.234 -38.188 1 59.25 9 THR B N 1
ATOM 2733 C CA . THR B 1 9 ? 7 -5.641 -38.562 1 59.25 9 THR B CA 1
ATOM 2734 C C . THR B 1 9 ? 7.465 -5.812 -40 1 59.25 9 THR B C 1
ATOM 2736 O O . THR B 1 9 ? 7.891 -6.898 -40.406 1 59.25 9 THR B O 1
ATOM 2739 N N . SER B 1 10 ? 7.184 -4.828 -40.781 1 56.09 10 SER B N 1
ATOM 2740 C CA . SER B 1 10 ? 7.449 -5.008 -42.219 1 56.09 10 SER B CA 1
ATOM 2741 C C . SER B 1 10 ? 8.945 -5.055 -42.5 1 56.09 10 SER B C 1
ATOM 2743 O O . SER B 1 10 ? 9.375 -5.656 -43.469 1 56.09 10 SER B O 1
ATOM 2745 N N . GLU B 1 11 ? 9.883 -4.246 -41.938 1 54.03 11 GLU B N 1
ATOM 2746 C CA . GLU B 1 11 ? 11.172 -4.023 -42.594 1 54.03 11 GLU B CA 1
ATOM 2747 C C . GLU B 1 11 ? 12.211 -5.027 -42.125 1 54.03 11 GLU B C 1
ATOM 2749 O O . GLU B 1 11 ? 12.852 -4.82 -41.094 1 54.03 11 GLU B O 1
ATOM 2754 N N . GLU B 1 12 ? 11.992 -6.234 -42.344 1 50.16 12 GLU B N 1
ATOM 2755 C CA . GLU B 1 12 ? 13.055 -7.223 -42.188 1 50.16 12 GLU B CA 1
ATOM 2756 C C . GLU B 1 12 ? 14.383 -6.695 -42.688 1 50.16 12 GLU B C 1
ATOM 2758 O O . GLU B 1 12 ? 15.43 -7.328 -42.5 1 50.16 12 GLU B O 1
ATOM 2763 N N . GLY B 1 13 ? 14.352 -6.055 -43.844 1 47.41 13 GLY B N 1
ATOM 2764 C CA . GLY B 1 13 ? 15.5 -6.152 -44.719 1 47.41 13 GLY B CA 1
ATOM 2765 C C . GLY B 1 13 ? 16.75 -5.492 -44.156 1 47.41 13 GLY B C 1
ATOM 2766 O O . GLY B 1 13 ? 17.844 -6.043 -44.281 1 47.41 13 GLY B O 1
ATOM 2767 N N . GLN B 1 14 ? 16.922 -4.113 -44.219 1 49.47 14 GLN B N 1
ATOM 2768 C CA . GLN B 1 14 ? 18.281 -3.598 -44.344 1 49.47 14 GLN B CA 1
ATOM 2769 C C . GLN B 1 14 ? 18.984 -3.484 -43 1 49.47 14 GLN B C 1
ATOM 2771 O O . GLN B 1 14 ? 18.531 -2.75 -42.125 1 49.47 14 GLN B O 1
ATOM 2776 N N . GLN B 1 15 ? 19.656 -4.523 -42.562 1 52.84 15 GLN B N 1
ATOM 2777 C CA . GLN B 1 15 ? 20.484 -4.801 -41.406 1 52.84 15 GLN B CA 1
ATOM 2778 C C . GLN B 1 15 ? 21.203 -3.541 -40.938 1 52.84 15 GLN B C 1
ATOM 2780 O O . GLN B 1 15 ? 21.516 -3.414 -39.75 1 52.84 15 GLN B O 1
ATOM 2785 N N . ASP B 1 16 ? 21.672 -2.691 -41.812 1 56.97 16 ASP B N 1
ATOM 2786 C CA . ASP B 1 16 ? 22.766 -1.795 -41.469 1 56.97 16 ASP B CA 1
ATOM 2787 C C . ASP B 1 16 ? 22.266 -0.517 -40.812 1 56.97 16 ASP B C 1
ATOM 2789 O O . ASP B 1 16 ? 23.047 0.351 -40.438 1 56.97 16 ASP B O 1
ATOM 2793 N N . ASN B 1 17 ? 20.953 -0.232 -40.781 1 64.25 17 ASN B N 1
ATOM 2794 C CA . ASN B 1 17 ? 20.641 1.118 -40.344 1 64.25 17 ASN B CA 1
ATOM 2795 C C . ASN B 1 17 ? 20.047 1.109 -38.938 1 64.25 17 ASN B C 1
ATOM 2797 O O . ASN B 1 17 ? 19.344 0.172 -38.562 1 64.25 17 ASN B O 1
ATOM 2801 N N . LEU B 1 18 ? 20.562 1.969 -38.125 1 72.75 18 LEU B N 1
ATOM 2802 C CA . LEU B 1 18 ? 20 2.258 -36.812 1 72.75 18 LEU B CA 1
ATOM 2803 C C . LEU B 1 18 ? 18.562 2.727 -36.906 1 72.75 18 LEU B C 1
ATOM 2805 O O . LEU B 1 18 ? 18.266 3.689 -37.625 1 72.75 18 LEU B O 1
ATOM 2809 N N . ARG B 1 19 ? 17.609 2.021 -36.531 1 82.75 19 ARG B N 1
ATOM 2810 C CA . ARG B 1 19 ? 16.188 2.369 -36.531 1 82.75 19 ARG B CA 1
ATOM 2811 C C . ARG B 1 19 ? 15.727 2.775 -35.156 1 82.75 19 ARG B C 1
ATOM 2813 O O . ARG B 1 19 ? 16.016 2.086 -34.156 1 82.75 19 ARG B O 1
ATOM 2820 N N . ILE B 1 20 ? 15.227 4.047 -35.094 1 85.38 20 ILE B N 1
ATOM 2821 C CA . ILE B 1 20 ? 14.703 4.582 -33.844 1 85.38 20 ILE B CA 1
ATOM 2822 C C . ILE B 1 20 ? 13.211 4.848 -33.969 1 85.38 20 ILE B C 1
ATOM 2824 O O . ILE B 1 20 ? 12.758 5.426 -34.969 1 85.38 20 ILE B O 1
ATOM 2828 N N . LEU B 1 21 ? 12.414 4.297 -33.094 1 86.5 21 LEU B N 1
ATOM 2829 C CA . LEU B 1 21 ? 10.984 4.582 -32.969 1 86.5 21 LEU B CA 1
ATOM 2830 C C . LEU B 1 21 ? 10.703 5.484 -31.781 1 86.5 21 LEU B C 1
ATOM 2832 O O . LEU B 1 21 ? 11.039 5.141 -30.656 1 86.5 21 LEU B O 1
ATOM 2836 N N . LEU B 1 22 ? 10.188 6.715 -32.062 1 89.12 22 LEU B N 1
ATOM 2837 C CA . LEU B 1 22 ? 9.789 7.656 -31.031 1 89.12 22 LEU B CA 1
ATOM 2838 C C . LEU B 1 22 ? 8.273 7.672 -30.859 1 89.12 22 LEU B C 1
ATOM 2840 O O . LEU B 1 22 ? 7.535 7.855 -31.828 1 89.12 22 LEU B O 1
ATOM 2844 N N . ILE B 1 23 ? 7.844 7.34 -29.609 1 89.56 23 ILE B N 1
ATOM 2845 C CA . ILE B 1 23 ? 6.418 7.352 -29.312 1 89.56 23 ILE B CA 1
ATOM 2846 C C . ILE B 1 23 ? 6.137 8.352 -28.188 1 89.56 23 ILE B C 1
ATOM 2848 O O . ILE B 1 23 ? 6.691 8.242 -27.094 1 89.56 23 ILE B O 1
ATOM 2852 N N . GLU B 1 24 ? 5.32 9.297 -28.5 1 89.94 24 GLU B N 1
ATOM 2853 C CA . GLU B 1 24 ? 4.969 10.312 -27.516 1 89.94 24 GLU B CA 1
ATOM 2854 C C . GLU B 1 24 ? 3.637 9.992 -26.844 1 89.94 24 GLU B C 1
ATOM 2856 O O . GLU B 1 24 ? 2.621 9.812 -27.531 1 89.94 24 GLU B O 1
ATOM 2861 N N . GLU B 1 25 ? 3.666 9.781 -25.531 1 90.12 25 GLU B N 1
ATOM 2862 C CA . GLU B 1 25 ? 2.5 9.633 -24.672 1 90.12 25 GLU B CA 1
ATOM 2863 C C . GLU B 1 25 ? 1.543 8.578 -25.219 1 90.12 25 GLU B C 1
ATOM 2865 O O . GLU B 1 25 ? 0.371 8.859 -25.469 1 90.12 25 GLU B O 1
ATOM 2870 N N . PRO B 1 26 ? 2.021 7.395 -25.344 1 88.62 26 PRO B N 1
ATOM 2871 C CA . PRO B 1 26 ? 1.17 6.328 -25.875 1 88.62 26 PRO B CA 1
ATOM 2872 C C . PRO B 1 26 ? -0.048 6.055 -25 1 88.62 26 PRO B C 1
ATOM 2874 O O . PRO B 1 26 ? -0.979 5.363 -25.422 1 88.62 26 PRO B O 1
ATOM 2877 N N . GLU B 1 27 ? -0.096 6.637 -23.75 1 88.44 27 GLU B N 1
ATOM 2878 C CA . GLU B 1 27 ? -1.212 6.414 -22.828 1 88.44 27 GLU B CA 1
ATOM 2879 C C . GLU B 1 27 ? -2.445 7.203 -23.266 1 88.44 27 GLU B C 1
ATOM 2881 O O . GLU B 1 27 ? -3.553 6.945 -22.781 1 88.44 27 GLU B O 1
ATOM 2886 N N . ALA B 1 28 ? -2.211 8.117 -24.172 1 84.69 28 ALA B N 1
ATOM 2887 C CA . ALA B 1 28 ? -3.342 8.945 -24.578 1 84.69 28 ALA B CA 1
ATOM 2888 C C . ALA B 1 28 ? -4.461 8.102 -25.172 1 84.69 28 ALA B C 1
ATOM 2890 O O . ALA B 1 28 ? -4.234 7.328 -26.109 1 84.69 28 ALA B O 1
ATOM 2891 N N . HIS B 1 29 ? -5.523 8.047 -24.5 1 82.69 29 HIS B N 1
ATOM 2892 C CA . HIS B 1 29 ? -6.773 7.441 -24.938 1 82.69 29 HIS B CA 1
ATOM 2893 C C . HIS B 1 29 ? -6.734 5.922 -24.812 1 82.69 29 HIS B C 1
ATOM 2895 O O . HIS B 1 29 ? -7.488 5.219 -25.5 1 82.69 29 HIS B O 1
ATOM 2901 N N . LEU B 1 30 ? -5.781 5.434 -24.062 1 85.69 30 LEU B N 1
ATOM 2902 C CA . LEU B 1 30 ? -5.727 3.992 -23.844 1 85.69 30 LEU B CA 1
ATOM 2903 C C . LEU B 1 30 ? -6.066 3.646 -22.391 1 85.69 30 LEU B C 1
ATOM 2905 O O . LEU B 1 30 ? -5.645 4.348 -21.469 1 85.69 30 LEU B O 1
ATOM 2909 N N . HIS B 1 31 ? -6.832 2.621 -22.266 1 88.62 31 HIS B N 1
ATOM 2910 C CA . HIS B 1 31 ? -7.109 2.059 -20.953 1 88.62 31 HIS B CA 1
ATOM 2911 C C . HIS B 1 31 ? -5.836 1.531 -20.297 1 88.62 31 HIS B C 1
ATOM 2913 O O . HIS B 1 31 ? -4.957 1.002 -20.984 1 88.62 31 HIS B O 1
ATOM 2919 N N . PRO B 1 32 ? -5.688 1.637 -18.984 1 86.81 32 PRO B N 1
ATOM 2920 C CA . PRO B 1 32 ? -4.457 1.26 -18.281 1 86.81 32 PRO B CA 1
ATOM 2921 C C . PRO B 1 32 ? -3.979 -0.144 -18.641 1 86.81 32 PRO B C 1
ATOM 2923 O O . PRO B 1 32 ? -2.789 -0.345 -18.906 1 86.81 32 PRO B O 1
ATOM 2926 N N . GLN B 1 33 ? -4.812 -1.047 -18.766 1 83.38 33 GLN B N 1
ATOM 2927 C CA . GLN B 1 33 ? -4.422 -2.42 -19.062 1 83.38 33 GLN B CA 1
ATOM 2928 C C . GLN B 1 33 ? -3.855 -2.531 -20.484 1 83.38 33 GLN B C 1
ATOM 2930 O O . GLN B 1 33 ? -2.922 -3.299 -20.719 1 83.38 33 GLN B O 1
ATOM 2935 N N . LEU B 1 34 ? -4.391 -1.781 -21.359 1 85.38 34 LEU B N 1
ATOM 2936 C CA . LEU B 1 34 ? -3.924 -1.793 -22.75 1 85.38 34 LEU B CA 1
ATOM 2937 C C . LEU B 1 34 ? -2.572 -1.096 -22.875 1 85.38 34 LEU B C 1
ATOM 2939 O O . LEU B 1 34 ? -1.759 -1.456 -23.719 1 85.38 34 LEU B O 1
ATOM 2943 N N . GLN B 1 35 ? -2.371 -0.076 -21.969 1 88.38 35 GLN B N 1
ATOM 2944 C CA . GLN B 1 35 ? -1.069 0.582 -21.938 1 88.38 35 GLN B CA 1
ATOM 2945 C C . GLN B 1 35 ? 0.047 -0.422 -21.656 1 88.38 35 GLN B C 1
ATOM 2947 O O . GLN B 1 35 ? 1.067 -0.431 -22.344 1 88.38 35 GLN B O 1
ATOM 2952 N N . ILE B 1 36 ? -0.211 -1.286 -20.75 1 87 36 ILE B N 1
ATOM 2953 C CA . ILE B 1 36 ? 0.783 -2.264 -20.328 1 87 36 ILE B CA 1
ATOM 2954 C C . ILE B 1 36 ? 1.039 -3.268 -21.453 1 87 36 ILE B C 1
ATOM 2956 O O . ILE B 1 36 ? 2.191 -3.58 -21.75 1 87 36 ILE B O 1
ATOM 2960 N N . ARG B 1 37 ? -0.006 -3.754 -22.047 1 85.19 37 ARG B N 1
ATOM 2961 C CA . ARG B 1 37 ? 0.123 -4.707 -23.141 1 85.19 37 ARG B CA 1
ATOM 2962 C C . ARG B 1 37 ? 0.895 -4.098 -24.312 1 85.19 37 ARG B C 1
ATOM 2964 O O . ARG B 1 37 ? 1.732 -4.766 -24.922 1 85.19 37 ARG B O 1
ATOM 2971 N N . PHE B 1 38 ? 0.612 -2.869 -24.531 1 87.62 38 PHE B N 1
ATOM 2972 C CA . PHE B 1 38 ? 1.278 -2.154 -25.609 1 87.62 38 PHE B CA 1
ATOM 2973 C C . PHE B 1 38 ? 2.773 -2.033 -25.344 1 87.62 38 PHE B C 1
ATOM 2975 O O . PHE B 1 38 ? 3.592 -2.281 -26.234 1 87.62 38 PHE B O 1
ATOM 2982 N N . LEU B 1 39 ? 3.086 -1.702 -24.188 1 88.75 39 LEU B N 1
ATOM 2983 C CA . LEU B 1 39 ? 4.484 -1.54 -23.812 1 88.75 39 LEU B CA 1
ATOM 2984 C C . LEU B 1 39 ? 5.234 -2.863 -23.922 1 88.75 39 LEU B C 1
ATOM 2986 O O . LEU B 1 39 ? 6.375 -2.9 -24.391 1 88.75 39 LEU B O 1
ATOM 2990 N N . ARG B 1 40 ? 4.645 -3.906 -23.469 1 86.06 40 ARG B N 1
ATOM 2991 C CA . ARG B 1 40 ? 5.258 -5.227 -23.562 1 86.06 40 ARG B CA 1
ATOM 2992 C C . ARG B 1 40 ? 5.492 -5.633 -25 1 86.06 40 ARG B C 1
ATOM 2994 O O . ARG B 1 40 ? 6.531 -6.211 -25.344 1 86.06 40 ARG B O 1
ATOM 3001 N N . PHE B 1 41 ? 4.512 -5.352 -25.781 1 86.06 41 PHE B N 1
ATOM 3002 C CA . PHE B 1 41 ? 4.633 -5.621 -27.203 1 86.06 41 PHE B CA 1
ATOM 3003 C C . PHE B 1 41 ? 5.809 -4.859 -27.797 1 86.06 41 PHE B C 1
ATOM 3005 O O . PHE B 1 41 ? 6.613 -5.426 -28.547 1 86.06 41 PHE B O 1
ATOM 3012 N N . LEU B 1 42 ? 5.953 -3.584 -27.422 1 87.81 42 LEU B N 1
ATOM 3013 C CA . LEU B 1 42 ? 7.043 -2.752 -27.922 1 87.81 42 LEU B CA 1
ATOM 3014 C C . LEU B 1 42 ? 8.391 -3.291 -27.453 1 87.81 42 LEU B C 1
ATOM 3016 O O . LEU B 1 42 ? 9.359 -3.312 -28.219 1 87.81 42 LEU B O 1
ATOM 3020 N N . GLU B 1 43 ? 8.461 -3.678 -26.25 1 87.75 43 GLU B N 1
ATOM 3021 C CA . GLU B 1 43 ? 9.695 -4.215 -25.688 1 87.75 43 GLU B CA 1
ATOM 3022 C C . GLU B 1 43 ? 10.117 -5.488 -26.406 1 87.75 43 GLU B C 1
ATOM 3024 O O . GLU B 1 43 ? 11.297 -5.652 -26.734 1 87.75 43 GLU B O 1
ATOM 3029 N N . GLU B 1 44 ? 9.156 -6.352 -26.641 1 85.81 44 GLU B N 1
ATOM 3030 C CA . GLU B 1 44 ? 9.438 -7.609 -27.328 1 85.81 44 GLU B CA 1
ATOM 3031 C C . GLU B 1 44 ? 9.898 -7.363 -28.766 1 85.81 44 GLU B C 1
ATOM 3033 O O . GLU B 1 44 ? 10.859 -7.988 -29.234 1 85.81 44 GLU B O 1
ATOM 3038 N N . LYS B 1 45 ? 9.273 -6.5 -29.422 1 84.75 45 LYS B N 1
ATOM 3039 C CA . LYS B 1 45 ? 9.625 -6.188 -30.797 1 84.75 45 LYS B CA 1
ATOM 3040 C C . LYS B 1 45 ? 11.008 -5.539 -30.875 1 84.75 45 LYS B C 1
ATOM 3042 O O . LYS B 1 45 ? 11.773 -5.816 -31.797 1 84.75 45 LYS B O 1
ATOM 3047 N N . ALA B 1 46 ? 11.25 -4.664 -29.953 1 86.38 46 ALA B N 1
ATOM 3048 C CA . ALA B 1 46 ? 12.562 -4.016 -29.922 1 86.38 46 ALA B CA 1
ATOM 3049 C C . ALA B 1 46 ? 13.68 -5.039 -29.75 1 86.38 46 ALA B C 1
ATOM 3051 O O . ALA B 1 46 ? 14.711 -4.953 -30.422 1 86.38 46 ALA B O 1
ATOM 3052 N N . LYS B 1 47 ? 13.492 -5.992 -28.953 1 85.69 47 LYS B N 1
ATOM 3053 C CA . LYS B 1 47 ? 14.484 -7.039 -28.719 1 85.69 47 LYS B CA 1
ATOM 3054 C C . LYS B 1 47 ? 14.656 -7.922 -29.938 1 85.69 47 LYS B C 1
ATOM 3056 O O . LYS B 1 47 ? 15.773 -8.289 -30.297 1 85.69 47 LYS B O 1
ATOM 3061 N N . GLU B 1 48 ? 13.602 -8.172 -30.609 1 85.06 48 GLU B N 1
ATOM 3062 C CA . GLU B 1 48 ? 13.594 -9.055 -31.781 1 85.06 48 GLU B CA 1
ATOM 3063 C C . GLU B 1 48 ? 14.234 -8.383 -33 1 85.06 48 GLU B C 1
ATOM 3065 O O . GLU B 1 48 ? 14.953 -9.023 -33.75 1 85.06 48 GLU B O 1
ATOM 3070 N N . THR B 1 49 ? 14.023 -7.125 -33.156 1 82.62 49 THR B N 1
ATOM 3071 C CA . THR B 1 49 ? 14.398 -6.453 -34.406 1 82.62 49 THR B CA 1
ATOM 3072 C C . THR B 1 49 ? 15.648 -5.605 -34.188 1 82.62 49 THR B C 1
ATOM 3074 O O . THR B 1 49 ? 16.281 -5.172 -35.156 1 82.62 49 THR B O 1
ATOM 3077 N N . GLY B 1 50 ? 15.945 -5.305 -32.906 1 84.38 50 GLY B N 1
ATOM 3078 C CA . GLY B 1 50 ? 17.094 -4.457 -32.625 1 84.38 50 GLY B CA 1
ATOM 3079 C C . GLY B 1 50 ? 16.781 -2.977 -32.75 1 84.38 50 GLY B C 1
ATOM 3080 O O . GLY B 1 50 ? 17.688 -2.143 -32.656 1 84.38 50 GLY B O 1
ATOM 3081 N N . ILE B 1 51 ? 15.57 -2.65 -32.938 1 84.56 51 ILE B N 1
ATOM 3082 C CA . ILE B 1 51 ? 15.148 -1.259 -33.031 1 84.56 51 ILE B CA 1
ATOM 3083 C C . ILE B 1 51 ? 15.172 -0.605 -31.672 1 84.56 51 ILE B C 1
ATOM 3085 O O . ILE B 1 51 ? 14.789 -1.228 -30.672 1 84.56 51 ILE B O 1
ATOM 3089 N N . GLN B 1 52 ? 15.656 0.607 -31.625 1 88.19 52 GLN B N 1
ATOM 3090 C CA . GLN B 1 52 ? 15.586 1.385 -30.391 1 88.19 52 GLN B CA 1
ATOM 3091 C C . GLN B 1 52 ? 14.234 2.09 -30.25 1 88.19 52 GLN B C 1
ATOM 3093 O O . GLN B 1 52 ? 13.805 2.783 -31.172 1 88.19 52 GLN B O 1
ATOM 3098 N N . VAL B 1 53 ? 13.609 1.849 -29.156 1 89.75 53 VAL B N 1
ATOM 3099 C CA . VAL B 1 53 ? 12.312 2.469 -28.906 1 89.75 53 VAL B CA 1
ATOM 3100 C C . VAL B 1 53 ? 12.438 3.475 -27.766 1 89.75 53 VAL B C 1
ATOM 3102 O O . VAL B 1 53 ? 12.961 3.15 -26.688 1 89.75 53 VAL B O 1
ATOM 3105 N N . ILE B 1 54 ? 12.008 4.758 -28.031 1 92.06 54 ILE B N 1
ATOM 3106 C CA . ILE B 1 54 ? 11.977 5.805 -27.016 1 92.06 54 ILE B CA 1
ATOM 3107 C C . ILE B 1 54 ? 10.531 6.258 -26.797 1 92.06 54 ILE B C 1
ATOM 3109 O O . ILE B 1 54 ? 9.844 6.652 -27.734 1 92.06 54 ILE B O 1
ATOM 3113 N N . VAL B 1 55 ? 10.125 6.133 -25.531 1 92.62 55 VAL B N 1
ATOM 3114 C CA . VAL B 1 55 ? 8.758 6.488 -25.172 1 92.62 55 VAL B CA 1
ATOM 3115 C C . VAL B 1 55 ? 8.758 7.602 -24.141 1 92.62 55 VAL B C 1
ATOM 3117 O O . VAL B 1 55 ? 9.508 7.543 -23.156 1 92.62 55 VAL B O 1
ATOM 3120 N N . THR B 1 56 ? 8.023 8.727 -24.391 1 93.19 56 THR B N 1
ATOM 3121 C CA . THR B 1 56 ? 7.766 9.711 -23.344 1 93.19 56 THR B CA 1
ATOM 3122 C C . THR B 1 56 ? 6.406 9.461 -22.688 1 93.19 56 THR B C 1
ATOM 3124 O O . THR B 1 56 ? 5.453 9.07 -23.359 1 93.19 56 THR B O 1
ATOM 3127 N N . THR B 1 57 ? 6.293 9.578 -21.422 1 93.31 57 THR B N 1
ATOM 3128 C CA . THR B 1 57 ? 5.027 9.289 -20.75 1 93.31 57 THR B CA 1
ATOM 3129 C C . THR B 1 57 ? 4.879 10.117 -19.484 1 93.31 57 THR B C 1
ATOM 3131 O O . THR B 1 57 ? 5.875 10.5 -18.859 1 93.31 57 THR B O 1
ATOM 3134 N N . HIS B 1 58 ? 3.654 10.508 -19.172 1 89.5 58 HIS B N 1
ATOM 3135 C CA . HIS B 1 58 ? 3.277 11.031 -17.859 1 89.5 58 HIS B CA 1
ATOM 3136 C C . HIS B 1 58 ? 2.375 10.047 -17.125 1 89.5 58 HIS B C 1
ATOM 3138 O O . HIS B 1 58 ? 1.709 10.422 -16.156 1 89.5 58 HIS B O 1
ATOM 3144 N N . SER B 1 59 ? 2.369 8.805 -17.531 1 91.31 59 SER B N 1
ATOM 3145 C CA . SER B 1 59 ? 1.507 7.789 -16.938 1 91.31 59 SER B CA 1
ATOM 3146 C C . SER B 1 59 ? 2.258 6.977 -15.883 1 91.31 59 SER B C 1
ATOM 3148 O O . SER B 1 59 ? 3.221 6.277 -16.203 1 91.31 59 SER B O 1
ATOM 3150 N N . PRO B 1 60 ? 1.745 7.074 -14.633 1 91.69 60 PRO B N 1
ATOM 3151 C CA . PRO B 1 60 ? 2.355 6.203 -13.625 1 91.69 60 PRO B CA 1
ATOM 3152 C C . PRO B 1 60 ? 2.242 4.723 -13.977 1 91.69 60 PRO B C 1
ATOM 3154 O O . PRO B 1 60 ? 3.148 3.941 -13.68 1 91.69 60 PRO B O 1
ATOM 3157 N N . VAL B 1 61 ? 1.195 4.363 -14.664 1 91.81 61 VAL B N 1
ATOM 3158 C CA . VAL B 1 61 ? 0.956 2.975 -15.047 1 91.81 61 VAL B CA 1
ATOM 3159 C C . VAL B 1 61 ? 2.047 2.508 -16 1 91.81 61 VAL B C 1
ATOM 3161 O O . VAL B 1 61 ? 2.656 1.455 -15.797 1 91.81 61 VAL B O 1
ATOM 3164 N N . LEU B 1 62 ? 2.363 3.299 -16.953 1 92.12 62 LEU B N 1
ATOM 3165 C CA . LEU B 1 62 ? 3.389 2.947 -17.938 1 92.12 62 LEU B CA 1
ATOM 3166 C C . LEU B 1 62 ? 4.773 2.971 -17.297 1 92.12 62 LEU B C 1
ATOM 3168 O O . LEU B 1 62 ? 5.559 2.035 -17.469 1 92.12 62 LEU B O 1
ATOM 3172 N N . ALA B 1 63 ? 5.008 3.996 -16.547 1 92.31 63 ALA B N 1
ATOM 3173 C CA . ALA B 1 63 ? 6.328 4.168 -15.938 1 92.31 63 ALA B CA 1
ATOM 3174 C C . ALA B 1 63 ? 6.641 3.027 -14.977 1 92.31 63 ALA B C 1
ATOM 3176 O O . ALA B 1 63 ? 7.797 2.621 -14.836 1 92.31 63 ALA B O 1
ATOM 3177 N N . SER B 1 64 ? 5.609 2.527 -14.375 1 92.25 64 SER B N 1
ATOM 3178 C CA . SER B 1 64 ? 5.785 1.483 -13.367 1 92.25 64 SER B CA 1
ATOM 3179 C C . SER B 1 64 ? 5.934 0.111 -14.016 1 92.25 64 SER B C 1
ATOM 3181 O O . SER B 1 64 ? 6.285 -0.863 -13.352 1 92.25 64 SER B O 1
ATOM 3183 N N . SER B 1 65 ? 5.703 0.025 -15.328 1 89.62 65 SER B N 1
ATOM 3184 C CA . SER B 1 65 ? 5.66 -1.271 -16 1 89.62 65 SER B CA 1
ATOM 3185 C C . SER B 1 65 ? 6.965 -1.562 -16.734 1 89.62 65 SER B C 1
ATOM 3187 O O . SER B 1 65 ? 7.066 -2.545 -17.469 1 89.62 65 SER B O 1
ATOM 3189 N N . VAL B 1 66 ? 7.961 -0.675 -16.547 1 89.25 66 VAL B N 1
ATOM 3190 C CA . VAL B 1 66 ? 9.25 -0.863 -17.219 1 89.25 66 VAL B CA 1
ATOM 3191 C C . VAL B 1 66 ? 10.359 -0.909 -16.172 1 89.25 66 VAL B C 1
ATOM 3193 O O . VAL B 1 66 ? 10.203 -0.406 -15.055 1 89.25 66 VAL B O 1
ATOM 3196 N N . SER B 1 67 ? 11.414 -1.445 -16.594 1 88.44 67 SER B N 1
ATOM 3197 C CA . SER B 1 67 ? 12.57 -1.539 -15.703 1 88.44 67 SER B CA 1
ATOM 3198 C C . SER B 1 67 ? 13.164 -0.163 -15.414 1 88.44 67 SER B C 1
ATOM 3200 O O . SER B 1 67 ? 13.172 0.708 -16.281 1 88.44 67 SER B O 1
ATOM 3202 N N . LEU B 1 68 ? 13.742 -0.014 -14.227 1 93.69 68 LEU B N 1
ATOM 3203 C CA . LEU B 1 68 ? 14.398 1.233 -13.859 1 93.69 68 LEU B CA 1
ATOM 3204 C C . LEU B 1 68 ? 15.609 1.492 -14.75 1 93.69 68 LEU B C 1
ATOM 3206 O O . LEU B 1 68 ? 15.977 2.645 -14.984 1 93.69 68 LEU B O 1
ATOM 3210 N N . ASP B 1 69 ? 16.141 0.439 -15.32 1 92.56 69 ASP B N 1
ATOM 3211 C CA . ASP B 1 69 ? 17.344 0.548 -16.141 1 92.56 69 ASP B CA 1
ATOM 3212 C C . ASP B 1 69 ? 17.062 1.298 -17.438 1 92.56 69 ASP B C 1
ATOM 3214 O O . ASP B 1 69 ? 17.984 1.861 -18.047 1 92.56 69 ASP B O 1
ATOM 3218 N N . THR B 1 70 ? 15.82 1.341 -17.844 1 92.25 70 THR B N 1
ATOM 3219 C CA . THR B 1 70 ? 15.469 1.948 -19.125 1 92.25 70 THR B CA 1
ATOM 3220 C C . THR B 1 70 ? 14.68 3.238 -18.922 1 92.25 70 THR B C 1
ATOM 3222 O O . THR B 1 70 ? 14.07 3.756 -19.859 1 92.25 70 THR B O 1
ATOM 3225 N N . THR B 1 71 ? 14.734 3.775 -17.703 1 95.25 71 THR B N 1
ATOM 3226 C CA . THR B 1 71 ? 13.922 4.941 -17.391 1 95.25 71 THR B CA 1
ATOM 3227 C C . THR B 1 71 ? 14.805 6.176 -17.188 1 95.25 71 THR B C 1
ATOM 3229 O O . THR B 1 71 ? 15.805 6.121 -16.469 1 95.25 71 THR B O 1
ATOM 3232 N N . VAL B 1 72 ? 14.477 7.23 -17.906 1 96.31 72 VAL B N 1
ATOM 3233 C CA . VAL B 1 72 ? 15.102 8.539 -17.719 1 96.31 72 VAL B CA 1
ATOM 3234 C C . VAL B 1 72 ? 14.07 9.523 -17.172 1 96.31 72 VAL B C 1
ATOM 3236 O O . VAL B 1 72 ? 13.008 9.719 -17.766 1 96.31 72 VAL B O 1
ATOM 3239 N N . HIS B 1 73 ? 14.414 10.07 -16.031 1 95.75 73 HIS B N 1
ATOM 3240 C CA . HIS B 1 73 ? 13.539 11.008 -15.336 1 95.75 73 HIS B CA 1
ATOM 3241 C C . HIS B 1 73 ? 13.883 12.445 -15.695 1 95.75 73 HIS B C 1
ATOM 3243 O O . HIS B 1 73 ? 15.047 12.844 -15.648 1 95.75 73 HIS B O 1
ATOM 3249 N N . LEU B 1 74 ? 12.906 13.195 -16.125 1 94.12 74 LEU B N 1
ATOM 3250 C CA . LEU B 1 74 ? 13.086 14.609 -16.438 1 94.12 74 LEU B CA 1
ATOM 3251 C C . LEU B 1 74 ? 12.43 15.484 -15.383 1 94.12 74 LEU B C 1
ATOM 3253 O O . LEU B 1 74 ? 11.25 15.305 -15.062 1 94.12 74 LEU B O 1
ATOM 3257 N N . ALA B 1 75 ? 13.188 16.391 -14.797 1 91.31 75 ALA B N 1
ATOM 3258 C CA . ALA B 1 75 ? 12.68 17.312 -13.781 1 91.31 75 ALA B CA 1
ATOM 3259 C C . ALA B 1 75 ? 13.438 18.641 -13.82 1 91.31 75 ALA B C 1
ATOM 3261 O O . ALA B 1 75 ? 14.523 18.719 -14.398 1 91.31 75 ALA B O 1
ATOM 3262 N N . LEU B 1 76 ? 12.773 19.609 -13.234 1 86.5 76 LEU B N 1
ATOM 3263 C CA . LEU B 1 76 ? 13.453 20.891 -13.039 1 86.5 76 LEU B CA 1
ATOM 3264 C C . LEU B 1 76 ? 14.258 20.875 -11.742 1 86.5 76 LEU B C 1
ATOM 3266 O O . LEU B 1 76 ? 13.75 20.469 -10.695 1 86.5 76 LEU B O 1
ATOM 3270 N N . ASP B 1 77 ? 15.484 21.25 -11.867 1 83.5 77 ASP B N 1
ATOM 3271 C CA . ASP B 1 77 ? 16.312 21.297 -10.656 1 83.5 77 ASP B CA 1
ATOM 3272 C C . ASP B 1 77 ? 16.094 22.609 -9.906 1 83.5 77 ASP B C 1
ATOM 3274 O O . ASP B 1 77 ? 15.211 23.391 -10.25 1 83.5 77 ASP B O 1
ATOM 3278 N N . SER B 1 78 ? 16.828 22.75 -8.852 1 78.31 78 SER B N 1
ATOM 3279 C CA . SER B 1 78 ? 16.672 23.922 -7.988 1 78.31 78 SER B CA 1
ATOM 3280 C C . SER B 1 78 ? 16.938 25.203 -8.758 1 78.31 78 SER B C 1
ATOM 3282 O O . SER B 1 78 ? 16.422 26.266 -8.391 1 78.31 78 SER B O 1
ATOM 3284 N N . SER B 1 79 ? 17.672 25.156 -9.883 1 81.56 79 SER B N 1
ATOM 3285 C CA . SER B 1 79 ? 17.969 26.328 -10.711 1 81.56 79 SER B CA 1
ATOM 3286 C C . SER B 1 79 ? 16.969 26.469 -11.844 1 81.56 79 SER B C 1
ATOM 3288 O O . SER B 1 79 ? 17.188 27.219 -12.789 1 81.56 79 SER B O 1
ATOM 3290 N N . ARG B 1 80 ? 16.016 25.641 -11.836 1 84.94 80 ARG B N 1
ATOM 3291 C CA . ARG B 1 80 ? 14.953 25.641 -12.828 1 84.94 80 ARG B CA 1
ATOM 3292 C C . ARG B 1 80 ? 15.477 25.234 -14.195 1 84.94 80 ARG B C 1
ATOM 3294 O O . ARG B 1 80 ? 15.039 25.75 -15.219 1 84.94 80 ARG B O 1
ATOM 3301 N N . LYS B 1 81 ? 16.453 24.5 -14.172 1 89.56 81 LYS B N 1
ATOM 3302 C CA . LYS B 1 81 ? 16.953 23.859 -15.391 1 89.56 81 LYS B CA 1
ATOM 3303 C C . LYS B 1 81 ? 16.516 22.406 -15.477 1 89.56 81 LYS B C 1
ATOM 3305 O O . LYS B 1 81 ? 16.438 21.719 -14.461 1 89.56 81 LYS B O 1
ATOM 3310 N N . VAL B 1 82 ? 16.219 22.031 -16.688 1 90.81 82 VAL B N 1
ATOM 3311 C CA . VAL B 1 82 ? 15.781 20.641 -16.906 1 90.81 82 VAL B CA 1
ATOM 3312 C C . VAL B 1 82 ? 16.953 19.703 -16.672 1 90.81 82 VAL B C 1
ATOM 3314 O O . VAL B 1 82 ? 18.031 19.891 -17.25 1 90.81 82 VAL B O 1
ATOM 3317 N N . LYS B 1 83 ? 16.781 18.781 -15.875 1 92.62 83 LYS B N 1
ATOM 3318 C CA . LYS B 1 83 ? 17.766 17.734 -15.625 1 92.62 83 LYS B CA 1
ATOM 3319 C C . LYS B 1 83 ? 17.234 16.359 -16 1 92.62 83 LYS B C 1
ATOM 3321 O O . LYS B 1 83 ? 16.125 15.984 -15.602 1 92.62 83 LYS B O 1
ATOM 3326 N N . ALA B 1 84 ? 17.938 15.688 -16.875 1 94.75 84 ALA B N 1
ATOM 3327 C CA . ALA B 1 84 ? 17.656 14.297 -17.219 1 94.75 84 ALA B CA 1
ATOM 3328 C C . ALA B 1 84 ? 18.484 13.344 -16.359 1 94.75 84 ALA B C 1
ATOM 3330 O O . ALA B 1 84 ? 19.719 13.398 -16.375 1 94.75 84 ALA B O 1
ATOM 3331 N N . THR B 1 85 ? 17.844 12.555 -15.617 1 94.88 85 THR B N 1
ATOM 3332 C CA . THR B 1 85 ? 18.531 11.602 -14.75 1 94.88 85 THR B CA 1
ATOM 3333 C C . THR B 1 85 ? 18.188 10.172 -15.148 1 94.88 85 THR B C 1
ATOM 3335 O O . THR B 1 85 ? 17.031 9.75 -15.031 1 94.88 85 THR B O 1
ATOM 3338 N N . ALA B 1 86 ? 19.172 9.469 -15.617 1 95.56 86 ALA B N 1
ATOM 3339 C CA . ALA B 1 86 ? 18.969 8.039 -15.812 1 95.56 86 ALA B CA 1
ATOM 3340 C C . ALA B 1 86 ? 18.938 7.297 -14.484 1 95.56 86 ALA B C 1
ATOM 3342 O O . ALA B 1 86 ? 19.875 7.383 -13.688 1 95.56 86 ALA B O 1
ATOM 3343 N N . LEU B 1 87 ? 17.922 6.543 -14.258 1 95.12 87 LEU B N 1
ATOM 3344 C CA . LEU B 1 87 ? 17.781 5.859 -12.977 1 95.12 87 LEU B CA 1
ATOM 3345 C C . LEU B 1 87 ? 18.859 4.805 -12.797 1 95.12 87 LEU B C 1
ATOM 3347 O O . LEU B 1 87 ? 19.281 4.516 -11.672 1 95.12 87 LEU B O 1
ATOM 3351 N N . ALA B 1 88 ? 19.344 4.293 -13.891 1 92.56 88 ALA B N 1
ATOM 3352 C CA . ALA B 1 88 ? 20.438 3.326 -13.867 1 92.56 88 ALA B CA 1
ATOM 3353 C C . A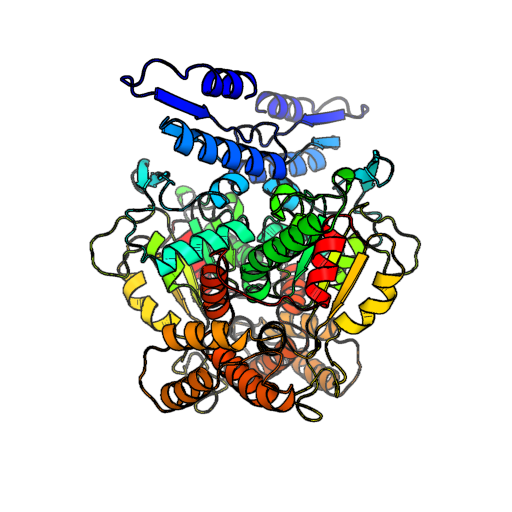LA B 1 88 ? 21.688 3.936 -13.25 1 92.56 88 ALA B C 1
ATOM 3355 O O . ALA B 1 88 ? 22.547 3.217 -12.727 1 92.56 88 ALA B O 1
ATOM 3356 N N . ASP B 1 89 ? 21.781 5.227 -13.227 1 93.44 89 ASP B N 1
ATOM 3357 C CA . ASP B 1 89 ? 22.984 5.918 -12.773 1 93.44 89 ASP B CA 1
ATOM 3358 C C . ASP B 1 89 ? 22.828 6.41 -11.336 1 93.44 89 ASP B C 1
ATOM 3360 O O . ASP B 1 89 ? 23.703 7.109 -10.82 1 93.44 89 ASP B O 1
ATOM 3364 N N . CYS B 1 90 ? 21.797 6.039 -10.703 1 93.56 90 CYS B N 1
ATOM 3365 C CA . CYS B 1 90 ? 21.516 6.527 -9.359 1 93.56 90 CYS B CA 1
ATOM 3366 C C . CYS B 1 90 ? 22.172 5.633 -8.312 1 93.56 90 CYS B C 1
ATOM 3368 O O . CYS B 1 90 ? 21.828 5.703 -7.125 1 93.56 90 CYS B O 1
ATOM 3370 N N . GLY B 1 91 ? 23.016 4.746 -8.695 1 92.56 91 GLY B N 1
ATOM 3371 C CA . GLY B 1 91 ? 23.812 3.951 -7.762 1 92.56 91 GLY B CA 1
ATOM 3372 C C . GLY B 1 91 ? 22.984 2.895 -7.043 1 92.56 91 GLY B C 1
ATOM 3373 O O . GLY B 1 91 ? 23.328 2.494 -5.926 1 92.56 91 GLY B O 1
ATOM 3374 N N . LEU B 1 92 ? 21.922 2.467 -7.613 1 93.25 92 LEU B N 1
ATOM 3375 C CA .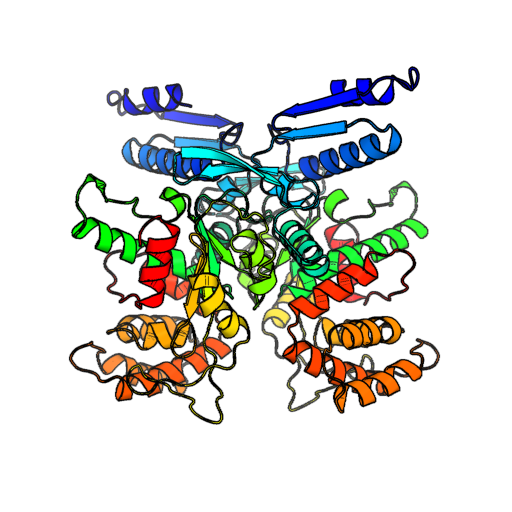 LEU B 1 92 ? 21.094 1.414 -7.016 1 93.25 92 LEU B CA 1
ATOM 3376 C C . LEU B 1 92 ? 21.781 0.057 -7.148 1 93.25 92 LEU B C 1
ATOM 3378 O O . LEU B 1 92 ? 22.328 -0.266 -8.203 1 93.25 92 LEU B O 1
ATOM 3382 N N . SER B 1 93 ? 21.844 -0.673 -6.039 1 91.62 93 SER B N 1
ATOM 3383 C CA . SER B 1 93 ? 22.234 -2.07 -6.156 1 91.62 93 SER B CA 1
ATOM 3384 C C . SER B 1 93 ? 21.25 -2.861 -7.008 1 91.62 93 SER B C 1
ATOM 3386 O O . SER B 1 93 ? 20.125 -2.414 -7.238 1 91.62 93 SER B O 1
ATOM 3388 N N . LYS B 1 94 ? 21.656 -3.973 -7.523 1 90.5 94 LYS B N 1
ATOM 3389 C CA . LYS B 1 94 ? 20.766 -4.84 -8.289 1 90.5 94 LYS B CA 1
ATOM 3390 C C . LYS B 1 94 ? 19.531 -5.215 -7.469 1 90.5 94 LYS B C 1
ATOM 3392 O O . LYS B 1 94 ? 18.406 -5.191 -7.98 1 90.5 94 LYS B O 1
ATOM 3397 N N . GLU B 1 95 ? 19.75 -5.477 -6.211 1 87.06 95 GLU B N 1
ATOM 3398 C CA . GLU B 1 95 ? 18.672 -5.855 -5.316 1 87.06 95 GLU B CA 1
ATOM 3399 C C . GLU B 1 95 ? 17.656 -4.719 -5.152 1 87.06 95 GLU B C 1
ATOM 3401 O O . GLU B 1 95 ? 16.453 -4.941 -5.199 1 87.06 95 GLU B O 1
ATOM 3406 N N . SER B 1 96 ? 18.172 -3.561 -4.969 1 91.5 96 SER B N 1
ATOM 3407 C CA . SER B 1 96 ? 17.312 -2.398 -4.789 1 91.5 96 SER B CA 1
ATOM 3408 C C . SER B 1 96 ? 16.531 -2.082 -6.062 1 91.5 96 SER B C 1
ATOM 3410 O O . SER B 1 96 ? 15.344 -1.771 -6.012 1 91.5 96 SER B O 1
ATOM 3412 N N . LYS B 1 97 ? 17.25 -2.201 -7.148 1 93.38 97 LYS B N 1
ATOM 3413 C CA . LYS B 1 97 ? 16.594 -1.953 -8.43 1 93.38 97 LYS B CA 1
ATOM 3414 C C . LYS B 1 97 ? 15.445 -2.928 -8.656 1 93.38 97 LYS B C 1
ATOM 3416 O O . LYS B 1 97 ? 14.344 -2.52 -9.039 1 93.38 97 LYS B O 1
ATOM 3421 N N . ASP B 1 98 ? 15.703 -4.156 -8.422 1 90.75 98 ASP B N 1
ATOM 3422 C CA . ASP B 1 98 ? 14.68 -5.188 -8.594 1 90.75 98 ASP B CA 1
ATOM 3423 C C . ASP B 1 98 ? 13.508 -4.961 -7.641 1 90.75 98 ASP B C 1
ATOM 3425 O O . ASP B 1 98 ? 12.344 -5.121 -8.031 1 90.75 98 ASP B O 1
ATOM 3429 N N . PHE B 1 99 ? 13.82 -4.594 -6.457 1 90.56 99 PHE B N 1
ATOM 3430 C CA . PHE B 1 99 ? 12.789 -4.344 -5.461 1 90.56 99 PHE B CA 1
ATOM 3431 C C . PHE B 1 99 ? 11.898 -3.18 -5.887 1 90.56 99 PHE B C 1
ATOM 3433 O O . PHE B 1 99 ? 10.672 -3.305 -5.91 1 90.56 99 PHE B O 1
ATOM 3440 N N . ILE B 1 100 ? 12.539 -2.102 -6.242 1 93.5 100 ILE B N 1
ATOM 3441 C CA . ILE B 1 100 ? 11.797 -0.897 -6.594 1 93.5 100 ILE B CA 1
ATOM 3442 C C . ILE B 1 100 ? 10.969 -1.153 -7.848 1 93.5 100 ILE B C 1
ATOM 3444 O O . ILE B 1 100 ? 9.797 -0.761 -7.922 1 93.5 100 ILE B O 1
ATOM 3448 N N . SER B 1 101 ? 11.57 -1.834 -8.789 1 92.31 101 SER B N 1
ATOM 3449 C CA . SER B 1 101 ? 10.859 -2.141 -10.023 1 92.31 101 SER B CA 1
ATOM 3450 C C . SER B 1 101 ? 9.602 -2.961 -9.75 1 92.31 101 SER B C 1
ATOM 3452 O O . SER B 1 101 ? 8.523 -2.643 -10.258 1 92.31 101 SER B O 1
ATOM 3454 N N . ARG B 1 102 ? 9.734 -3.941 -8.977 1 90.19 102 ARG B N 1
ATOM 3455 C CA . ARG B 1 102 ? 8.594 -4.797 -8.656 1 90.19 102 ARG B CA 1
ATOM 3456 C C . ARG B 1 102 ? 7.555 -4.039 -7.836 1 90.19 102 ARG B C 1
ATOM 3458 O O . ARG B 1 102 ? 6.352 -4.191 -8.055 1 90.19 102 ARG B O 1
ATOM 3465 N N . TRP B 1 103 ? 8.039 -3.309 -6.898 1 90.88 103 TRP B N 1
ATOM 3466 C CA . TRP B 1 103 ? 7.152 -2.504 -6.062 1 90.88 103 TRP B CA 1
ATOM 3467 C C . TRP B 1 103 ? 6.34 -1.526 -6.91 1 90.88 103 TRP B C 1
ATOM 3469 O O . TRP B 1 103 ? 5.125 -1.414 -6.742 1 90.88 103 TRP B O 1
ATOM 3479 N N . LEU B 1 104 ? 7.004 -0.87 -7.84 1 91.38 104 LEU B N 1
ATOM 3480 C CA . LEU B 1 104 ? 6.328 0.054 -8.75 1 91.38 104 LEU B CA 1
ATOM 3481 C C . LEU B 1 104 ? 5.316 -0.682 -9.617 1 91.38 104 LEU B C 1
ATOM 3483 O O . LEU B 1 104 ? 4.199 -0.199 -9.82 1 91.38 104 LEU B O 1
ATOM 3487 N N . ASP B 1 105 ? 5.688 -1.795 -10.031 1 88.75 105 ASP B N 1
ATOM 3488 C CA . ASP B 1 105 ? 4.82 -2.582 -10.898 1 88.75 105 ASP B CA 1
ATOM 3489 C C . ASP B 1 105 ? 3.529 -2.975 -10.188 1 88.75 105 ASP B C 1
ATOM 3491 O O . ASP B 1 105 ? 2.453 -2.971 -10.789 1 88.75 105 ASP B O 1
ATOM 3495 N N . VAL B 1 106 ? 3.67 -3.238 -8.961 1 85.94 106 VAL B N 1
ATOM 3496 C CA . VAL B 1 106 ? 2.527 -3.74 -8.203 1 85.94 106 VAL B CA 1
ATOM 3497 C C . VAL B 1 106 ? 1.679 -2.57 -7.711 1 85.94 106 VAL B C 1
ATOM 3499 O O . VAL B 1 106 ? 0.45 -2.66 -7.668 1 85.94 106 VAL B O 1
ATOM 3502 N N . THR B 1 107 ? 2.25 -1.459 -7.418 1 87.56 107 THR B N 1
ATOM 3503 C CA . THR B 1 107 ? 1.524 -0.363 -6.785 1 87.56 107 THR B CA 1
ATOM 3504 C C . THR B 1 107 ? 1.096 0.672 -7.82 1 87.56 107 THR B C 1
ATOM 3506 O O . THR B 1 107 ? 0.212 1.49 -7.559 1 87.56 107 THR B O 1
ATOM 3509 N N . LYS B 1 108 ? 1.772 0.717 -8.922 1 89.38 108 LYS B N 1
ATOM 3510 C CA . LYS B 1 108 ? 1.574 1.753 -9.93 1 89.38 108 LYS B CA 1
ATOM 3511 C C . LYS B 1 108 ? 1.689 3.146 -9.32 1 89.38 108 LYS B C 1
ATOM 3513 O O . LYS B 1 108 ? 0.913 4.043 -9.656 1 89.38 108 LYS B O 1
ATOM 3518 N N . SER B 1 109 ? 2.656 3.338 -8.516 1 88.5 109 SER B N 1
ATOM 3519 C CA . SER B 1 109 ? 2.848 4.531 -7.699 1 88.5 109 SER B CA 1
ATOM 3520 C C . SER B 1 109 ? 3.189 5.742 -8.562 1 88.5 109 SER B C 1
ATOM 3522 O O . SER B 1 109 ? 3.779 5.602 -9.633 1 88.5 109 SER B O 1
ATOM 3524 N N . THR B 1 110 ? 2.898 6.941 -7.996 1 90.19 110 THR B N 1
ATOM 3525 C CA . THR B 1 110 ? 3.203 8.211 -8.656 1 90.19 110 THR B CA 1
ATOM 3526 C C . THR B 1 110 ? 4.574 8.727 -8.219 1 90.19 110 THR B C 1
ATOM 3528 O O . THR B 1 110 ? 4.922 9.875 -8.484 1 90.19 110 THR B O 1
ATOM 3531 N N . LEU B 1 111 ? 5.371 7.957 -7.656 1 91.81 111 LEU B N 1
ATOM 3532 C CA . LEU B 1 111 ? 6.656 8.32 -7.07 1 91.81 111 LEU B CA 1
ATOM 3533 C C . LEU B 1 111 ? 7.508 9.102 -8.07 1 91.81 111 LEU B C 1
ATOM 3535 O O . LEU B 1 111 ? 8.094 10.133 -7.723 1 91.81 111 LEU B O 1
ATOM 3539 N N . LEU B 1 112 ? 7.508 8.75 -9.312 1 92.12 112 LEU B N 1
ATOM 3540 C CA . LEU B 1 112 ? 8.414 9.297 -10.32 1 92.12 112 LEU B CA 1
ATOM 3541 C C . LEU B 1 112 ? 7.844 10.578 -10.922 1 92.12 112 LEU B C 1
ATOM 3543 O O . LEU B 1 112 ? 8.508 11.234 -11.734 1 92.12 112 LEU B O 1
ATOM 3547 N N . PHE B 1 113 ? 6.645 10.969 -10.477 1 91.88 113 PHE B N 1
ATOM 3548 C CA . PHE B 1 113 ? 6 12.117 -11.117 1 91.88 113 PHE B CA 1
ATOM 3549 C C . PHE B 1 113 ? 5.73 13.219 -10.094 1 91.88 113 PHE B C 1
ATOM 3551 O O . PHE B 1 113 ? 5.074 14.211 -10.414 1 91.88 113 PHE B O 1
ATOM 3558 N N . ALA B 1 114 ? 6.238 13.047 -8.922 1 91.44 114 ALA B N 1
ATOM 3559 C CA . ALA B 1 114 ? 6.047 14.039 -7.871 1 91.44 114 ALA B CA 1
ATOM 3560 C C . ALA B 1 114 ? 7.098 15.148 -7.961 1 91.44 114 ALA B C 1
ATOM 3562 O O . ALA B 1 114 ? 8.203 14.922 -8.469 1 91.44 114 ALA B O 1
ATOM 3563 N N . LYS B 1 115 ? 6.73 16.297 -7.504 1 91.19 115 LYS B N 1
ATOM 3564 C CA . LYS B 1 115 ? 7.691 17.391 -7.348 1 91.19 115 LYS B CA 1
ATOM 3565 C C . LYS B 1 115 ? 8.43 17.281 -6.016 1 91.19 115 LYS B C 1
ATOM 3567 O O . LYS B 1 115 ? 9.531 17.812 -5.867 1 91.19 115 LYS B O 1
ATOM 3572 N N . GLY B 1 116 ? 7.879 16.734 -5.133 1 94.56 116 GLY B N 1
ATOM 3573 C CA . GLY B 1 116 ? 8.383 16.359 -3.824 1 94.56 116 GLY B CA 1
ATOM 3574 C C . GLY B 1 116 ? 7.77 15.086 -3.291 1 94.56 116 GLY B C 1
ATOM 3575 O O . GLY B 1 116 ? 6.66 14.719 -3.678 1 94.56 116 GLY B O 1
ATOM 3576 N N . VAL B 1 117 ? 8.523 14.398 -2.42 1 96.19 117 VAL B N 1
ATOM 3577 C CA . VAL B 1 117 ? 8.055 13.094 -1.97 1 96.19 117 VAL B CA 1
ATOM 3578 C C . VAL B 1 117 ? 8.133 13.016 -0.447 1 96.19 117 VAL B C 1
ATOM 3580 O O . VAL B 1 117 ? 9.109 13.453 0.156 1 96.19 117 VAL B O 1
ATOM 3583 N N . ILE B 1 118 ? 7.094 12.508 0.139 1 97.81 118 ILE B N 1
ATOM 3584 C CA . ILE B 1 118 ? 7.09 12.117 1.543 1 97.81 118 ILE B CA 1
ATOM 3585 C C . ILE B 1 118 ? 6.91 10.602 1.651 1 97.81 118 ILE B C 1
ATOM 3587 O O . ILE B 1 118 ? 5.871 10.062 1.261 1 97.81 118 ILE B O 1
ATOM 3591 N N . MET B 1 119 ? 7.902 9.938 2.135 1 96.94 119 MET B N 1
ATOM 3592 C CA . MET B 1 119 ? 7.848 8.492 2.309 1 96.94 119 MET B CA 1
ATOM 3593 C C . MET B 1 119 ? 7.465 8.133 3.74 1 96.94 119 MET B C 1
ATOM 3595 O O . MET B 1 119 ? 8.055 8.641 4.691 1 96.94 119 MET B O 1
ATOM 3599 N N . VAL B 1 120 ? 6.488 7.285 3.848 1 96.75 120 VAL B N 1
ATOM 3600 C CA . VAL B 1 120 ? 6.055 6.836 5.164 1 96.75 120 VAL B CA 1
ATOM 3601 C C . VAL B 1 120 ? 6.09 5.312 5.23 1 96.75 120 VAL B C 1
ATOM 3603 O O . VAL B 1 120 ? 6.105 4.641 4.195 1 96.75 120 VAL B O 1
ATOM 3606 N N . GLU B 1 121 ? 6.035 4.742 6.395 1 92.62 121 GLU B N 1
ATOM 3607 C CA . GLU B 1 121 ? 6.203 3.307 6.594 1 92.62 121 GLU B CA 1
ATOM 3608 C C . GLU B 1 121 ? 4.887 2.564 6.379 1 92.62 121 GLU B C 1
ATOM 3610 O O . GLU B 1 121 ? 4.867 1.48 5.789 1 92.62 121 GLU B O 1
ATOM 3615 N N . GLY B 1 122 ? 3.844 3.191 6.789 1 91.88 122 GLY B N 1
ATOM 3616 C CA . GLY B 1 122 ? 2.611 2.42 6.809 1 91.88 122 GLY B CA 1
ATOM 3617 C C . GLY B 1 122 ? 1.406 3.211 6.336 1 91.88 122 GLY B C 1
ATOM 3618 O O . GLY B 1 122 ? 1.5 4.418 6.109 1 91.88 122 GLY B O 1
ATOM 3619 N N . ILE B 1 123 ? 0.267 2.482 6.27 1 91.25 123 ILE B N 1
ATOM 3620 C CA . ILE B 1 123 ? -0.968 3.027 5.715 1 91.25 123 ILE B CA 1
ATOM 3621 C C . ILE B 1 123 ? -1.559 4.055 6.684 1 91.25 123 ILE B C 1
ATOM 3623 O O . ILE B 1 123 ? -2.164 5.039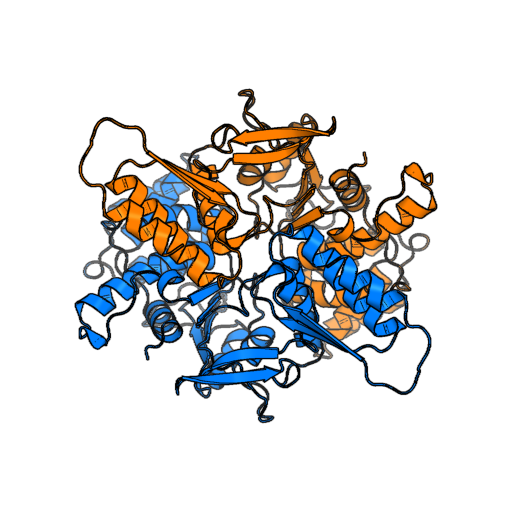 6.258 1 91.25 123 ILE B O 1
ATOM 3627 N N . ALA B 1 124 ? -1.359 3.877 7.957 1 94.12 124 ALA B N 1
ATOM 3628 C CA . ALA B 1 124 ? -1.887 4.816 8.945 1 94.12 124 ALA B CA 1
ATOM 3629 C C . ALA B 1 124 ? -1.355 6.227 8.695 1 94.12 124 ALA B C 1
ATOM 3631 O O . ALA B 1 124 ? -2.125 7.188 8.664 1 94.12 124 ALA B O 1
ATOM 3632 N N . GLU B 1 125 ? -0.062 6.34 8.5 1 96.38 125 GLU B N 1
ATOM 3633 C CA . GLU B 1 125 ? 0.538 7.629 8.172 1 96.38 125 GLU B CA 1
ATOM 3634 C C . GLU B 1 125 ? -0.014 8.188 6.863 1 96.38 125 GLU B C 1
ATOM 3636 O O . GLU B 1 125 ? -0.418 9.344 6.797 1 96.38 125 GLU B O 1
ATOM 3641 N N . ALA B 1 126 ? -0.054 7.32 5.918 1 94.81 126 ALA B N 1
ATOM 3642 C CA . ALA B 1 126 ? -0.465 7.754 4.586 1 94.81 126 ALA B CA 1
ATOM 3643 C C . ALA B 1 126 ? -1.865 8.359 4.609 1 94.81 126 ALA B C 1
ATOM 3645 O O . ALA B 1 126 ? -2.143 9.328 3.898 1 94.81 126 ALA B O 1
ATOM 3646 N N . LEU B 1 127 ? -2.717 7.836 5.426 1 94.88 127 LEU B N 1
ATOM 3647 C CA . LEU B 1 127 ? -4.109 8.273 5.473 1 94.88 127 LEU B CA 1
ATOM 3648 C C . LEU B 1 127 ? -4.238 9.594 6.223 1 94.88 127 LEU B C 1
ATOM 3650 O O . LEU B 1 127 ? -5.062 10.438 5.863 1 94.88 127 LEU B O 1
ATOM 3654 N N . VAL B 1 128 ? -3.457 9.812 7.23 1 97.56 128 VAL B N 1
ATOM 3655 C CA . VAL B 1 128 ? -3.641 10.953 8.125 1 97.56 128 VAL B CA 1
ATOM 3656 C C . VAL B 1 128 ? -2.764 12.117 7.664 1 97.56 128 VAL B C 1
ATOM 3658 O O . VAL B 1 128 ? -3.107 13.281 7.871 1 97.56 128 VAL B O 1
ATOM 3661 N N . PHE B 1 129 ? -1.695 11.859 7.012 1 97.69 129 PHE B N 1
ATOM 3662 C CA . PHE B 1 129 ? -0.63 12.812 6.734 1 97.69 129 PHE B CA 1
ATOM 3663 C C . PHE B 1 129 ? -1.163 14.008 5.945 1 97.69 129 PHE B C 1
ATOM 3665 O O . PHE B 1 129 ? -0.827 15.156 6.242 1 97.69 129 PHE B O 1
ATOM 3672 N N . PRO B 1 130 ? -2.033 13.781 4.949 1 95.81 130 PRO B N 1
ATOM 3673 C CA . PRO B 1 130 ? -2.547 14.922 4.191 1 95.81 130 PRO B CA 1
ATOM 3674 C C . PRO B 1 130 ? -3.268 15.945 5.07 1 95.81 130 PRO B C 1
ATOM 3676 O O . PRO B 1 130 ? -3.127 17.156 4.867 1 95.81 130 PRO B O 1
ATOM 3679 N N . GLU B 1 131 ? -4.004 15.438 6.035 1 96.81 131 GLU B N 1
ATOM 3680 C CA . GLU B 1 131 ? -4.723 16.344 6.934 1 96.81 131 GLU B CA 1
ATOM 3681 C C . GLU B 1 131 ? -3.766 17.078 7.859 1 96.81 131 GLU B C 1
ATOM 3683 O O . GLU B 1 131 ? -3.977 18.25 8.172 1 96.81 131 GLU B O 1
ATOM 3688 N N . LEU B 1 132 ? -2.736 16.438 8.328 1 98.12 132 LEU B N 1
ATOM 3689 C CA . LEU B 1 132 ? -1.719 17.094 9.141 1 98.12 132 LEU B CA 1
ATOM 3690 C C . LEU B 1 132 ? -0.963 18.141 8.328 1 98.12 132 LEU B C 1
ATOM 3692 O O . LEU B 1 132 ? -0.7 19.25 8.82 1 98.12 132 LEU B O 1
ATOM 3696 N N . ALA B 1 133 ? -0.642 17.766 7.141 1 97.94 133 ALA B N 1
ATOM 3697 C CA . ALA B 1 133 ? 0.096 18.672 6.262 1 97.94 133 ALA B CA 1
ATOM 3698 C C . ALA B 1 133 ? -0.695 19.953 6.004 1 97.94 133 ALA B C 1
ATOM 3700 O O . ALA B 1 133 ? -0.123 21.031 5.957 1 97.94 133 ALA B O 1
ATOM 3701 N N . LYS B 1 134 ? -1.98 19.828 5.82 1 97 134 LYS B N 1
ATOM 3702 C CA . LYS B 1 134 ? -2.834 21 5.621 1 97 134 LYS B CA 1
ATOM 3703 C C . LYS B 1 134 ? -2.68 21.984 6.77 1 97 134 LYS B C 1
ATOM 3705 O O . LYS B 1 134 ? -2.529 23.188 6.539 1 97 134 LYS B O 1
ATOM 3710 N N . ARG B 1 135 ? -2.662 21.484 7.922 1 97.12 135 ARG B N 1
ATOM 3711 C CA . ARG B 1 135 ? -2.52 22.328 9.102 1 97.12 135 ARG B CA 1
ATOM 3712 C C . ARG B 1 135 ? -1.145 22.984 9.141 1 97.12 135 ARG B C 1
ATOM 3714 O O . ARG B 1 135 ? -1.025 24.172 9.484 1 97.12 135 ARG B O 1
ATOM 3721 N N . VAL B 1 136 ? -0.152 22.266 8.812 1 97.62 136 VAL B N 1
ATOM 3722 C CA . VAL B 1 136 ? 1.211 22.797 8.805 1 97.62 136 VAL B CA 1
ATOM 3723 C C . VAL B 1 136 ? 1.324 23.922 7.781 1 97.62 136 VAL B C 1
ATOM 3725 O O . VAL B 1 136 ? 1.893 24.969 8.07 1 97.62 136 VAL B O 1
ATOM 3728 N N . LEU B 1 137 ? 0.8 23.703 6.625 1 97.25 137 LEU B N 1
ATOM 3729 C CA . LEU B 1 137 ? 0.915 24.656 5.527 1 97.25 137 LEU B CA 1
ATOM 3730 C C . LEU B 1 137 ? 0.102 25.922 5.812 1 97.25 137 LEU B C 1
ATOM 3732 O O . LEU B 1 137 ? 0.547 27.031 5.516 1 97.25 137 LEU B O 1
ATOM 3736 N N . ILE B 1 138 ? -1.079 25.719 6.406 1 96.19 138 ILE B N 1
ATOM 3737 C CA . ILE B 1 138 ? -1.895 26.875 6.793 1 96.19 138 ILE B CA 1
ATOM 3738 C C . ILE B 1 138 ? -1.148 27.703 7.828 1 96.19 138 ILE B C 1
ATOM 3740 O O . ILE B 1 138 ? -1.073 28.938 7.707 1 96.19 138 ILE B O 1
ATOM 3744 N N . ASN B 1 139 ? -0.639 27.062 8.781 1 96 139 ASN B N 1
ATOM 3745 C CA . ASN B 1 139 ? 0.118 27.75 9.82 1 96 139 ASN B CA 1
ATOM 3746 C C . ASN B 1 139 ? 1.339 28.469 9.234 1 96 139 ASN B C 1
ATOM 3748 O O . ASN B 1 139 ? 1.649 29.594 9.625 1 96 139 ASN B O 1
ATOM 3752 N N . HIS B 1 140 ? 2.043 27.797 8.359 1 96.69 140 HIS B N 1
ATOM 3753 C CA . HIS B 1 140 ? 3.178 28.406 7.672 1 96.69 140 HIS B CA 1
ATOM 3754 C C . HIS B 1 140 ? 2.764 29.672 6.941 1 96.69 140 HIS B C 1
ATOM 3756 O O . HIS B 1 140 ? 3.445 30.703 7.035 1 96.69 140 HIS B O 1
ATOM 3762 N N . ASN B 1 141 ? 1.686 29.609 6.227 1 96.56 141 ASN B N 1
ATOM 3763 C CA . ASN B 1 141 ? 1.211 30.719 5.41 1 96.56 141 ASN B CA 1
ATOM 3764 C C . ASN B 1 141 ? 0.762 31.906 6.27 1 96.56 141 ASN B C 1
ATOM 3766 O O . ASN B 1 141 ? 0.811 33.062 5.828 1 96.56 141 ASN B O 1
ATOM 3770 N N . ASN B 1 142 ? 0.319 31.641 7.473 1 96 142 ASN B N 1
ATOM 3771 C CA . ASN B 1 142 ? -0.122 32.688 8.391 1 96 142 ASN B CA 1
ATOM 3772 C C . ASN B 1 142 ? 1.04 33.562 8.828 1 96 142 ASN B C 1
ATOM 3774 O O . ASN B 1 142 ? 0.847 34.75 9.141 1 96 142 ASN B O 1
ATOM 3778 N N . ILE B 1 143 ? 2.227 33.062 8.836 1 95.31 143 ILE B N 1
ATOM 3779 C CA . ILE B 1 143 ? 3.367 33.812 9.352 1 95.31 143 ILE B CA 1
ATOM 3780 C C . ILE B 1 143 ? 4.316 34.156 8.211 1 95.31 143 ILE B C 1
ATOM 3782 O O . ILE B 1 143 ? 5.203 35 8.367 1 95.31 143 ILE B O 1
ATOM 3786 N N . ALA B 1 144 ? 4.215 33.5 7.125 1 94.38 144 ALA B N 1
ATOM 3787 C CA . ALA B 1 144 ? 5.121 33.688 5.992 1 94.38 144 ALA B CA 1
ATOM 3788 C C . ALA B 1 144 ? 4.816 34.969 5.23 1 94.38 144 ALA B C 1
ATOM 3790 O O . ALA B 1 144 ? 3.676 35.438 5.219 1 94.38 144 ALA B O 1
ATOM 3791 N N . LYS B 1 145 ? 5.852 35.562 4.562 1 95.56 145 LYS B N 1
ATOM 3792 C CA . LYS B 1 145 ? 5.68 36.656 3.607 1 95.56 145 LYS B CA 1
ATOM 3793 C C . LYS B 1 145 ? 4.922 36.188 2.369 1 95.56 145 LYS B C 1
ATOM 3795 O O . LYS B 1 145 ? 4.918 35 2.057 1 95.56 145 LYS B O 1
ATOM 3800 N N . PRO B 1 146 ? 4.258 37 1.711 1 93.38 146 PRO B N 1
ATOM 3801 C CA . PRO B 1 146 ? 3.447 36.656 0.547 1 93.38 146 PRO B CA 1
ATOM 3802 C C . PRO B 1 146 ? 4.223 35.844 -0.482 1 93.38 146 PRO B C 1
ATOM 3804 O O . PRO B 1 146 ? 3.688 34.875 -1.052 1 93.38 146 PRO B O 1
ATOM 3807 N N . GLU B 1 147 ? 5.496 36.094 -0.686 1 91.75 147 GLU B N 1
ATOM 3808 C CA . GLU B 1 147 ? 6.312 35.406 -1.682 1 91.75 147 GLU B CA 1
ATOM 3809 C C . GLU B 1 147 ? 6.711 34.031 -1.203 1 91.75 147 GLU B C 1
ATOM 3811 O O . GLU B 1 147 ? 7.094 33.156 -2.008 1 91.75 147 GLU B O 1
ATOM 3816 N N . ASP B 1 148 ? 6.535 33.781 0.064 1 93.44 148 ASP B N 1
ATOM 3817 C CA . ASP B 1 148 ? 6.98 32.5 0.654 1 93.44 148 ASP B CA 1
ATOM 3818 C C . ASP B 1 148 ? 5.797 31.594 0.934 1 93.44 148 ASP B C 1
ATOM 3820 O O . ASP B 1 148 ? 5.977 30.469 1.426 1 93.44 148 ASP B O 1
ATOM 3824 N N . LYS B 1 149 ? 4.645 32.062 0.604 1 95.44 149 LYS B N 1
ATOM 3825 C CA . LYS B 1 149 ? 3.447 31.281 0.869 1 95.44 149 LYS B CA 1
ATOM 3826 C C . LYS B 1 149 ? 3.387 30.047 -0.043 1 95.44 149 LYS B C 1
ATOM 3828 O O . LYS B 1 149 ? 3.867 30.094 -1.178 1 95.44 149 LYS B O 1
ATOM 3833 N N . LEU B 1 150 ? 2.865 29 0.484 1 95.31 150 LEU B N 1
ATOM 3834 C CA . LEU B 1 150 ? 2.709 27.719 -0.204 1 95.31 150 LEU B CA 1
ATOM 3835 C C . LEU B 1 150 ? 1.235 27.375 -0.383 1 95.31 150 LEU B C 1
ATOM 3837 O O . LEU B 1 150 ? 0.377 27.922 0.319 1 95.31 150 LEU B O 1
ATOM 3841 N N . PRO B 1 151 ? 0.948 26.531 -1.37 1 93.31 151 PRO B N 1
ATOM 3842 C CA . PRO B 1 151 ? -0.416 26 -1.402 1 93.31 151 PRO B CA 1
ATOM 3843 C C . PRO B 1 151 ? -0.804 25.297 -0.105 1 93.31 151 PRO B C 1
ATOM 3845 O O . PRO B 1 151 ? 0.07 24.844 0.644 1 93.31 151 PRO B O 1
ATOM 3848 N N . VAL B 1 152 ? -2.051 25.094 0.07 1 93.38 152 VAL B N 1
ATOM 3849 C CA . VAL B 1 152 ? -2.533 24.672 1.382 1 93.38 152 VAL B CA 1
ATOM 3850 C C . VAL B 1 152 ? -2.609 23.156 1.441 1 93.38 152 VAL B C 1
ATOM 3852 O O . VAL B 1 152 ? -2.803 22.578 2.514 1 93.38 152 VAL B O 1
ATOM 3855 N N . THR B 1 153 ? -2.496 22.453 0.32 1 93.19 153 THR B N 1
ATOM 3856 C CA . THR B 1 153 ? -2.516 21 0.314 1 93.19 153 THR B CA 1
ATOM 3857 C C . THR B 1 153 ? -1.258 20.438 -0.351 1 93.19 153 THR B C 1
ATOM 3859 O O . THR B 1 153 ? -0.658 21.109 -1.203 1 93.19 153 THR B O 1
ATOM 3862 N N . LEU B 1 154 ? -0.891 19.219 0.022 1 93.75 154 LEU B N 1
ATOM 3863 C CA . LEU B 1 154 ? 0.263 18.562 -0.581 1 93.75 154 LEU B CA 1
ATOM 3864 C C . LEU B 1 154 ? 0.061 18.375 -2.08 1 93.75 154 LEU B C 1
ATOM 3866 O O . LEU B 1 154 ? 0.989 18.578 -2.867 1 93.75 154 LEU B O 1
ATOM 3870 N N . SER B 1 155 ? -1.121 18.062 -2.408 1 88.38 155 SER B N 1
ATOM 3871 C CA . SER B 1 155 ? -1.434 17.844 -3.816 1 88.38 155 SER B CA 1
ATOM 3872 C C . SER B 1 155 ? -1.172 19.109 -4.637 1 88.38 155 SER B C 1
ATOM 3874 O O . SER B 1 155 ? -0.589 19.031 -5.723 1 88.38 155 SER B O 1
ATOM 3876 N N . GLU B 1 156 ? -1.544 20.219 -4.098 1 89.25 156 GLU B N 1
ATOM 3877 C CA . GLU B 1 156 ? -1.343 21.484 -4.793 1 89.25 156 GLU B CA 1
ATOM 3878 C C . GLU B 1 156 ? 0.133 21.875 -4.816 1 89.25 156 GLU B C 1
ATOM 3880 O O . GLU B 1 156 ? 0.572 22.609 -5.703 1 89.25 156 GLU B O 1
ATOM 3885 N N . CYS B 1 157 ? 0.855 21.375 -3.865 1 92.31 157 CYS B N 1
ATOM 3886 C CA . CYS B 1 157 ? 2.295 21.609 -3.836 1 92.31 157 CYS B CA 1
ATOM 3887 C C . CYS B 1 157 ? 3.018 20.656 -4.785 1 92.31 157 CYS B C 1
ATOM 3889 O O . CYS B 1 157 ? 4.223 20.781 -5.004 1 92.31 157 CYS B O 1
ATOM 3891 N N . GLY B 1 158 ? 2.283 19.641 -5.34 1 90.62 158 GLY B N 1
ATOM 3892 C CA . GLY B 1 158 ? 2.9 18.609 -6.172 1 90.62 158 GLY B CA 1
ATOM 3893 C C . GLY B 1 158 ? 3.643 17.562 -5.375 1 90.62 158 GLY B C 1
ATOM 3894 O O . GLY B 1 158 ? 4.52 16.875 -5.902 1 90.62 158 GLY B O 1
ATOM 3895 N N . VAL B 1 159 ? 3.35 17.5 -4.098 1 94.38 159 VAL B N 1
ATOM 3896 C CA . VAL B 1 159 ? 4.039 16.547 -3.217 1 94.38 159 VAL B CA 1
ATOM 3897 C C . VAL B 1 159 ? 3.205 15.281 -3.064 1 94.38 159 VAL B C 1
ATOM 3899 O O . VAL B 1 159 ? 1.995 15.352 -2.832 1 94.38 159 VAL B O 1
ATOM 3902 N N . SER B 1 160 ? 3.838 14.102 -3.232 1 93.5 160 SER B N 1
ATOM 3903 C CA . SER B 1 160 ? 3.162 12.812 -3.084 1 93.5 160 SER B CA 1
ATOM 3904 C C . SER B 1 160 ? 3.574 12.125 -1.789 1 93.5 160 SER B C 1
ATOM 3906 O O . SER B 1 160 ? 4.75 12.141 -1.416 1 93.5 160 SER B O 1
ATOM 3908 N N . VAL B 1 161 ? 2.551 11.633 -1.1 1 95.44 161 VAL B N 1
ATOM 3909 C CA . VAL B 1 161 ? 2.809 10.766 0.046 1 95.44 161 VAL B CA 1
ATOM 3910 C C . VAL B 1 161 ? 2.889 9.312 -0.413 1 95.44 161 VAL B C 1
ATOM 3912 O O . VAL B 1 161 ? 1.933 8.781 -0.984 1 95.44 161 VAL B O 1
ATOM 3915 N N . ILE B 1 162 ? 4.016 8.688 -0.19 1 94.62 162 ILE B N 1
ATOM 3916 C CA . ILE B 1 162 ? 4.27 7.336 -0.665 1 94.62 162 ILE B CA 1
ATOM 3917 C C . ILE B 1 162 ? 4.355 6.379 0.524 1 94.62 162 ILE B C 1
ATOM 3919 O O . ILE B 1 162 ? 5.246 6.504 1.366 1 94.62 162 ILE B O 1
ATOM 3923 N N . ASN B 1 163 ? 3.422 5.441 0.556 1 93.31 163 ASN B N 1
ATOM 3924 C CA . ASN B 1 163 ? 3.449 4.379 1.559 1 93.31 163 ASN B CA 1
ATOM 3925 C C . ASN B 1 163 ? 4.363 3.232 1.136 1 93.31 163 ASN B C 1
ATOM 3927 O O . ASN B 1 163 ? 4.059 2.514 0.182 1 93.31 163 ASN B O 1
ATOM 3931 N N . LEU B 1 164 ? 5.395 2.994 1.871 1 90.38 164 LEU B N 1
ATOM 3932 C CA . LEU B 1 164 ? 6.359 1.963 1.515 1 90.38 164 LEU B CA 1
ATOM 3933 C C . LEU B 1 164 ? 5.867 0.585 1.946 1 90.38 164 LEU B C 1
ATOM 3935 O O . LEU B 1 164 ? 6.383 -0.435 1.481 1 90.38 164 LEU B O 1
ATOM 3939 N N . ASN B 1 165 ? 4.812 0.539 2.85 1 84.75 165 ASN B N 1
ATOM 3940 C CA . ASN B 1 165 ? 4.277 -0.711 3.379 1 84.75 165 ASN B CA 1
ATOM 3941 C C . ASN B 1 165 ? 5.359 -1.538 4.066 1 84.75 165 ASN B C 1
ATOM 3943 O O . ASN B 1 165 ? 5.496 -2.734 3.799 1 84.75 165 ASN B O 1
ATOM 3947 N N . GLY B 1 166 ? 6.195 -0.953 4.82 1 80.44 166 GLY B N 1
ATOM 3948 C CA . GLY B 1 166 ? 7.328 -1.572 5.484 1 80.44 166 GLY B CA 1
ATOM 3949 C C . GLY B 1 166 ? 8.562 -0.684 5.516 1 80.44 166 GLY B C 1
ATOM 3950 O O . GLY B 1 166 ? 8.508 0.476 5.102 1 80.44 166 GLY B O 1
ATOM 3951 N N . ILE B 1 167 ? 9.578 -1.274 6.043 1 74.94 167 ILE B N 1
ATOM 3952 C CA . ILE B 1 167 ? 10.797 -0.491 6.242 1 74.94 167 ILE B CA 1
ATOM 3953 C C . ILE B 1 167 ? 11.773 -0.756 5.098 1 74.94 167 ILE B C 1
ATOM 3955 O O . ILE B 1 167 ? 12.602 -1.668 5.18 1 74.94 167 ILE B O 1
ATOM 3959 N N . TYR B 1 168 ? 11.633 0.101 4.023 1 86 168 TYR B N 1
ATOM 3960 C CA . TYR B 1 168 ? 12.461 -0.124 2.842 1 86 168 TYR B CA 1
ATOM 3961 C C . TYR B 1 168 ? 13.148 1.163 2.404 1 86 168 TYR B C 1
ATOM 3963 O O . TYR B 1 168 ? 13.359 1.386 1.211 1 86 168 TYR B O 1
ATOM 3971 N N . PHE B 1 169 ? 13.43 1.949 3.375 1 90.31 169 PHE B N 1
ATOM 3972 C CA . PHE B 1 169 ? 13.945 3.277 3.066 1 90.31 169 PHE B CA 1
ATOM 3973 C C . PHE B 1 169 ? 15.273 3.18 2.322 1 90.31 169 PHE B C 1
ATOM 3975 O O . PHE B 1 169 ? 15.547 3.977 1.422 1 90.31 169 PHE B O 1
ATOM 3982 N N . LYS B 1 170 ? 16.031 2.203 2.631 1 88.69 170 LYS B N 1
ATOM 3983 C CA . LYS B 1 170 ? 17.359 2.072 2.02 1 88.69 170 LYS B CA 1
ATOM 3984 C C . LYS B 1 170 ? 17.25 1.919 0.504 1 88.69 170 LYS B C 1
ATOM 3986 O O . LYS B 1 170 ? 18.047 2.49 -0.242 1 88.69 170 LYS B O 1
ATOM 3991 N N . HIS B 1 171 ? 16.25 1.159 0.077 1 90.38 171 HIS B N 1
ATOM 3992 C CA . HIS B 1 171 ? 16.062 0.942 -1.353 1 90.38 171 HIS B CA 1
ATOM 3993 C C . HIS B 1 171 ? 15.625 2.227 -2.051 1 90.38 171 HIS B C 1
ATOM 3995 O O . HIS B 1 171 ? 16.203 2.615 -3.064 1 90.38 171 HIS B O 1
ATOM 4001 N N . PHE B 1 172 ? 14.781 2.953 -1.489 1 93.44 172 PHE B N 1
ATOM 4002 C CA . PHE B 1 172 ? 14.109 4.051 -2.176 1 93.44 172 PHE B CA 1
ATOM 4003 C C . PHE B 1 172 ? 14.891 5.348 -2.018 1 93.44 172 PHE B C 1
ATOM 4005 O O . PHE B 1 172 ? 14.984 6.145 -2.955 1 93.44 172 PHE B O 1
ATOM 4012 N N . MET B 1 173 ? 15.461 5.574 -0.863 1 93.31 173 MET B N 1
ATOM 4013 C CA . MET B 1 173 ? 16.141 6.836 -0.598 1 93.31 173 MET B CA 1
ATOM 4014 C C . MET B 1 173 ? 17.375 6.988 -1.486 1 93.31 173 MET B C 1
ATOM 4016 O O . MET B 1 173 ? 17.781 8.109 -1.803 1 93.31 173 MET B O 1
ATOM 4020 N N . GLN B 1 174 ? 17.938 5.859 -1.917 1 93.69 174 GLN B N 1
ATOM 4021 C CA . GLN B 1 174 ? 19.094 5.887 -2.809 1 93.69 174 GLN B CA 1
ATOM 4022 C C . GLN B 1 174 ? 18.781 6.656 -4.09 1 93.69 174 GLN B C 1
ATOM 4024 O O . GLN B 1 174 ? 19.672 7.254 -4.695 1 93.69 174 GLN B O 1
ATOM 4029 N N . LEU B 1 175 ? 17.547 6.723 -4.5 1 93.94 175 LEU B N 1
ATOM 4030 C CA . LEU B 1 175 ? 17.125 7.457 -5.688 1 93.94 175 LEU B CA 1
ATOM 4031 C C . LEU B 1 175 ? 17.312 8.961 -5.496 1 93.94 175 LEU B C 1
ATOM 4033 O O . LEU B 1 175 ? 17.5 9.695 -6.469 1 93.94 175 LEU B O 1
ATOM 4037 N N . PHE B 1 176 ? 17.312 9.344 -4.23 1 93.38 176 PHE B N 1
ATOM 4038 C CA . PHE B 1 176 ? 17.25 10.773 -3.941 1 93.38 176 PHE B CA 1
ATOM 4039 C C . PHE B 1 176 ? 18.531 11.25 -3.289 1 93.38 176 PHE B C 1
ATOM 4041 O O . PHE B 1 176 ? 18.781 12.453 -3.209 1 93.38 176 PHE B O 1
ATOM 4048 N N . CYS B 1 177 ? 19.25 10.305 -2.766 1 92.31 177 CYS B N 1
ATOM 4049 C CA . CYS B 1 177 ? 20.531 10.617 -2.129 1 92.31 177 CYS B CA 1
ATOM 4050 C C . CYS B 1 177 ? 21.516 9.461 -2.283 1 92.31 177 CYS B C 1
ATOM 4052 O O . CYS B 1 177 ? 21.125 8.297 -2.211 1 92.31 177 CYS B O 1
ATOM 4054 N N . ASP B 1 178 ? 22.703 9.773 -2.492 1 90.5 178 ASP B N 1
ATOM 4055 C CA . ASP B 1 178 ? 23.734 8.742 -2.6 1 90.5 178 ASP B CA 1
ATOM 4056 C C . ASP B 1 178 ? 24.094 8.18 -1.227 1 90.5 178 ASP B C 1
ATOM 4058 O O . ASP B 1 178 ? 24.891 8.781 -0.498 1 90.5 178 ASP B O 1
ATOM 4062 N N . LEU B 1 179 ? 23.547 7.043 -0.932 1 87.06 179 LEU B N 1
ATOM 4063 C CA . LEU B 1 179 ? 23.781 6.395 0.353 1 87.06 179 LEU B CA 1
ATOM 4064 C C . LEU B 1 179 ? 25.078 5.582 0.321 1 87.06 179 LEU B C 1
ATOM 4066 O O . LEU B 1 179 ? 25.562 5.137 1.364 1 87.06 179 LEU B O 1
ATOM 4070 N N . THR B 1 180 ? 25.656 5.359 -0.812 1 82.31 180 THR B N 1
ATOM 4071 C CA . THR B 1 180 ? 26.812 4.5 -0.993 1 82.31 180 THR B CA 1
ATOM 4072 C C . THR B 1 180 ? 28.094 5.328 -1.058 1 82.31 180 THR B C 1
ATOM 4074 O O . THR B 1 180 ? 29.203 4.781 -1.017 1 82.31 180 THR B O 1
ATOM 4077 N N . ASP B 1 181 ? 28.125 6.57 -1.143 1 78.25 181 ASP B N 1
ATOM 4078 C CA . ASP B 1 181 ? 29.266 7.473 -1.268 1 78.25 181 ASP B CA 1
ATOM 4079 C C . ASP B 1 181 ? 30.031 7.219 -2.568 1 78.25 181 ASP B C 1
ATOM 4081 O O . ASP B 1 181 ? 31.25 7.285 -2.598 1 78.25 181 ASP B O 1
ATOM 4085 N N . LYS B 1 182 ? 29.438 6.789 -3.623 1 81.75 182 LYS B N 1
ATOM 4086 C CA . LYS B 1 182 ? 30.078 6.496 -4.902 1 81.75 182 LYS B CA 1
ATOM 4087 C C . LYS B 1 182 ? 29.828 7.613 -5.91 1 81.75 182 LYS B C 1
ATOM 4089 O O . LYS B 1 182 ? 30.031 7.434 -7.113 1 81.75 182 LYS B O 1
ATOM 4094 N N . ASN B 1 183 ? 29.328 8.703 -5.508 1 85.81 183 ASN B N 1
ATOM 4095 C CA . ASN B 1 183 ? 29.031 9.852 -6.355 1 85.81 183 ASN B CA 1
ATOM 4096 C C . ASN B 1 183 ? 28.031 9.508 -7.441 1 85.81 183 ASN B C 1
ATOM 4098 O O . ASN B 1 183 ? 28.234 9.82 -8.617 1 85.81 183 ASN B O 1
ATOM 4102 N N . SER B 1 184 ? 27.062 8.828 -7.051 1 90.12 184 SER B N 1
ATOM 4103 C CA . SER B 1 184 ? 25.984 8.477 -7.957 1 90.12 184 SER B CA 1
ATOM 4104 C C . SER B 1 184 ? 25.016 9.641 -8.164 1 90.12 184 SER B C 1
ATOM 4106 O O . SER B 1 184 ? 24.984 10.57 -7.355 1 90.12 184 SER B O 1
ATOM 4108 N N . ASP B 1 185 ? 24.328 9.641 -9.297 1 91.88 185 ASP B N 1
ATOM 4109 C CA . ASP B 1 185 ? 23.297 10.648 -9.547 1 91.88 185 ASP B CA 1
ATOM 4110 C C . ASP B 1 185 ? 22.109 10.469 -8.609 1 91.88 185 ASP B C 1
ATOM 4112 O O . ASP B 1 185 ? 21.953 9.422 -7.977 1 91.88 185 ASP B O 1
ATOM 4116 N N . SER B 1 186 ? 21.375 11.523 -8.43 1 92.69 186 SER B N 1
ATOM 4117 C CA . SER B 1 186 ? 20.141 11.5 -7.652 1 92.69 186 SER B CA 1
ATOM 4118 C C . SER B 1 186 ? 19.047 12.328 -8.32 1 92.69 186 SER B C 1
ATOM 4120 O O . SER B 1 186 ? 19.344 13.258 -9.078 1 92.69 186 SER B O 1
ATOM 4122 N N . LEU B 1 187 ? 17.859 11.906 -8.141 1 93.44 187 LEU B N 1
ATOM 4123 C CA . LEU B 1 187 ? 16.75 12.727 -8.609 1 93.44 187 LEU B CA 1
ATOM 4124 C C . LEU B 1 187 ? 16.781 14.109 -7.953 1 93.44 187 LEU B C 1
ATOM 4126 O O . LEU B 1 187 ? 17.031 14.219 -6.75 1 93.44 187 LEU B O 1
ATOM 4130 N N . PRO B 1 188 ? 16.594 15.094 -8.727 1 92.38 188 PRO B N 1
ATOM 4131 C CA . PRO B 1 188 ? 16.672 16.453 -8.188 1 92.38 188 PRO B CA 1
ATOM 4132 C C . PRO B 1 188 ? 15.367 16.891 -7.508 1 92.38 188 PRO B C 1
ATOM 4134 O O . PRO B 1 188 ? 14.828 17.953 -7.824 1 92.38 188 PRO B O 1
ATOM 4137 N N . LEU B 1 189 ? 14.82 16.078 -6.68 1 92.94 189 LEU B N 1
ATOM 4138 C CA . LEU B 1 189 ? 13.578 16.328 -5.957 1 92.94 189 LEU B CA 1
ATOM 4139 C C . LEU B 1 189 ? 13.789 16.172 -4.453 1 92.94 189 LEU B C 1
ATOM 4141 O O . LEU B 1 189 ? 14.578 15.336 -4.012 1 92.94 189 LEU B O 1
ATOM 4145 N N . ARG B 1 190 ? 13.047 16.953 -3.725 1 95.06 190 ARG B N 1
ATOM 4146 C CA . ARG B 1 190 ? 13.125 16.859 -2.27 1 95.06 190 ARG B CA 1
ATOM 4147 C C . ARG B 1 190 ? 12.344 15.648 -1.761 1 95.06 190 ARG B C 1
ATOM 4149 O O . ARG B 1 190 ? 11.195 15.43 -2.152 1 95.06 190 ARG B O 1
ATOM 4156 N N . CYS B 1 191 ? 13.023 14.906 -0.996 1 96.75 191 CYS B N 1
ATOM 4157 C CA . CYS B 1 191 ? 12.43 13.711 -0.405 1 96.75 191 CYS B CA 1
ATOM 4158 C C . CYS B 1 191 ? 12.539 13.742 1.115 1 96.75 191 CYS B C 1
ATOM 4160 O O . CYS B 1 191 ? 13.625 13.945 1.661 1 96.75 191 CYS B O 1
ATOM 4162 N N . ALA B 1 192 ? 11.406 13.602 1.769 1 98 192 ALA B N 1
ATOM 4163 C CA . ALA B 1 192 ? 11.359 13.445 3.221 1 98 192 ALA B CA 1
ATOM 4164 C C . ALA B 1 192 ? 10.836 12.07 3.613 1 98 192 ALA B C 1
ATOM 4166 O O . ALA B 1 192 ? 9.773 11.648 3.146 1 98 192 ALA B O 1
ATOM 4167 N N . GLY B 1 193 ? 11.609 11.367 4.406 1 97.5 193 GLY B N 1
ATOM 4168 C CA . GLY B 1 193 ? 11.141 10.117 4.984 1 97.5 193 GLY B CA 1
ATOM 4169 C C . GLY B 1 193 ? 10.773 10.234 6.449 1 97.5 193 GLY B C 1
ATOM 4170 O O . GLY B 1 193 ? 11.375 11.023 7.188 1 97.5 193 GLY B O 1
ATOM 4171 N N . LEU B 1 194 ? 9.766 9.539 6.852 1 97.81 194 LEU B N 1
ATOM 4172 C CA . LEU B 1 194 ? 9.383 9.422 8.258 1 97.81 194 LEU B CA 1
ATOM 4173 C C . LEU B 1 194 ? 9.383 7.961 8.695 1 97.81 194 LEU B C 1
ATOM 4175 O O . LEU B 1 194 ? 8.703 7.125 8.102 1 97.81 194 LEU B O 1
ATOM 4179 N N . THR B 1 195 ? 10.156 7.629 9.703 1 96.12 195 THR B N 1
ATOM 4180 C CA . THR B 1 195 ? 10.219 6.273 10.234 1 96.12 195 THR B CA 1
ATOM 4181 C C . THR B 1 195 ? 9.984 6.273 11.742 1 96.12 195 THR B C 1
ATOM 4183 O O . THR B 1 195 ? 10.211 7.285 12.406 1 96.12 195 THR B O 1
ATOM 4186 N N . ASP B 1 196 ? 9.469 5.16 12.219 1 95.38 196 ASP B N 1
ATOM 4187 C CA . ASP B 1 196 ? 9.266 5.016 13.656 1 95.38 196 ASP B CA 1
ATOM 4188 C C . ASP B 1 196 ? 10.578 4.719 14.367 1 95.38 196 ASP B C 1
ATOM 4190 O O . ASP B 1 196 ? 11.461 4.055 13.812 1 95.38 196 ASP B O 1
ATOM 4194 N N . ASN B 1 197 ? 10.703 5.207 15.562 1 95.38 197 ASN B N 1
ATOM 4195 C CA . ASN B 1 197 ? 11.844 4.902 16.422 1 95.38 197 ASN B CA 1
ATOM 4196 C C . ASN B 1 197 ? 11.805 3.459 16.906 1 95.38 197 ASN B C 1
ATOM 4198 O O . ASN B 1 197 ? 12.844 2.793 16.969 1 95.38 197 ASN B O 1
ATOM 4202 N N . ASP B 1 198 ? 10.672 2.953 17.281 1 91.19 198 ASP B N 1
ATOM 4203 C CA . ASP B 1 198 ? 10.438 1.591 17.75 1 91.19 198 ASP B CA 1
ATOM 4204 C C . ASP B 1 198 ? 11.438 1.202 18.828 1 91.19 198 ASP B C 1
ATOM 4206 O O . ASP B 1 198 ? 12.227 0.271 18.641 1 91.19 198 ASP B O 1
ATOM 4210 N N . PRO B 1 199 ? 11.281 1.811 19.969 1 90.56 199 PRO B N 1
ATOM 4211 C CA . PRO B 1 199 ? 12.242 1.493 21.016 1 90.56 199 PRO B CA 1
ATOM 4212 C C . PRO B 1 199 ? 12.102 0.061 21.531 1 90.56 199 PRO B C 1
ATOM 4214 O O . PRO B 1 199 ? 11.07 -0.58 21.312 1 90.56 199 PRO B O 1
ATOM 4217 N N . ASP B 1 200 ? 13.211 -0.42 22.125 1 81.44 200 ASP B N 1
ATOM 4218 C CA . ASP B 1 200 ? 13.203 -1.723 22.781 1 81.44 200 ASP B CA 1
ATOM 4219 C C . ASP B 1 200 ? 12.273 -1.718 23.984 1 81.44 200 ASP B C 1
ATOM 4221 O O . ASP B 1 200 ? 12.531 -1.031 24.984 1 81.44 200 ASP B O 1
ATOM 4225 N N . SER B 1 201 ? 11.305 -2.436 23.922 1 74 201 SER B N 1
ATOM 4226 C CA . SER B 1 201 ? 10.281 -2.463 24.969 1 74 201 SER B CA 1
ATOM 4227 C C . SER B 1 201 ? 10.875 -2.904 26.312 1 74 201 SER B C 1
ATOM 4229 O O . SER B 1 201 ? 10.352 -2.553 27.375 1 74 201 SER B O 1
ATOM 4231 N N . GLU B 1 202 ? 11.82 -3.646 26.219 1 71.38 202 GLU B N 1
ATOM 4232 C CA . GLU B 1 202 ? 12.438 -4.141 27.453 1 71.38 202 GLU B CA 1
ATOM 4233 C C . GLU B 1 202 ? 13.148 -3.018 28.203 1 71.38 202 GLU B C 1
ATOM 4235 O O . GLU B 1 202 ? 13.289 -3.076 29.422 1 71.38 202 GLU B O 1
ATOM 4240 N N . LYS B 1 203 ? 13.477 -2.021 27.562 1 72 203 LYS B N 1
ATOM 4241 C CA . LYS B 1 203 ? 14.234 -0.94 28.172 1 72 203 LYS B CA 1
ATOM 4242 C C . LYS B 1 203 ? 13.32 0.211 28.594 1 72 203 LYS B C 1
ATOM 4244 O O . LYS B 1 203 ? 13.375 0.677 29.734 1 72 203 LYS B O 1
ATOM 4249 N N . LEU B 1 204 ? 12.547 0.669 27.578 1 80.12 204 LEU B N 1
ATOM 4250 C CA . LEU B 1 204 ? 11.609 1.755 27.844 1 80.12 204 LEU B CA 1
ATOM 4251 C C . LEU B 1 204 ? 10.398 1.653 26.922 1 80.12 204 LEU B C 1
ATOM 4253 O O . LEU B 1 204 ? 10.508 1.892 25.719 1 80.12 204 LEU B O 1
ATOM 4257 N N . GLU B 1 205 ? 9.344 1.497 27.516 1 87.12 205 GLU B N 1
ATOM 4258 C CA . GLU B 1 205 ? 8.117 1.263 26.75 1 87.12 205 GLU B CA 1
ATOM 4259 C C . GLU B 1 205 ? 7.375 2.568 26.484 1 87.12 205 GLU B C 1
ATOM 4261 O O . GLU B 1 205 ? 6.645 2.686 25.5 1 87.12 205 GLU B O 1
ATOM 4266 N N . LYS B 1 206 ? 7.605 3.559 27.391 1 94.88 206 LYS B N 1
ATOM 4267 C CA . LYS B 1 206 ? 6.852 4.805 27.312 1 94.88 206 LYS B CA 1
ATOM 4268 C C . LYS B 1 206 ? 7.785 6.012 27.312 1 94.88 206 LYS B C 1
ATOM 4270 O O . LYS B 1 206 ? 7.828 6.773 28.281 1 94.88 206 LYS B O 1
ATOM 4275 N N . PRO B 1 207 ? 8.453 6.227 26.188 1 95.06 207 PRO B N 1
ATOM 4276 C CA . PRO B 1 207 ? 9.391 7.348 26.109 1 95.06 207 PRO B CA 1
ATOM 4277 C C . PRO B 1 207 ? 8.695 8.703 26.078 1 95.06 207 PRO B C 1
ATOM 4279 O O . PRO B 1 207 ? 7.551 8.805 25.625 1 95.06 207 PRO B O 1
ATOM 4282 N N . THR B 1 208 ? 9.305 9.75 26.625 1 94.81 208 THR B N 1
ATOM 4283 C CA . THR B 1 208 ? 8.867 11.141 26.578 1 94.81 208 THR B CA 1
ATOM 4284 C C . THR B 1 208 ? 9.961 12.031 26 1 94.81 208 THR B C 1
ATOM 4286 O O . THR B 1 208 ? 11.086 11.57 25.766 1 94.81 208 THR B O 1
ATOM 4289 N N . LYS B 1 209 ? 9.617 13.25 25.688 1 91.62 209 LYS B N 1
ATOM 4290 C CA . LYS B 1 209 ? 10.594 14.188 25.141 1 91.62 209 LYS B CA 1
ATOM 4291 C C . LYS B 1 209 ? 11.758 14.391 26.109 1 91.62 209 LYS B C 1
ATOM 4293 O O . LYS B 1 209 ? 12.906 14.531 25.672 1 91.62 209 LYS B O 1
ATOM 4298 N N . ASP B 1 210 ? 11.406 14.352 27.328 1 91.81 210 ASP B N 1
ATOM 4299 C CA . ASP B 1 210 ? 12.414 14.547 28.344 1 91.81 210 ASP B CA 1
ATOM 4300 C C . ASP B 1 210 ? 13.188 13.258 28.625 1 91.81 210 ASP B C 1
ATOM 4302 O O . ASP B 1 210 ? 14.297 13.289 29.156 1 91.81 210 ASP B O 1
ATOM 4306 N N . ASN B 1 211 ? 12.609 12.156 28.297 1 92.88 211 ASN B N 1
ATOM 4307 C CA . ASN B 1 211 ? 13.227 10.844 28.469 1 92.88 211 ASN B CA 1
ATOM 4308 C C . ASN B 1 211 ? 13.07 9.992 27.219 1 92.88 211 ASN B C 1
ATOM 4310 O O . ASN B 1 211 ? 12.344 9 27.219 1 92.88 211 ASN B O 1
ATOM 4314 N N . PRO B 1 212 ? 13.867 10.328 26.266 1 92.81 212 PRO B N 1
ATOM 4315 C CA . PRO B 1 212 ? 13.766 9.594 25.016 1 92.81 212 PRO B CA 1
ATOM 4316 C C . PRO B 1 212 ? 14.391 8.203 25.094 1 92.81 212 PRO B C 1
ATOM 4318 O O . PRO B 1 212 ? 15.219 7.941 25.953 1 92.81 212 PRO B O 1
ATOM 4321 N N . ALA B 1 213 ? 13.93 7.324 24.281 1 93.06 213 ALA B N 1
ATOM 4322 C CA . ALA B 1 213 ? 14.469 5.973 24.203 1 93.06 213 ALA B CA 1
ATOM 4323 C C . ALA B 1 213 ? 15.305 5.785 22.953 1 93.06 213 ALA B C 1
ATOM 4325 O O . ALA B 1 213 ? 15.055 6.434 21.922 1 93.06 213 ALA B O 1
ATOM 4326 N N . GLU B 1 214 ? 16.25 4.863 23.062 1 91.5 214 GLU B N 1
ATOM 4327 C CA . GLU B 1 214 ? 17 4.48 21.875 1 91.5 214 GLU B CA 1
ATOM 4328 C C . GLU B 1 214 ? 16.172 3.555 20.984 1 91.5 214 GLU B C 1
ATOM 4330 O O . GLU B 1 214 ? 15.531 2.623 21.469 1 91.5 214 GLU B O 1
ATOM 4335 N N . GLY B 1 215 ? 16.219 3.865 19.75 1 92.12 215 GLY B N 1
ATOM 4336 C CA . GLY B 1 215 ? 15.414 3.111 18.797 1 92.12 215 GLY B CA 1
ATOM 4337 C C . GLY B 1 215 ? 16.125 1.887 18.25 1 92.12 215 GLY B C 1
ATOM 4338 O O . GLY B 1 215 ? 17.359 1.841 18.219 1 92.12 215 GLY B O 1
ATOM 4339 N N . LYS B 1 216 ? 15.344 0.945 17.75 1 88.44 216 LYS B N 1
ATOM 4340 C CA . LYS B 1 216 ? 15.883 -0.281 17.172 1 88.44 216 LYS B CA 1
ATOM 4341 C C . LYS B 1 216 ? 15.602 -0.353 15.664 1 88.44 216 LYS B C 1
ATOM 4343 O O . LYS B 1 216 ? 16.109 -1.24 14.977 1 88.44 216 LYS B O 1
ATOM 4348 N N . ASN B 1 217 ? 14.867 0.55 15.219 1 89.25 217 ASN B N 1
ATOM 4349 C CA . ASN B 1 217 ? 14.523 0.529 13.797 1 89.25 217 ASN B CA 1
ATOM 4350 C C . ASN B 1 217 ? 15.766 0.678 12.922 1 89.25 217 ASN B C 1
ATOM 4352 O O . ASN B 1 217 ? 16.547 1.619 13.094 1 89.25 217 ASN B O 1
ATOM 4356 N N . HIS B 1 218 ? 15.93 -0.124 11.914 1 85.44 218 HIS B N 1
ATOM 4357 C CA . HIS B 1 218 ? 17.109 -0.159 11.062 1 85.44 218 HIS B CA 1
ATOM 4358 C C . HIS B 1 218 ? 17.219 1.099 10.203 1 85.44 218 HIS B C 1
ATOM 4360 O O . HIS B 1 218 ? 18.312 1.505 9.82 1 85.44 218 HIS B O 1
ATOM 4366 N N . ALA B 1 219 ? 16.141 1.689 9.938 1 90.62 219 ALA B N 1
ATOM 4367 C CA . ALA B 1 219 ? 16.125 2.873 9.086 1 90.62 219 ALA B CA 1
ATOM 4368 C C . ALA B 1 219 ? 16.828 4.047 9.758 1 90.62 219 ALA B C 1
ATOM 4370 O O . ALA B 1 219 ? 17.25 4.996 9.086 1 90.62 219 ALA B O 1
ATOM 4371 N N . LEU B 1 220 ? 17 3.971 11.086 1 93.5 220 LEU B N 1
ATOM 4372 C CA . LEU B 1 220 ? 17.562 5.086 11.844 1 93.5 220 LEU B CA 1
ATOM 4373 C C . LEU B 1 220 ? 19.016 5.336 11.445 1 93.5 220 LEU B C 1
ATOM 4375 O O . LEU B 1 220 ? 19.5 6.465 11.539 1 93.5 220 LEU B O 1
ATOM 4379 N N . SER B 1 221 ? 19.656 4.332 11 1 92.38 221 SER B N 1
ATOM 4380 C CA . SER B 1 221 ? 21.047 4.457 10.602 1 92.38 221 SER B CA 1
ATOM 4381 C C . SER B 1 221 ? 21.203 5.324 9.359 1 92.38 221 SER B C 1
ATOM 4383 O O . SER B 1 221 ? 22.297 5.785 9.039 1 92.38 221 SER B O 1
ATOM 4385 N N . LEU B 1 222 ? 20.125 5.59 8.641 1 93.81 222 LEU B N 1
ATOM 4386 C CA . LEU B 1 222 ? 20.156 6.332 7.383 1 93.81 222 LEU B CA 1
ATOM 4387 C C . LEU B 1 222 ? 20 7.828 7.625 1 93.81 222 LEU B C 1
ATOM 4389 O O . LEU B 1 222 ? 20.203 8.633 6.715 1 93.81 222 LEU B O 1
ATOM 4393 N N . ILE B 1 223 ? 19.672 8.234 8.852 1 95.19 223 ILE B N 1
ATOM 4394 C CA . ILE B 1 223 ? 19.328 9.617 9.156 1 95.19 223 ILE B CA 1
ATOM 4395 C C . ILE B 1 223 ? 20.516 10.531 8.883 1 95.19 223 ILE B C 1
ATOM 4397 O O . ILE B 1 223 ? 20.391 11.547 8.203 1 95.19 223 ILE B O 1
ATOM 4401 N N . ASP B 1 224 ? 21.625 10.141 9.344 1 94 224 ASP B N 1
ATOM 4402 C CA . ASP B 1 224 ? 22.812 10.977 9.195 1 94 224 ASP B CA 1
ATOM 4403 C C . ASP B 1 224 ? 23.234 11.078 7.73 1 94 224 ASP B C 1
ATOM 4405 O O . ASP B 1 224 ? 23.656 12.148 7.273 1 94 224 ASP B O 1
ATOM 4409 N N . LYS B 1 225 ? 23.109 10.016 7.02 1 91.88 225 LYS B N 1
ATOM 4410 C CA . LYS B 1 225 ? 23.453 10.031 5.598 1 91.88 225 LYS B CA 1
ATOM 4411 C C . LYS B 1 225 ? 22.484 10.906 4.809 1 91.88 225 LYS B C 1
ATOM 4413 O O . LYS B 1 225 ? 22.891 11.648 3.918 1 91.88 225 LYS B O 1
ATOM 4418 N N . ALA B 1 226 ? 21.25 10.812 5.133 1 93.62 226 ALA B N 1
ATOM 4419 C CA . ALA B 1 226 ? 20.234 11.609 4.461 1 93.62 226 ALA B CA 1
ATOM 4420 C C . ALA B 1 226 ? 20.453 13.102 4.703 1 93.62 226 ALA B C 1
ATOM 4422 O O . ALA B 1 226 ? 20.25 13.914 3.801 1 93.62 226 ALA B O 1
ATOM 4423 N N . LYS B 1 227 ? 20.906 13.391 5.863 1 92.75 227 LYS B N 1
ATOM 4424 C CA . LYS B 1 227 ? 21.109 14.789 6.254 1 92.75 227 LYS B CA 1
ATOM 4425 C C . LYS B 1 227 ? 22.219 15.438 5.418 1 92.75 227 LYS B C 1
ATOM 4427 O O . LYS B 1 227 ? 22.203 16.656 5.219 1 92.75 227 LYS B O 1
ATOM 4432 N N . LYS B 1 228 ? 23.078 14.711 4.922 1 90.31 228 LYS B N 1
ATOM 4433 C CA . LYS B 1 228 ? 24.203 15.219 4.145 1 90.31 228 LYS B CA 1
ATOM 4434 C C . LYS B 1 228 ? 23.781 15.531 2.711 1 90.31 228 LYS B C 1
ATOM 4436 O O . LYS B 1 228 ? 24.469 16.266 2.006 1 90.31 228 LYS B O 1
ATOM 4441 N N . SER B 1 229 ? 22.703 14.992 2.32 1 90.56 229 SER B N 1
ATOM 4442 C CA . SER B 1 229 ? 22.203 15.219 0.968 1 90.56 229 SER B CA 1
ATOM 4443 C C . SER B 1 229 ? 21.453 16.531 0.871 1 90.56 229 SER B C 1
ATOM 4445 O O . SER B 1 229 ? 20.781 16.938 1.821 1 90.56 229 SER B O 1
ATOM 4447 N N . PRO B 1 230 ? 21.531 17.188 -0.224 1 89.25 230 PRO B N 1
ATOM 4448 C CA . PRO B 1 230 ? 20.75 18.406 -0.402 1 89.25 230 PRO B CA 1
ATOM 4449 C C . PRO B 1 230 ? 19.266 18.125 -0.627 1 89.25 230 PRO B C 1
ATOM 4451 O O . PRO B 1 230 ? 18.438 19.031 -0.496 1 89.25 230 PRO B O 1
ATOM 4454 N N . ASN B 1 231 ? 18.906 16.922 -0.914 1 91.69 231 ASN B N 1
ATOM 4455 C CA . ASN B 1 231 ? 17.531 16.672 -1.367 1 91.69 231 ASN B CA 1
ATOM 4456 C C . ASN B 1 231 ? 16.812 15.703 -0.443 1 91.69 231 ASN B C 1
ATOM 4458 O O . ASN B 1 231 ? 15.609 15.469 -0.605 1 91.69 231 ASN B O 1
ATOM 4462 N N . CYS B 1 232 ? 17.484 15.219 0.525 1 95.12 232 CYS B N 1
ATOM 4463 C CA . CYS B 1 232 ? 16.844 14.148 1.284 1 95.12 232 CYS B CA 1
ATOM 4464 C C . CYS B 1 232 ? 16.938 14.414 2.781 1 95.12 232 CYS B C 1
ATOM 4466 O O . CYS B 1 232 ? 17.938 14.945 3.266 1 95.12 232 CYS B O 1
ATOM 4468 N N . ARG B 1 233 ? 15.883 14.109 3.467 1 97.19 233 ARG B N 1
ATOM 4469 C CA . ARG B 1 233 ? 15.836 14.109 4.926 1 97.19 233 ARG B CA 1
ATOM 4470 C C . ARG B 1 233 ? 15.062 12.906 5.445 1 97.19 233 ARG B C 1
ATOM 4472 O O . ARG B 1 233 ? 14.094 12.469 4.824 1 97.19 233 ARG B O 1
ATOM 4479 N N . LEU B 1 234 ? 15.508 12.344 6.512 1 97.06 234 LEU B N 1
ATOM 4480 C CA . LEU B 1 234 ? 14.805 11.281 7.219 1 97.06 234 LEU B CA 1
ATOM 4481 C C . LEU B 1 234 ? 14.523 11.68 8.664 1 97.06 234 LEU B C 1
ATOM 4483 O O . LEU B 1 234 ? 15.445 12.039 9.398 1 97.06 234 LEU B O 1
ATOM 4487 N N . TYR B 1 235 ? 13.25 11.68 9.023 1 97.44 235 TYR B N 1
ATOM 4488 C CA . TYR B 1 235 ? 12.82 12.078 10.359 1 97.44 235 TYR B CA 1
ATOM 4489 C C . TYR B 1 235 ? 12.305 10.875 11.148 1 97.44 235 TYR B C 1
ATOM 4491 O O . TYR B 1 235 ? 11.812 9.906 10.562 1 97.44 235 TYR B O 1
ATOM 4499 N N . THR B 1 236 ? 12.445 10.93 12.406 1 96.62 236 THR B N 1
ATOM 4500 C CA . THR B 1 236 ? 11.93 9.883 13.289 1 96.62 236 THR B CA 1
ATOM 4501 C C . THR B 1 236 ? 11.133 10.484 14.438 1 96.62 236 THR B C 1
ATOM 4503 O O . THR B 1 236 ? 11.078 11.711 14.594 1 96.62 236 THR B O 1
ATOM 4506 N N . ASN B 1 237 ? 10.398 9.641 15.125 1 96.44 237 ASN B N 1
ATOM 4507 C CA . ASN B 1 237 ? 9.562 10.039 16.25 1 96.44 237 ASN B CA 1
ATOM 4508 C C . ASN B 1 237 ? 10.062 9.453 17.562 1 96.44 237 ASN B C 1
ATOM 4510 O O . ASN B 1 237 ? 11.211 9 17.641 1 96.44 237 ASN B O 1
ATOM 4514 N N . LEU B 1 238 ? 9.289 9.648 18.688 1 94.94 238 LEU B N 1
ATOM 4515 C CA . LEU B 1 238 ? 9.633 9.133 20 1 94.94 238 LEU B CA 1
ATOM 4516 C C . LEU B 1 238 ? 9.477 7.613 20.047 1 94.94 238 LEU B C 1
ATOM 4518 O O . LEU B 1 238 ? 10.297 6.922 20.656 1 94.94 238 LEU B O 1
ATOM 4522 N N . LYS B 1 239 ? 8.414 7.117 19.484 1 96 239 LYS B N 1
ATOM 4523 C CA . LYS B 1 239 ? 8.125 5.688 19.547 1 96 239 LYS B CA 1
ATOM 4524 C C . LYS B 1 239 ? 7.477 5.211 18.25 1 96 239 LYS B C 1
ATOM 4526 O O . LYS B 1 239 ? 8.141 4.613 17.391 1 96 239 LYS B O 1
ATOM 4531 N N . THR B 1 240 ? 6.203 5.57 18.062 1 96.44 240 THR B N 1
ATOM 4532 C CA . THR B 1 240 ? 5.445 5.266 16.859 1 96.44 240 THR B CA 1
ATOM 4533 C C . THR B 1 240 ? 4.59 6.457 16.438 1 96.44 240 THR B C 1
ATOM 4535 O O . THR B 1 240 ? 4.418 7.406 17.203 1 96.44 240 THR B O 1
ATOM 4538 N N . PHE B 1 241 ? 4.094 6.438 15.242 1 97.75 241 PHE B N 1
ATOM 4539 C CA . PHE B 1 241 ? 3.283 7.508 14.672 1 97.75 241 PHE B CA 1
ATOM 4540 C C . PHE B 1 241 ? 2.098 7.832 15.57 1 97.75 241 PHE B C 1
ATOM 4542 O O . PHE B 1 241 ? 1.895 8.992 15.945 1 97.75 241 PHE B O 1
ATOM 4549 N N . GLU B 1 242 ? 1.344 6.801 16.016 1 97.88 242 GLU B N 1
ATOM 4550 C CA . GLU B 1 242 ? 0.142 6.973 16.828 1 97.88 242 GLU B CA 1
ATOM 4551 C C . GLU B 1 242 ? 0.487 7.484 18.219 1 97.88 242 GLU B C 1
ATOM 4553 O O . GLU B 1 242 ? -0.191 8.367 18.75 1 97.88 242 GLU B O 1
ATOM 4558 N N . TYR B 1 243 ? 1.524 6.941 18.797 1 97.88 243 TYR B N 1
ATOM 4559 C CA . TYR B 1 243 ? 1.966 7.34 20.125 1 97.88 243 TYR B CA 1
ATOM 4560 C C . TYR B 1 243 ? 2.373 8.812 20.141 1 97.88 243 TYR B C 1
ATOM 4562 O O . TYR B 1 243 ? 1.97 9.555 21.031 1 97.88 243 TYR B O 1
ATOM 4570 N N . ASP B 1 244 ? 3.113 9.203 19.188 1 97.81 244 ASP B N 1
ATOM 4571 C CA . ASP B 1 244 ? 3.615 10.578 19.125 1 97.81 244 ASP B CA 1
ATOM 4572 C C . ASP B 1 244 ? 2.477 11.57 18.922 1 97.81 244 ASP B C 1
ATOM 4574 O O . ASP B 1 244 ? 2.488 12.664 19.484 1 97.81 244 ASP B O 1
ATOM 4578 N N . LEU B 1 245 ? 1.523 11.227 18.062 1 98.25 245 LEU B N 1
ATOM 4579 C CA . LEU B 1 245 ? 0.358 12.086 17.891 1 98.25 245 LEU B CA 1
ATOM 4580 C C . LEU B 1 245 ? -0.378 12.266 19.219 1 98.25 245 LEU B C 1
ATOM 4582 O O . LEU B 1 245 ? -0.791 13.375 19.562 1 98.25 245 LEU B O 1
ATOM 4586 N N . ALA B 1 246 ? -0.542 11.172 19.953 1 97.81 246 ALA B N 1
ATOM 4587 C CA . ALA B 1 246 ? -1.26 11.203 21.234 1 97.81 246 ALA B CA 1
ATOM 4588 C C . ALA B 1 246 ? -0.528 12.062 22.25 1 97.81 246 ALA B C 1
ATOM 4590 O O . ALA B 1 246 ? -1.159 12.75 23.062 1 97.81 246 ALA B O 1
ATOM 4591 N N . MET B 1 247 ? 0.778 12.062 22.203 1 96.75 247 MET B N 1
ATOM 4592 C CA . MET B 1 247 ? 1.61 12.766 23.172 1 96.75 247 MET B CA 1
ATOM 4593 C C . MET B 1 247 ? 1.635 14.266 22.891 1 96.75 247 MET B C 1
ATOM 4595 O O . MET B 1 247 ? 1.982 15.062 23.766 1 96.75 247 MET B O 1
ATOM 4599 N N . GLU B 1 248 ? 1.265 14.656 21.672 1 96.25 248 GLU B N 1
ATOM 4600 C CA . GLU B 1 248 ? 1.453 16.031 21.234 1 96.25 248 GLU B CA 1
ATOM 4601 C C . GLU B 1 248 ? 0.292 16.922 21.672 1 96.25 248 GLU B C 1
ATOM 4603 O O . GLU B 1 248 ? -0.866 16.641 21.359 1 96.25 248 GLU B O 1
ATOM 4608 N N . GLY B 1 249 ? 0.611 17.969 22.406 1 93.81 249 GLY B N 1
ATOM 4609 C CA . GLY B 1 249 ? -0.392 18.953 22.812 1 93.81 249 GLY B CA 1
ATOM 4610 C C . GLY B 1 249 ? -1.587 18.328 23.516 1 93.81 249 GLY B C 1
ATOM 4611 O O . GLY B 1 249 ? -1.426 17.547 24.453 1 93.81 249 GLY B O 1
ATOM 4612 N N . GLY B 1 250 ? -2.791 18.703 23.109 1 94.69 250 GLY B N 1
ATOM 4613 C CA . GLY B 1 250 ? -4.027 18.156 23.641 1 94.69 250 GLY B CA 1
ATOM 4614 C C . GLY B 1 250 ? -4.691 17.156 22.719 1 94.69 250 GLY B C 1
ATOM 4615 O O . GLY B 1 250 ? -5.918 17.031 22.719 1 94.69 250 GLY B O 1
ATOM 4616 N N . ASN B 1 251 ? -3.932 16.453 21.875 1 97.44 251 ASN B N 1
ATOM 4617 C CA . ASN B 1 251 ? -4.461 15.602 20.812 1 97.44 251 ASN B CA 1
ATOM 4618 C C . ASN B 1 251 ? -5.301 14.453 21.375 1 97.44 251 ASN B C 1
ATOM 4620 O O . ASN B 1 251 ? -6.16 13.906 20.688 1 97.44 251 ASN B O 1
ATOM 4624 N N . LEU B 1 252 ? -5.02 14.109 22.656 1 97.56 252 LEU B N 1
ATOM 4625 C CA . LEU B 1 252 ? -5.793 13.047 23.281 1 97.56 252 LEU B CA 1
ATOM 4626 C C . LEU B 1 252 ? -7.273 13.422 23.344 1 97.56 252 LEU B C 1
ATOM 4628 O O . LEU B 1 252 ? -8.141 12.547 23.312 1 97.56 252 LEU B O 1
ATOM 4632 N N . ASN B 1 253 ? -7.582 14.727 23.422 1 96.56 253 ASN B N 1
ATOM 4633 C CA . ASN B 1 253 ? -8.961 15.203 23.422 1 96.56 253 ASN B CA 1
ATOM 4634 C C . ASN B 1 253 ? -9.688 14.844 22.125 1 96.56 253 ASN B C 1
ATOM 4636 O O . ASN B 1 253 ? -10.914 14.781 22.094 1 96.56 253 ASN B O 1
ATOM 4640 N N . VAL B 1 254 ? -8.961 14.648 21.109 1 97.44 254 VAL B N 1
ATOM 4641 C CA . VAL B 1 254 ? -9.531 14.328 19.812 1 97.44 254 VAL B CA 1
ATOM 4642 C C . VAL B 1 254 ? -9.445 12.82 19.562 1 97.44 254 VAL B C 1
ATOM 4644 O O . VAL B 1 254 ? -10.414 12.203 19.109 1 97.44 254 VAL B O 1
ATOM 4647 N N . MET B 1 255 ? -8.32 12.18 19.938 1 98.19 255 MET B N 1
ATOM 4648 C CA . MET B 1 255 ? -8.023 10.797 19.578 1 98.19 255 MET B CA 1
ATOM 4649 C C . MET B 1 255 ? -8.859 9.828 20.406 1 98.19 255 MET B C 1
ATOM 4651 O O . MET B 1 255 ? -9.281 8.781 19.922 1 98.19 255 MET B O 1
ATOM 4655 N N . ILE B 1 256 ? -9.086 10.18 21.672 1 97.75 256 ILE B N 1
ATOM 4656 C CA . ILE B 1 256 ? -9.828 9.289 22.562 1 97.75 256 ILE B CA 1
ATOM 4657 C C . ILE B 1 256 ? -11.273 9.172 22.078 1 97.75 256 ILE B C 1
ATOM 4659 O O . ILE B 1 256 ? -11.789 8.062 21.906 1 97.75 256 ILE B O 1
ATOM 4663 N N . PRO B 1 257 ? -11.969 10.305 21.781 1 96.75 257 PRO B N 1
ATOM 4664 C CA . PRO B 1 257 ? -13.328 10.188 21.25 1 96.75 257 PRO B CA 1
ATOM 4665 C C . PRO B 1 257 ? -13.383 9.391 19.938 1 96.75 257 PRO B C 1
ATOM 4667 O O . PRO B 1 257 ? -14.344 8.648 19.703 1 96.75 257 PRO B O 1
ATOM 4670 N N . VAL B 1 258 ? -12.406 9.523 19.062 1 96.75 258 VAL B N 1
ATOM 4671 C CA . VAL B 1 258 ? -12.352 8.773 17.812 1 96.75 258 VAL B CA 1
ATOM 4672 C C . VAL B 1 258 ? -12.289 7.273 18.109 1 96.75 258 VAL B C 1
ATOM 4674 O O . VAL B 1 258 ? -13.016 6.48 17.516 1 96.75 258 VAL B O 1
ATOM 4677 N N . PHE B 1 259 ? -11.469 6.953 19.094 1 97.19 259 PHE B N 1
ATOM 4678 C CA . PHE B 1 259 ? -11.328 5.555 19.484 1 97.19 259 PHE B CA 1
ATOM 4679 C C . PHE B 1 259 ? -12.633 5.02 20.062 1 97.19 259 PHE B C 1
ATOM 4681 O O . PHE B 1 259 ? -13.062 3.916 19.734 1 97.19 259 PHE B O 1
ATOM 4688 N N . LEU B 1 260 ? -13.258 5.789 20.891 1 96.06 260 LEU B N 1
ATOM 4689 C CA . LEU B 1 260 ? -14.492 5.379 21.562 1 96.06 260 LEU B CA 1
ATOM 4690 C C . LEU B 1 260 ? -15.602 5.133 20.547 1 96.06 260 LEU B C 1
ATOM 4692 O O . LEU B 1 260 ? -16.438 4.258 20.734 1 96.06 260 LEU B O 1
ATOM 4696 N N . LYS B 1 261 ? -15.594 5.836 19.453 1 92.88 261 LYS B N 1
ATOM 4697 C CA . LYS B 1 261 ? -16.609 5.664 18.422 1 92.88 261 LYS B CA 1
ATOM 4698 C C . LYS B 1 261 ? -16.391 4.359 17.656 1 92.88 261 LYS B C 1
ATOM 4700 O O . LYS B 1 261 ? -17.328 3.822 17.062 1 92.88 261 LYS B O 1
ATOM 4705 N N . ILE B 1 262 ? -15.18 3.85 17.656 1 90.06 262 ILE B N 1
ATOM 4706 C CA . ILE B 1 262 ? -14.859 2.619 16.938 1 90.06 262 ILE B CA 1
ATOM 4707 C C . ILE B 1 262 ? -15.258 1.411 17.797 1 90.06 262 ILE B C 1
ATOM 4709 O O . ILE B 1 262 ? -15.609 0.359 17.25 1 90.06 262 ILE B O 1
ATOM 4713 N N . LEU B 1 263 ? -15.234 1.6 19.109 1 88.56 263 LEU B N 1
ATOM 4714 C CA . LEU B 1 263 ? -15.555 0.501 20.016 1 88.56 263 LEU B CA 1
ATOM 4715 C C . LEU B 1 263 ? -17.047 0.159 19.938 1 88.56 263 LEU B C 1
ATOM 4717 O O . LEU B 1 263 ? -17.891 1.048 20.031 1 88.56 263 LEU B O 1
ATOM 4721 N N . ASP B 1 264 ? -17.312 -1.03 19.688 1 78.06 264 ASP B N 1
ATOM 4722 C CA . ASP B 1 264 ? -18.688 -1.474 19.578 1 78.06 264 ASP B CA 1
ATOM 4723 C C . ASP B 1 264 ? -19.203 -2.039 20.906 1 78.06 264 ASP B C 1
ATOM 4725 O O . ASP B 1 264 ? -20.406 -2.15 21.109 1 78.06 264 ASP B O 1
ATOM 4729 N N . THR B 1 265 ? -18.266 -2.445 21.844 1 80.44 265 THR B N 1
ATOM 4730 C CA . THR B 1 265 ? -18.688 -3.121 23.062 1 80.44 265 THR B CA 1
ATOM 4731 C C . THR B 1 265 ? -18.562 -2.195 24.266 1 80.44 265 THR B C 1
ATOM 4733 O O . THR B 1 265 ? -17.734 -1.281 24.266 1 80.44 265 THR B O 1
ATOM 4736 N N . ASP B 1 266 ? -19.438 -2.393 25.203 1 81.69 266 ASP B N 1
ATOM 4737 C CA . ASP B 1 266 ? -19.453 -1.598 26.422 1 81.69 266 ASP B CA 1
ATOM 4738 C C . ASP B 1 266 ? -18.672 -2.303 27.547 1 81.69 266 ASP B C 1
ATOM 4740 O O . ASP B 1 266 ? -19.141 -2.357 28.688 1 81.69 266 ASP B O 1
ATOM 4744 N N . GLY B 1 267 ? -17.578 -2.674 27.297 1 88.81 267 GLY B N 1
ATOM 4745 C CA . GLY B 1 267 ? -16.781 -3.398 28.281 1 88.81 267 GLY B CA 1
ATOM 4746 C C . GLY B 1 267 ? -15.844 -2.504 29.062 1 88.81 267 GLY B C 1
ATOM 4747 O O . GLY B 1 267 ? -16.047 -1.289 29.141 1 88.81 267 GLY B O 1
ATOM 4748 N N . ASP B 1 268 ? -14.898 -3.062 29.766 1 91.94 268 ASP B N 1
ATOM 4749 C CA . ASP B 1 268 ? -13.961 -2.398 30.656 1 91.94 268 ASP B CA 1
ATOM 4750 C C . ASP B 1 268 ? -13.094 -1.394 29.906 1 91.94 268 ASP B C 1
ATOM 4752 O O . ASP B 1 268 ? -12.742 -0.34 30.438 1 91.94 268 ASP B O 1
ATOM 4756 N N . ILE B 1 269 ? -12.883 -1.675 28.781 1 93.5 269 ILE B N 1
ATOM 4757 C CA . ILE B 1 269 ? -12.039 -0.793 27.969 1 93.5 269 ILE B CA 1
ATOM 4758 C C . ILE B 1 269 ? -12.758 0.536 27.75 1 93.5 269 ILE B C 1
ATOM 4760 O O . ILE B 1 269 ? -12.164 1.604 27.906 1 93.5 269 ILE B O 1
ATOM 4764 N N . ARG B 1 270 ? -13.992 0.479 27.375 1 94.44 270 ARG B N 1
ATOM 4765 C CA . ARG B 1 270 ? -14.766 1.7 27.156 1 94.44 270 ARG B CA 1
ATOM 4766 C C . ARG B 1 270 ? -14.836 2.535 28.438 1 94.44 270 ARG B C 1
ATOM 4768 O O . ARG B 1 270 ? -14.711 3.76 28.391 1 94.44 270 ARG B O 1
ATOM 4775 N N . LYS B 1 271 ? -15.047 1.911 29.547 1 95.38 271 LYS B N 1
ATOM 4776 C CA . LYS B 1 271 ? -15.109 2.613 30.812 1 95.38 271 LYS B CA 1
ATOM 4777 C C . LYS B 1 271 ? -13.805 3.354 31.109 1 95.38 271 LYS B C 1
ATOM 4779 O O . LYS B 1 271 ? -13.82 4.52 31.5 1 95.38 271 LYS B O 1
ATOM 4784 N N . THR B 1 272 ? -12.766 2.676 30.875 1 96.38 272 THR B N 1
ATOM 4785 C CA . THR B 1 272 ? -11.445 3.262 31.109 1 96.38 272 THR B CA 1
ATOM 4786 C C . THR B 1 272 ? -11.227 4.473 30.203 1 96.38 272 THR B C 1
ATOM 4788 O O . THR B 1 272 ? -10.789 5.527 30.672 1 96.38 272 THR B O 1
ATOM 4791 N N . PHE B 1 273 ? -11.562 4.355 29 1 96.5 273 PHE B N 1
ATOM 4792 C CA . PHE B 1 273 ? -11.281 5.426 28.047 1 96.5 273 PHE B CA 1
ATOM 4793 C C . PHE B 1 273 ? -12.281 6.566 28.203 1 96.5 273 PHE B C 1
ATOM 4795 O O . PHE B 1 273 ? -11.984 7.711 27.859 1 96.5 273 PHE B O 1
ATOM 4802 N N . ASN B 1 274 ? -13.453 6.273 28.734 1 95.94 274 ASN B N 1
ATOM 4803 C CA . ASN B 1 274 ? -14.359 7.355 29.125 1 95.94 274 ASN B CA 1
ATOM 4804 C C . ASN B 1 274 ? -13.773 8.195 30.25 1 95.94 274 ASN B C 1
ATOM 4806 O O . ASN B 1 274 ? -13.938 9.422 30.266 1 95.94 274 ASN B O 1
ATOM 4810 N N . LYS B 1 275 ? -13.141 7.535 31.156 1 96 275 LYS B N 1
ATOM 4811 C CA . LYS B 1 275 ? -12.461 8.266 32.219 1 96 275 LYS B CA 1
ATOM 4812 C C . LYS B 1 275 ? -11.344 9.141 31.656 1 96 275 LYS B C 1
ATOM 4814 O O . LYS B 1 275 ? -11.18 10.289 32.062 1 96 275 LYS B O 1
ATOM 4819 N N . TYR B 1 276 ? -10.531 8.562 30.719 1 95.94 276 TYR B N 1
ATOM 4820 C CA . TYR B 1 276 ? -9.484 9.344 30.062 1 95.94 276 TYR B CA 1
ATOM 4821 C C . TYR B 1 276 ? -10.062 10.57 29.375 1 95.94 276 TYR B C 1
ATOM 4823 O O . TYR B 1 276 ? -9.453 11.641 29.375 1 95.94 276 TYR B O 1
ATOM 4831 N N . ASN B 1 277 ? -11.219 10.367 28.75 1 95.12 277 ASN B N 1
ATOM 4832 C CA . ASN B 1 277 ? -11.867 11.414 27.969 1 95.12 277 ASN B CA 1
ATOM 4833 C C . ASN B 1 277 ? -12.297 12.586 28.844 1 95.12 277 ASN B C 1
ATOM 4835 O O . ASN B 1 277 ? -12.43 13.711 28.359 1 95.12 277 ASN B O 1
ATOM 4839 N N . GLN B 1 278 ? -12.414 12.438 30.141 1 93.19 278 GLN B N 1
ATOM 4840 C CA . GLN B 1 278 ? -12.906 13.453 31.062 1 93.19 278 GLN B CA 1
ATOM 4841 C C . GLN B 1 278 ? -11.758 14.305 31.594 1 93.19 278 GLN B C 1
ATOM 4843 O O . GLN B 1 278 ? -11.992 15.383 32.156 1 93.19 278 GLN B O 1
ATOM 4848 N N . ILE B 1 279 ? -10.586 13.922 31.484 1 90.31 279 ILE B N 1
ATOM 4849 C CA . ILE B 1 279 ? -9.422 14.594 32.062 1 90.31 279 ILE B CA 1
ATOM 4850 C C . ILE B 1 279 ? -9.219 15.945 31.375 1 90.31 279 ILE B C 1
ATOM 4852 O O . ILE B 1 279 ? -8.773 16.906 32 1 90.31 279 ILE B O 1
ATOM 4856 N N . GLY B 1 280 ? -9.68 16.094 30.109 1 87.5 280 GLY B N 1
ATOM 4857 C CA . GLY B 1 280 ? -9.398 17.328 29.375 1 87.5 280 GLY B CA 1
ATOM 4858 C C . GLY B 1 280 ? -7.922 17.562 29.156 1 87.5 280 GLY B C 1
ATOM 4859 O O . GLY B 1 280 ? -7.297 18.344 29.875 1 87.5 280 GLY B O 1
ATOM 4860 N N . TRP B 1 281 ? -7.398 17.109 28.125 1 90.19 281 TRP B N 1
ATOM 4861 C CA . TRP B 1 281 ? -5.965 17.078 27.859 1 90.19 281 TRP B CA 1
ATOM 4862 C C . TRP B 1 281 ? -5.516 18.406 27.234 1 90.19 281 TRP B C 1
ATOM 4864 O O . TRP B 1 281 ? -6.125 18.891 26.281 1 90.19 281 TRP B O 1
ATOM 4874 N N . SER B 1 282 ? -4.84 19.25 28.016 1 84.94 282 SER B N 1
ATOM 4875 C CA . SER B 1 282 ? -4.262 20.484 27.469 1 84.94 282 SER B CA 1
ATOM 4876 C C . SER B 1 282 ? -2.754 20.516 27.688 1 84.94 282 SER B C 1
ATOM 4878 O O . SER B 1 282 ? -2.229 19.859 28.578 1 84.94 282 SER B O 1
ATOM 4880 N N . ALA B 1 283 ? -2.133 21.25 26.812 1 75.56 283 ALA B N 1
ATOM 4881 C CA . ALA B 1 283 ? -0.683 21.391 26.922 1 75.56 283 ALA B CA 1
ATOM 4882 C C . ALA B 1 283 ? -0.296 22.016 28.266 1 75.56 283 ALA B C 1
ATOM 4884 O O . ALA B 1 283 ? 0.767 21.719 28.812 1 75.56 283 ALA B O 1
ATOM 4885 N N . SER B 1 284 ? -1.191 22.719 28.797 1 75.44 284 SER B N 1
ATOM 4886 C CA . SER B 1 284 ? -0.874 23.484 30.016 1 75.44 284 SER B CA 1
ATOM 4887 C C . SER B 1 284 ? -1.264 22.703 31.266 1 75.44 284 SER B C 1
ATOM 4889 O O . SER B 1 284 ? -0.677 22.906 32.344 1 75.44 284 SER B O 1
ATOM 4891 N N . SER B 1 285 ? -2.076 21.781 31.109 1 76.25 285 SER B N 1
ATOM 4892 C CA . SER B 1 285 ? -2.646 21.188 32.312 1 76.25 285 SER B CA 1
ATOM 4893 C C . SER B 1 285 ? -2.15 19.766 32.531 1 76.25 285 SER B C 1
ATOM 4895 O O . SER B 1 285 ? -2.32 19.188 33.625 1 76.25 285 SER B O 1
ATOM 4897 N N . THR B 1 286 ? -1.559 19.266 31.5 1 83.88 286 THR B N 1
ATOM 4898 C CA . THR B 1 286 ? -1.126 17.875 31.625 1 83.88 286 THR B CA 1
ATOM 4899 C C . THR B 1 286 ? 0.349 17.734 31.25 1 83.88 286 THR B C 1
ATOM 4901 O O . THR B 1 286 ? 0.852 18.453 30.391 1 83.88 286 THR B O 1
ATOM 4904 N N . THR B 1 287 ? 0.97 16.891 32 1 87.56 287 THR B N 1
ATOM 4905 C CA . THR B 1 287 ? 2.387 16.625 31.766 1 87.56 287 THR B CA 1
ATOM 4906 C C . THR B 1 287 ? 2.57 15.43 30.828 1 87.56 287 THR B C 1
ATOM 4908 O O . THR B 1 287 ? 1.628 14.672 30.594 1 87.56 287 THR B O 1
ATOM 4911 N N . ASP B 1 288 ? 3.75 15.258 30.312 1 91.06 288 ASP B N 1
ATOM 4912 C CA . ASP B 1 288 ? 4.078 14.125 29.453 1 91.06 288 ASP B CA 1
ATOM 4913 C C . ASP B 1 288 ? 3.928 12.805 30.203 1 91.06 288 ASP B C 1
ATOM 4915 O O . ASP B 1 288 ? 3.582 11.781 29.609 1 91.06 288 ASP B O 1
ATOM 4919 N N . ASP B 1 289 ? 4.102 12.914 31.484 1 89.94 289 ASP B N 1
ATOM 4920 C CA . ASP B 1 289 ? 3.986 11.703 32.281 1 89.94 289 ASP B CA 1
ATOM 4921 C C . ASP B 1 289 ? 2.537 11.234 32.375 1 89.94 289 ASP B C 1
ATOM 4923 O O . ASP B 1 289 ? 2.273 10.031 32.438 1 89.94 289 ASP B O 1
ATOM 4927 N N . ASP B 1 290 ? 1.71 12.172 32.438 1 91.12 290 ASP B N 1
ATOM 4928 C CA . ASP B 1 290 ? 0.29 11.836 32.438 1 91.12 290 ASP B CA 1
ATOM 4929 C C . ASP B 1 290 ? -0.122 11.25 31.078 1 91.12 290 ASP B C 1
ATOM 4931 O O . ASP B 1 290 ? -0.828 10.242 31.016 1 91.12 290 ASP B O 1
ATOM 4935 N N . LYS B 1 291 ? 0.349 11.859 30.094 1 95.44 291 LYS B N 1
ATOM 4936 C CA . LYS B 1 291 ? -0.086 11.516 28.75 1 95.44 291 LYS B CA 1
ATOM 4937 C C . LYS B 1 291 ? 0.492 10.18 28.312 1 95.44 291 LYS B C 1
ATOM 4939 O O . LYS B 1 291 ? -0.147 9.438 27.562 1 95.44 291 LYS B O 1
ATOM 4944 N N . LYS B 1 292 ? 1.732 9.906 28.797 1 95.69 292 LYS B N 1
ATOM 4945 C CA . LYS B 1 292 ? 2.432 8.734 28.266 1 95.69 292 LYS B CA 1
ATOM 4946 C C . LYS B 1 292 ? 1.676 7.453 28.594 1 95.69 292 LYS B C 1
ATOM 4948 O O . LYS B 1 292 ? 1.653 6.516 27.797 1 95.69 292 LYS B O 1
ATOM 4953 N N . GLU B 1 293 ? 1.003 7.379 29.719 1 95.25 293 GLU B N 1
ATOM 4954 C CA . GLU B 1 293 ? 0.244 6.191 30.094 1 95.25 293 GLU B CA 1
ATOM 4955 C C . GLU B 1 293 ? -0.96 5.992 29.172 1 95.25 293 GLU B C 1
ATOM 4957 O O . GLU B 1 293 ? -1.204 4.883 28.688 1 95.25 293 GLU B O 1
ATOM 4962 N N . VAL B 1 294 ? -1.611 7.078 28.969 1 96.56 294 VAL B N 1
ATOM 4963 C CA . VAL B 1 294 ? -2.824 7.027 28.156 1 96.56 294 VAL B CA 1
ATOM 4964 C C . VAL B 1 294 ? -2.457 6.801 26.703 1 96.56 294 VAL B C 1
ATOM 4966 O O . VAL B 1 294 ? -3.123 6.039 26 1 96.56 294 VAL B O 1
ATOM 4969 N N . ALA B 1 295 ? -1.413 7.453 26.281 1 97.31 295 ALA B N 1
ATOM 4970 C CA . ALA B 1 295 ? -0.934 7.281 24.906 1 97.31 295 ALA B CA 1
ATOM 4971 C C . ALA B 1 295 ? -0.546 5.828 24.641 1 97.31 295 ALA B C 1
ATOM 4973 O O . ALA B 1 295 ? -0.837 5.285 23.578 1 97.31 295 ALA B O 1
ATOM 4974 N N . PHE B 1 296 ? 0.074 5.254 25.594 1 96.81 296 PHE B N 1
ATOM 4975 C CA . PHE B 1 296 ? 0.5 3.863 25.469 1 96.81 296 PHE B CA 1
ATOM 4976 C C . PHE B 1 296 ? -0.703 2.93 25.438 1 96.81 296 PHE B C 1
ATOM 4978 O O . PHE B 1 296 ? -0.752 1.998 24.625 1 96.81 296 PHE B O 1
ATOM 4985 N N . ASP B 1 297 ? -1.611 3.168 26.312 1 96.19 297 ASP B N 1
ATOM 4986 C CA . ASP B 1 297 ? -2.83 2.365 26.344 1 96.19 297 ASP B CA 1
ATOM 4987 C C . ASP B 1 297 ? -3.588 2.479 25.016 1 96.19 297 ASP B C 1
ATOM 4989 O O . ASP B 1 297 ? -4.066 1.476 24.484 1 96.19 297 ASP B O 1
ATOM 4993 N N . LEU B 1 298 ? -3.715 3.68 24.562 1 97.31 298 LEU B N 1
ATOM 4994 C CA . LEU B 1 298 ? -4.398 3.926 23.297 1 97.31 298 LEU B CA 1
ATOM 4995 C C . LEU B 1 298 ? -3.691 3.205 22.141 1 97.31 298 LEU B C 1
ATOM 4997 O O . LEU B 1 298 ? -4.344 2.605 21.281 1 97.31 298 LEU B O 1
ATOM 5001 N N . LEU B 1 299 ? -2.391 3.246 22.109 1 96.81 299 LEU B N 1
ATOM 5002 C CA . LEU B 1 299 ? -1.604 2.57 21.078 1 96.81 299 LEU B CA 1
ATOM 5003 C C . LEU B 1 299 ? -1.906 1.075 21.062 1 96.81 299 LEU B C 1
ATOM 5005 O O . LEU B 1 299 ? -2.105 0.492 19.984 1 96.81 299 LEU B O 1
ATOM 5009 N N . LYS B 1 300 ? -1.958 0.475 22.203 1 94.44 300 LYS B N 1
ATOM 5010 C CA . LYS B 1 300 ? -2.238 -0.954 22.312 1 94.44 300 LYS B CA 1
ATOM 5011 C C . LYS B 1 300 ? -3.609 -1.291 21.734 1 94.44 300 LYS B C 1
ATOM 5013 O O . LYS B 1 300 ? -3.773 -2.316 21.062 1 94.44 300 LYS B O 1
ATOM 5018 N N . ARG B 1 301 ? -4.512 -0.433 22 1 94.38 301 ARG B N 1
ATOM 5019 C CA . ARG B 1 301 ? -5.867 -0.661 21.516 1 94.38 301 ARG B CA 1
ATOM 5020 C C . ARG B 1 301 ? -5.957 -0.452 20 1 94.38 301 ARG B C 1
ATOM 5022 O O . ARG B 1 301 ? -6.656 -1.189 19.312 1 94.38 301 ARG B O 1
ATOM 5029 N N . ILE B 1 302 ? -5.281 0.541 19.516 1 93.94 302 ILE B N 1
ATOM 5030 C CA . ILE B 1 302 ? -5.246 0.824 18.094 1 93.94 302 ILE B CA 1
ATOM 5031 C C . ILE B 1 302 ? -4.676 -0.376 17.344 1 93.94 302 ILE B C 1
ATOM 5033 O O . ILE B 1 302 ? -5.176 -0.745 16.266 1 93.94 302 ILE B O 1
ATOM 5037 N N . ASP B 1 303 ? -3.715 -0.983 17.922 1 89.69 303 ASP B N 1
ATOM 5038 C CA . ASP B 1 303 ? -3.092 -2.152 17.312 1 89.69 303 ASP B CA 1
ATOM 5039 C C . ASP B 1 303 ? -4.086 -3.305 17.188 1 89.69 303 ASP B C 1
ATOM 5041 O O . ASP B 1 303 ? -4.039 -4.074 16.219 1 89.69 303 ASP B O 1
ATOM 5045 N N . LYS B 1 304 ? -4.91 -3.375 18.109 1 85.56 304 LYS B N 1
ATOM 5046 C CA . LYS B 1 304 ? -5.879 -4.465 18.141 1 85.56 304 LYS B CA 1
ATOM 5047 C C . LYS B 1 304 ? -7 -4.23 17.125 1 85.56 304 LYS B C 1
ATOM 5049 O O . LYS B 1 304 ? -7.449 -5.164 16.469 1 85.56 304 LYS B O 1
ATOM 5054 N N . ILE B 1 305 ? -7.457 -2.998 17.016 1 85.88 305 ILE B N 1
ATOM 5055 C CA . ILE B 1 305 ? -8.578 -2.705 16.125 1 85.88 305 ILE B CA 1
ATOM 5056 C C . ILE B 1 305 ? -8.078 -2.564 14.695 1 85.88 305 ILE B C 1
ATOM 5058 O O . ILE B 1 305 ? -8.852 -2.717 13.75 1 85.88 305 ILE B O 1
ATOM 5062 N N . GLY B 1 306 ? -6.809 -2.246 14.508 1 87 306 GLY B N 1
ATOM 5063 C CA . GLY B 1 306 ? -6.242 -1.986 13.195 1 87 306 GLY B CA 1
ATOM 5064 C C . GLY B 1 306 ? -5.824 -0.541 13.008 1 87 306 GLY B C 1
ATOM 5065 O O . GLY B 1 306 ? -6.664 0.361 13.023 1 87 306 GLY B O 1
ATOM 5066 N N . LYS B 1 307 ? -4.621 -0.351 12.734 1 90.75 307 LYS B N 1
ATOM 5067 C CA . LYS B 1 307 ? -4.031 0.977 12.594 1 90.75 307 LYS B CA 1
ATOM 5068 C C . LYS B 1 307 ? -4.684 1.751 11.453 1 90.75 307 LYS B C 1
ATOM 5070 O O . LYS B 1 307 ? -4.895 2.961 11.562 1 90.75 307 LYS B O 1
ATOM 5075 N N . GLY B 1 308 ? -5.031 1.064 10.461 1 90.44 308 GLY B N 1
ATOM 5076 C CA . GLY B 1 308 ? -5.656 1.708 9.312 1 90.44 308 GLY B CA 1
ATOM 5077 C C . GLY B 1 308 ? -7.055 2.219 9.609 1 90.44 308 GLY B C 1
ATOM 5078 O O . GLY B 1 308 ? -7.426 3.311 9.172 1 90.44 308 GLY B O 1
ATOM 5079 N N . GLU B 1 309 ? -7.816 1.446 10.344 1 90.06 309 GLU B N 1
ATOM 5080 C CA . GLU B 1 309 ? -9.172 1.834 10.703 1 90.06 309 GLU B CA 1
ATOM 5081 C C . GLU B 1 309 ? -9.18 3.082 11.586 1 90.06 309 GLU B C 1
ATOM 5083 O O . GLU B 1 309 ? -9.93 4.023 11.328 1 90.06 309 GLU B O 1
ATOM 5088 N N . PHE B 1 310 ? -8.359 3.062 12.562 1 95.19 310 PHE B N 1
ATOM 5089 C CA . PHE B 1 310 ? -8.266 4.223 13.438 1 95.19 310 PHE B CA 1
ATOM 5090 C C . PHE B 1 310 ? -7.805 5.453 12.656 1 95.19 310 PHE B C 1
ATOM 5092 O O . PHE B 1 310 ? -8.352 6.543 12.828 1 95.19 310 PHE B O 1
ATOM 5099 N N . ALA B 1 311 ? -6.789 5.254 11.812 1 96.31 311 ALA B N 1
ATOM 5100 C CA . ALA B 1 311 ? -6.215 6.352 11.039 1 96.31 311 ALA B CA 1
ATOM 5101 C C . ALA B 1 311 ? -7.262 6.992 10.133 1 96.31 311 ALA B C 1
ATOM 5103 O O . ALA B 1 311 ? -7.316 8.219 10.008 1 96.31 311 ALA B O 1
ATOM 5104 N N . GLN B 1 312 ? -8.023 6.195 9.555 1 93.19 312 GLN B N 1
ATOM 5105 C CA . GLN B 1 312 ? -9.07 6.707 8.68 1 93.19 312 GLN B CA 1
ATOM 5106 C C . GLN B 1 312 ? -10.07 7.562 9.461 1 93.19 312 GLN B C 1
ATOM 5108 O O . GLN B 1 312 ? -10.453 8.641 9.008 1 93.19 312 GLN B O 1
ATOM 5113 N N . ARG B 1 313 ? -10.523 7.094 10.57 1 94.69 313 ARG B N 1
ATOM 5114 C CA . ARG B 1 313 ? -11.469 7.844 11.391 1 94.69 313 ARG B CA 1
ATOM 5115 C C . ARG B 1 313 ? -10.852 9.141 11.898 1 94.69 313 ARG B C 1
ATOM 5117 O O . ARG B 1 313 ? -11.516 10.172 11.969 1 94.69 313 ARG B O 1
ATOM 5124 N N . LEU B 1 314 ? -9.633 9.047 12.273 1 97.38 314 LEU B N 1
ATOM 5125 C CA . LEU B 1 314 ? -8.93 10.242 12.719 1 97.38 314 LEU B CA 1
ATOM 5126 C C . LEU B 1 314 ? -8.82 11.258 11.586 1 97.38 314 LEU B C 1
ATOM 5128 O O . LEU B 1 314 ? -9.055 12.453 11.797 1 97.38 314 LEU B O 1
ATOM 5132 N N . ALA B 1 315 ? -8.461 10.781 10.43 1 96.31 315 ALA B N 1
ATOM 5133 C CA . ALA B 1 315 ? -8.344 11.664 9.266 1 96.31 315 ALA B CA 1
ATOM 5134 C C . ALA B 1 315 ? -9.672 12.359 8.969 1 96.31 315 ALA B C 1
ATOM 5136 O O . ALA B 1 315 ? -9.695 13.547 8.648 1 96.31 315 ALA B O 1
ATOM 5137 N N . MET B 1 316 ? -10.734 11.656 9.102 1 93.69 316 MET B N 1
ATOM 5138 C CA . MET B 1 316 ? -12.062 12.227 8.883 1 93.69 316 MET B CA 1
ATOM 5139 C C . MET B 1 316 ? -12.344 13.344 9.891 1 93.69 316 MET B C 1
ATOM 5141 O O . MET B 1 316 ? -12.852 14.398 9.523 1 93.69 316 MET B O 1
ATOM 5145 N N . LYS B 1 317 ? -12.008 13.039 11.086 1 95.81 317 LYS B N 1
ATOM 5146 C CA . LYS B 1 317 ? -12.195 14.047 12.125 1 95.81 317 LYS B CA 1
ATOM 5147 C C . LYS B 1 317 ? -11.352 15.289 11.844 1 95.81 317 LYS B C 1
ATOM 5149 O O . LYS B 1 317 ? -11.82 16.422 12.016 1 95.81 317 LYS B O 1
ATOM 5154 N N . LEU B 1 318 ? -10.188 15.086 11.391 1 96.69 318 LEU B N 1
ATOM 5155 C CA . LEU B 1 318 ? -9.242 16.172 11.172 1 96.69 318 LEU B CA 1
ATOM 5156 C C . LEU B 1 318 ? -9.57 16.938 9.891 1 96.69 318 LEU B C 1
ATOM 5158 O O . LEU B 1 318 ? -9.062 18.031 9.672 1 96.69 318 LEU B O 1
ATOM 5162 N N . SER B 1 319 ? -10.344 16.344 9.047 1 92.38 319 SER B N 1
ATOM 5163 C CA . SER B 1 319 ? -10.742 17.016 7.82 1 92.38 319 SER B CA 1
ATOM 5164 C C . SER B 1 319 ? -11.602 18.234 8.117 1 92.38 319 SER B C 1
ATOM 5166 O O . SER B 1 319 ? -11.742 19.125 7.273 1 92.38 319 SER B O 1
ATOM 5168 N N . CYS B 1 320 ? -12.133 18.234 9.305 1 91.12 320 CYS B N 1
ATOM 5169 C CA . CYS B 1 320 ? -12.859 19.406 9.758 1 91.12 320 CYS B CA 1
ATOM 5170 C C . CYS B 1 320 ? -11.898 20.516 10.18 1 91.12 320 CYS B C 1
ATOM 5172 O O . CYS B 1 320 ? -11.102 20.328 11.102 1 91.12 320 CYS B O 1
ATOM 5174 N N . PRO B 1 321 ? -11.992 21.656 9.625 1 85.94 321 PRO B N 1
ATOM 5175 C CA . PRO B 1 321 ? -11.031 22.734 9.883 1 85.94 321 PRO B CA 1
ATOM 5176 C C . PRO B 1 321 ? -11.094 23.25 11.32 1 85.94 321 PRO B C 1
ATOM 5178 O O . PRO B 1 321 ? -10.094 23.75 11.844 1 85.94 321 PRO B O 1
ATOM 5181 N N . SER B 1 322 ? -12.18 23.094 11.93 1 90.5 322 SER B N 1
ATOM 5182 C CA . SER B 1 322 ? -12.352 23.641 13.266 1 90.5 322 SER B CA 1
ATOM 5183 C C . SER B 1 322 ? -11.727 22.75 14.328 1 90.5 322 SER B C 1
ATOM 5185 O O . SER B 1 322 ? -11.523 23.172 15.469 1 90.5 322 SER B O 1
ATOM 5187 N N . GLU B 1 323 ? -11.367 21.562 13.938 1 93.38 323 GLU B N 1
ATOM 5188 C CA . GLU B 1 323 ? -10.789 20.625 14.906 1 93.38 323 GLU B CA 1
ATOM 5189 C C . GLU B 1 323 ? -9.352 21 15.234 1 93.38 323 GLU B C 1
ATOM 5191 O O . GLU B 1 323 ? -8.5 21.047 14.344 1 93.38 323 GLU B O 1
ATOM 5196 N N . GLN B 1 324 ? -9.148 21.312 16.484 1 91.94 324 GLN B N 1
ATOM 5197 C CA . GLN B 1 324 ? -7.793 21.625 16.922 1 91.94 324 GLN B CA 1
ATOM 5198 C C . GLN B 1 324 ? -6.957 20.359 17.062 1 91.94 324 GLN B C 1
ATOM 5200 O O . GLN B 1 324 ? -7.414 19.375 17.641 1 91.94 324 GLN B O 1
ATOM 5205 N N . PHE B 1 325 ? -5.781 20.344 16.5 1 96.81 325 PHE B N 1
ATOM 5206 C CA . PHE B 1 325 ? -4.879 19.203 16.547 1 96.81 325 PHE B CA 1
ATOM 5207 C C . PHE B 1 325 ? -3.432 19.656 16.359 1 96.81 325 PHE B C 1
ATOM 5209 O O . PHE B 1 325 ? -3.107 20.312 15.375 1 96.81 325 PHE B O 1
ATOM 5216 N N . ALA B 1 326 ? -2.635 19.328 17.328 1 96.5 326 ALA B N 1
ATOM 5217 C CA . ALA B 1 326 ? -1.228 19.719 17.281 1 96.5 326 ALA B CA 1
ATOM 5218 C C . ALA B 1 326 ? -0.431 18.766 16.391 1 96.5 326 ALA B C 1
ATOM 5220 O O . ALA B 1 326 ? -0.658 17.547 16.406 1 96.5 326 ALA B O 1
ATOM 5221 N N . VAL B 1 327 ? 0.448 19.312 15.578 1 98 327 VAL B N 1
ATOM 5222 C CA . VAL B 1 327 ? 1.286 18.5 14.695 1 98 327 VAL B CA 1
ATOM 5223 C C . VAL B 1 327 ? 2.699 18.406 15.266 1 98 327 VAL B C 1
ATOM 5225 O O . VAL B 1 327 ? 3.338 19.438 15.523 1 98 327 VAL B O 1
ATOM 5228 N N . PRO B 1 328 ? 3.186 17.219 15.492 1 97.69 328 PRO B N 1
ATOM 5229 C CA . PRO B 1 328 ? 4.559 17.062 15.984 1 97.69 328 PRO B CA 1
ATOM 5230 C C . PRO B 1 328 ? 5.59 17.719 15.07 1 97.69 328 PRO B C 1
ATOM 5232 O O . PRO B 1 328 ? 5.402 17.75 13.852 1 97.69 328 PRO B O 1
ATOM 5235 N N . ASP B 1 329 ? 6.715 18.094 15.625 1 97.38 329 ASP B N 1
ATOM 5236 C CA . ASP B 1 329 ? 7.73 18.875 14.93 1 97.38 329 ASP B CA 1
ATOM 5237 C C . ASP B 1 329 ? 8.32 18.094 13.758 1 97.38 329 ASP B C 1
ATOM 5239 O O . ASP B 1 329 ? 8.578 18.656 12.695 1 97.38 329 ASP B O 1
ATOM 5243 N N . TYR B 1 330 ? 8.609 16.828 13.953 1 97.81 330 TYR B N 1
ATOM 5244 C CA . TYR B 1 330 ? 9.227 16.031 12.891 1 97.81 330 TYR B CA 1
ATOM 5245 C C . TYR B 1 330 ? 8.328 15.977 11.664 1 97.81 330 TYR B C 1
ATOM 5247 O O . TYR B 1 330 ? 8.812 15.914 10.531 1 97.81 330 TYR B O 1
ATOM 5255 N N . ILE B 1 331 ? 7.02 15.984 11.844 1 98.5 331 ILE B N 1
ATOM 5256 C CA . ILE B 1 331 ? 6.07 15.992 10.734 1 98.5 331 ILE B CA 1
ATOM 5257 C C . ILE B 1 331 ? 6.062 17.359 10.07 1 98.5 331 ILE B C 1
ATOM 5259 O O . ILE B 1 331 ? 6.059 17.469 8.836 1 98.5 331 ILE B O 1
ATOM 5263 N N . LYS B 1 332 ? 6.062 18.438 10.891 1 98.25 332 LYS B N 1
ATOM 5264 C CA . LYS B 1 332 ? 6.125 19.797 10.359 1 98.25 332 LYS B CA 1
ATOM 5265 C C . LYS B 1 332 ? 7.34 19.969 9.453 1 98.25 332 LYS B C 1
ATOM 5267 O O . LYS B 1 332 ? 7.215 20.469 8.336 1 98.25 332 LYS B O 1
ATOM 5272 N N . LYS B 1 333 ? 8.445 19.531 9.93 1 98 333 LYS B N 1
ATOM 5273 C CA . LYS B 1 333 ? 9.695 19.656 9.18 1 98 333 LYS B CA 1
ATOM 5274 C C . LYS B 1 333 ? 9.633 18.875 7.875 1 98 333 LYS B C 1
ATOM 5276 O O . LYS B 1 333 ? 10.094 19.344 6.836 1 98 333 LYS B O 1
ATOM 5281 N N . ALA B 1 334 ? 9.094 17.688 7.945 1 98.44 334 ALA B N 1
ATOM 5282 C CA . ALA B 1 334 ? 8.984 16.844 6.758 1 98.44 334 ALA B CA 1
ATOM 5283 C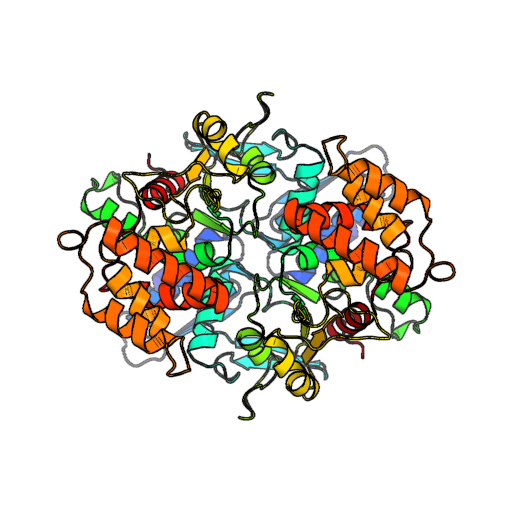 C . ALA B 1 334 ? 8.109 17.5 5.695 1 98.44 334 ALA B C 1
ATOM 5285 O O . ALA B 1 334 ? 8.461 17.516 4.512 1 98.44 334 ALA B O 1
ATOM 5286 N N . VAL B 1 335 ? 6.969 18.078 6.125 1 98.44 335 VAL B N 1
ATOM 5287 C CA . VAL B 1 335 ? 6.027 18.719 5.215 1 98.44 335 VAL B CA 1
ATOM 5288 C C . VAL B 1 335 ? 6.688 19.922 4.547 1 98.44 335 VAL B C 1
ATOM 5290 O O . VAL B 1 335 ? 6.676 20.047 3.32 1 98.44 335 VAL B O 1
ATOM 5293 N N . LEU B 1 336 ? 7.262 20.734 5.328 1 97.88 336 LEU B N 1
ATOM 5294 C CA . LEU B 1 336 ? 7.879 21.953 4.805 1 97.88 336 LEU B CA 1
ATOM 5295 C C . LEU B 1 336 ? 9.055 21.609 3.891 1 97.88 336 LEU B C 1
ATOM 5297 O O . LEU B 1 336 ? 9.203 22.203 2.822 1 97.88 336 LEU B O 1
ATOM 5301 N N . TRP B 1 337 ? 9.844 20.609 4.273 1 97.38 337 TRP B N 1
ATOM 5302 C CA . TRP B 1 337 ? 10.961 20.172 3.443 1 97.38 337 TRP B CA 1
ATOM 5303 C C . TRP B 1 337 ? 10.477 19.719 2.07 1 97.38 337 TRP B C 1
ATOM 5305 O O . TRP B 1 337 ? 10.969 20.188 1.044 1 97.38 337 TRP B O 1
ATOM 5315 N N . ALA B 1 338 ? 9.539 18.844 2.078 1 97 338 ALA B N 1
ATOM 5316 C CA . ALA B 1 338 ? 9.047 18.266 0.829 1 97 338 ALA B CA 1
ATOM 5317 C C . ALA B 1 338 ? 8.414 19.344 -0.061 1 97 338 ALA B C 1
ATOM 5319 O O . ALA B 1 338 ? 8.414 19.203 -1.288 1 97 338 ALA B O 1
ATOM 5320 N N . CYS B 1 339 ? 7.922 20.391 0.573 1 95.62 339 CYS B N 1
ATOM 5321 C CA . CYS B 1 339 ? 7.273 21.469 -0.164 1 95.62 339 CYS B CA 1
ATOM 5322 C C . CYS B 1 339 ? 8.273 22.547 -0.543 1 95.62 339 CYS B C 1
ATOM 5324 O O . CYS B 1 339 ? 7.891 23.625 -1.014 1 95.62 339 CYS B O 1
ATOM 5326 N N . GLY B 1 340 ? 9.5 22.359 -0.265 1 91.62 340 GLY B N 1
ATOM 5327 C CA . GLY B 1 340 ? 10.539 23.25 -0.771 1 91.62 340 GLY B CA 1
ATOM 5328 C C . GLY B 1 340 ? 11.008 24.266 0.256 1 91.62 340 GLY B C 1
ATOM 5329 O O . GLY B 1 340 ? 11.617 25.281 -0.096 1 91.62 340 GLY B O 1
ATOM 5330 N N . ARG B 1 341 ? 10.672 23.938 1.48 1 88 341 ARG B N 1
ATOM 5331 C CA . ARG B 1 341 ? 11.102 24.844 2.541 1 88 341 ARG B CA 1
ATOM 5332 C C . ARG B 1 341 ? 12.039 24.125 3.518 1 88 341 ARG B C 1
ATOM 5334 O O . ARG B 1 341 ? 12 22.906 3.639 1 88 341 ARG B O 1
ATOM 5341 N N . ASN B 1 342 ? 12.93 24.906 4.09 1 83.38 342 ASN B N 1
ATOM 5342 C CA . ASN B 1 342 ? 13.867 24.344 5.051 1 83.38 342 ASN B CA 1
ATOM 5343 C C . ASN B 1 342 ? 13.367 24.5 6.484 1 83.38 342 ASN B C 1
ATOM 5345 O O . ASN B 1 342 ? 12.711 25.5 6.809 1 83.38 342 ASN B O 1
#

Nearest PDB structures (foldseek):
  7vuf-assembly2_D  TM=5.682E-01  e=6.246E+00  Thermus thermophilus HB8
  6qtb-assembly2_D  TM=3.876E-01  e=3.303E+00  Thermochaetoides thermophila DSM 1495
  7vuf-assembly2_D  TM=5.680E-01  e=7.440E+00  Thermus thermophilus HB8
  6qtb-assembly2_D  TM=3.876E-01  e=2.737E+00  Thermochaetoides thermophila DSM 1495

Secondary structure (DSSP, 8-state):
-HHHHHHHHH----TTS--EEEEE-TTTT--HHHHHHHHHHHHHHHHHH--EEEEE---HHHHTTS-GGG-EEEEE-TTS-EEEEEGGGS---HHHHHHHHHHHHHH---GGG-SEEEEESSHHHHHHHHHHHHHHHHHHHHHS-GGG---SSHHHHTEEEEE-SSS-HHHHHTTTS-SSSS-----SSEEEEEE---B-TTT-SS--SSS---B--GGGGGHHHHHHSSSEEEEE-SS-HHHHHHHSTTTHHHHHHHHHHH--S-SHHHHHHHHHHHS---TTT--HHHHHHHHHHHHHHHHHH-HHHHHHHHHHHHTSTT---PPPHHHHHHHHHHTT--/-HHHHHHHHH----TTS--EEEEE-TTTT--HHHHHHHHHHHHHHHHHH--EEEEE---HHHHTTS-GGG-EEEEE-TTS-EEEEEGGGS---HHHHHHHHHHHHHH---GGG-SEEEEESSHHHHHHHHHHHHHHHHHHHHHS-GGG---SSHHHHTEEEEE-SSS-HHHHHTTTS-SSSS-----SSEEEEEE---B-TTT-SS--SSS---B--GGGGGHHHHHHSSSEEEEE-SS-HHHHHHHSTTTHHHHHHHHHHH----SHHHHHHHHHHHS---TTT--HHHHHHHHHHHHHHHHHH-HHHHHHHHHHHHTSTT---PPPHHHHHHHHHHTT--

Radius of gyration: 25.9 Å; Cα contacts (8 Å, |Δi|>4): 1157; chains: 2; bounding box: 63×74×77 Å

Sequence (684 aa):
MATVLAELTSEEGQQDNLRILLIEEPEAHLHPQLQIRFLRFLEEKAKETGIQVIVTTHSPVLASSVSLDTTVHLALDSSRKVKATALADCGLSKESKDFISRWLDVTKSTLLFAKGVIMVEGIAEALVFPELAKRVLINHNNIAKPEDKLPVTLSECGVSVINLNGIYFKHFMQLFCDLTDKNSDSLPLRCAGLTDNDPDSEKLEKPTKDNPAEGKNHALSLIDKAKKSPNCRLYTNLKTFEYDLAMEGGNLNVMIPVFLKILDTDGDIRKTFNKYNQIGWSASSTTDDDKKEVAFDLLKRIDKIGKGEFAQRLAMKLSCPSEQFAVPDYIKKAVLWACGRNMATVLAELTSEEGQQDNLRILLIEEPEAHLHPQLQIRFLRFLEEKAKETGIQVIVTTHSPVLASSVSLDTTVHLALDSSRKVKATALADCGLSKESKDFISRWLDVTKSTLLFAKGVIMVEGIAEALVFPELAKRVLINHNNIAKPEDKLPVTLSECGVSVINLNGIYFKHFMQLFCDLTDKNSDSLPLRCAGLTDNDPDSEKLEKPTKDNPAEGKNHALSLIDKAKKSPNCRLYTNLKTFEYDLAMEGGNLNVMIPVFLKILDTDGDIRKTFNKYNQIGWSASSTTDDDKKEVAFDLLKRIDKIGKGEFAQRLAMKLSCPSEQFAVPDYIKKAVLWACGRN

Solvent-accessible surface area (backbone atoms only — not comparable to full-atom values): 37344 Å² total; per-residue (Å²): 109,68,66,59,54,52,56,66,68,63,68,76,66,78,80,85,61,90,46,75,47,80,42,75,40,73,54,59,94,37,48,62,52,54,40,51,55,48,51,51,51,52,52,53,49,25,69,74,70,65,36,44,76,47,75,47,71,67,45,36,61,56,62,19,71,44,58,49,74,79,37,68,48,76,45,57,34,98,82,69,42,82,41,79,41,48,48,62,48,18,64,62,49,71,67,34,46,53,45,52,31,51,50,25,49,54,48,31,43,59,76,90,71,40,59,6,31,36,38,30,35,35,60,31,52,49,54,28,45,59,49,52,43,26,52,46,32,47,56,48,40,73,72,41,55,83,90,67,48,63,58,52,39,49,58,73,54,28,32,39,64,42,60,62,64,41,93,53,57,74,53,56,46,23,44,32,26,58,80,78,76,74,81,37,43,47,50,71,35,30,33,19,35,44,46,56,19,46,36,48,60,89,80,45,75,67,50,40,92,90,49,68,52,68,55,63,38,74,68,61,75,46,30,69,59,26,59,72,32,95,26,26,40,52,36,60,54,64,35,37,72,67,37,43,45,35,57,25,55,34,20,44,63,54,50,44,57,51,51,56,70,68,53,86,64,90,48,72,64,48,56,53,50,52,56,61,61,67,68,62,51,30,63,85,78,45,53,67,74,62,36,36,57,53,22,50,52,50,43,58,50,37,61,71,75,31,50,50,61,53,23,43,53,45,28,58,55,49,65,38,85,83,54,80,69,56,75,52,64,54,58,46,51,37,46,38,36,24,66,75,36,133,109,70,66,59,53,50,56,66,68,63,68,76,66,77,81,85,60,92,48,74,46,79,43,76,40,73,53,57,94,39,48,63,52,54,38,49,53,50,49,51,50,50,53,52,47,25,68,74,71,67,38,45,75,49,74,49,73,67,45,36,62,55,61,19,70,46,57,51,74,79,38,71,46,77,44,58,33,97,83,67,42,82,41,79,40,50,49,62,48,16,65,61,49,70,66,34,46,51,45,51,31,50,50,27,49,54,48,31,43,58,75,89,71,42,59,7,32,36,38,31,36,34,59,32,53,51,55,28,44,60,48,54,41,26,52,45,34,47,56,48,40,74,73,41,55,84,90,66,48,62,57,53,39,51,58,74,55,28,32,41,63,42,59,62,66,41,94,53,56,75,51,57,47,23,44,32,26,58,79,78,76,74,81,36,44,48,49,70,35,29,34,17,34,44,46,55,18,47,36,50,60,89,78,45,75,67,49,41,92,91,49,67,50,68,55,64,40,74,67,61,74,47,30,68,61,25,59,73,32,95,26,26,40,50,36,60,53,64,34,36,72,67,38,42,45,34,58,24,56,33,22,43,61,53,51,44,57,52,50,56,69,68,53,87,64,90,47,71,65,48,54,52,50,52,56,60,62,66,68,62,52,31,65,86,78,44,52,67,74,63,36,35,58,53,22,49,53,49,42,58,50,36,62,71,75,29,52,49,60,53,22,44,52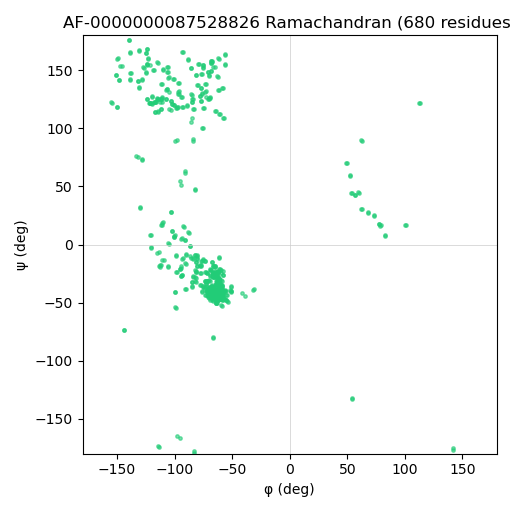,46,26,58,54,48,66,38,83,84,55,80,68,57,75,52,65,55,57,46,52,37,47,38,36,24,66,75,34,133

pLDDT: mean 89.87, std 9.45, range [47.28, 98.5]

InterPro domains:
  IPR027417 P-loop containing nucleoside triphosphate hydrolase [G3DSA:3.40.50.300] (1-90)
  IPR027417 P-loop containing nucleoside triphosphate hydrolase [SSF52540] (16-75)
  IPR034139 OLD protein-like, TOPRIM domain [PF20469] (112-198)
  IPR034139 OLD protein-like, TOPRIM domain [cd01026] (112-229)
  IPR041685 Endonuclease GajA/Old nuclease/RecF-like, AAA domain [PF13175] (10-63)
  IPR051396 Bacterial Antiviral Defense Nuclease [PTHR43581] (14-244)

Organism: NCBI:txid1859131

Foldseek 3Di:
DVVLVVVLPPPLDDPPDAAEAEEEAPVVPDDLVVLLVVVVVVVVSCVVRVHHYDYDHQFLSNVLNDFLQPDWAWDQAPVRDIDTARSNQLPADPVLRVVSSVVSNVPSDNVRVAQFEEEEAALLCQQQLFLLLLVLLVVCQVPDDPVPRDDSTCVRLRYDYHHPNHDDCVSVCSQAAPQPPPPTDHDNAAYEYEDEQAADCVVPLQADPVRAGGGDDPCVVCQVRQVPGPRGHYFYARGDPQLRQQLFFQSLLVLLVLLLVLDPDDDPVNVVSVVVNPVRTGPPPDDSVRRRVVSSVSVVSCVVSDSNSSSNSSNVSSVDPVDDGDDDPRSSVRSQRRSPHD/DVVLVVVLPPPQDDPPDAAEAEEEAPVVPDDLVVLLVVVVVVVVSCVVRVHHYHYDHQFLSNVLNDFLQPDWAWDQAPVRDIDTDRSVQLPADPVLRVVSSVVSNVPSDNVRVAQFEEEEAALLCQQQLFLLLLVLLVVCQVPDDPVPRDDSTCVRLRYDYHHPNHDDCVSVCSQAAPQPPPPTDHDNAAYEYEDEQAADVVVPVQADPVRAGGGDDPCVVCQVRQVPGPRGHYFYARGDPQLRQQLFFQSLLVLLVLLLVLDPDPDPVNVVSVVVNPVRGGPPPDDSVRRRVVSSVSVVSCVVSDSNSSSNSSNVSSVDPVDDGDDDPRSSVRSQRRSPHD